Protein AF-0000000084980988 (afdb_homodimer)

Foldseek 3Di:
DLPLVFFKFFQFKAKAAKFFQVGQCLPPDQLNQALLQQVVQCVSQVDDLQQAQEEEEEDALDDPVDDFSRVVSCVVNPHDPNYYYDYDYPDPCRQVVQVVVVVVVQSVVPGFKYKGKYWYHLSCRDWAFPPVVVPDDPDDDDDDTDTCNQVVAQDPQHPPDPRRGLLQLLLVLCVVQVPDLLQLLVLLVVVLCVLVVCVVVCVCVRHHDWDWGADPVRDTDIRTHHDPRDPPDDSVNSVPFAADPDRPTRFGPSFFDGRIGMMMMIMMGTPVVCVVVVGHTDDTDDDFFDDDDNSSNRLQRVLVRVVVVCVVVVHDCVPRDPDDDDDRRGSSSVVSNVD/DPPLVFFKFFQFKAKAAKFFQVGQCLPPDQLNQALLQQVVQCVSQVDDLQQAQEEEEEDALDDPVDDFSRVVSCVVNPHDPNYYYDYDYPDPCRQVVQVVVVVVVQSVVPGFKYKGKYWYHLSPRDWAFDPVVVPDDPDDDDGDTDTCNQVVAQDPQHPPDPRRGLLQLLLVLCVVVVPDLLQLLVLLVVVLCVLVVCVVVCVCVRHHDWDWGADPVRDTDIRTHHDPRDPPDDSVNSVPFAADPDRPTRFGPSFFDGRIGMMMMIMMGTPVVCVVVVGHGDGTDDDFFDDDDNSSNRLQRVLVRVVVVCVVVVHDCVPRDPDDDDDRRGSSSVVSNVD

pLDDT: mean 91.54, std 10.18, range [32.62, 98.94]

Secondary structure (DSSP, 8-state):
----SS-EEEEEEEEEPPEETTSTTTTS-HHHHHHHHHHHHHHHHT--GGG--EEEEE-SS--SS-S-HHHHHHHHTT--TT-EEEEEE-GGGHHHHHHHHHHHHHHTTS-S-EEEEEEEEGGGPPEE--GGGGT-SS--S--PPEEHHHHHHHTTT-TT-S---HHHHHHHHHHHTT--HHHHHHHHHHHHHHHHHHHHTTTGGGTEEPEEEE-TTS-EEEE-S-TT--SS--HHHHHTPPBSSSTT---BGGGBPPPEEEEEEEEEEEHHHHHHTTPPP-EEE---------GGGGGGHHHHHHHHHHHHHT--HHHH-S------SBHHHHHHHH-/----SS-EEEEEEEEEPPEETTSTTTTS-HHHHHHHHHHHHHHHHT--GGG--EEEEE-SS--SS-S-HHHHHHHHTT--TT-EEEEEE-GGGHHHHHHHHHHHHHHTTS-S-EEEEEEEEGGGPPEE--GGGGT-SS--S--PPEEHHHHHHHTTT-TT-S---HHHHHHHHHHHTT--HHHHHHHHHHHHHHHHHHHHTTTGGGTEEPEEEE-TTS-EEEE-S-TT--TT--HHHHHTPPBSSSTT---BGGGBPPPEEEEEEEEEEEHHHHHHTTPPP-EEE---------GGGGGGHHHHHHHHHHHHHT--HHHH-S------SBHHHHHHHH-

Sequence (678 aa):
MIKCKDDIVFISSARTAIGKYLGALKNIKVEKLAEIALKESIKRAKINKDVIDEVIIGNVLGLKNSCNIAKMIAMNLGLKDQCTGMTINRVCGSGIQAAVLGFQELTFKKKKFIAVGGAESLSRAPYFLPPEIRYKNNILGNFEILDSNILLHRNLSGSNSPISHMGITVENLVKKYKISRKDQDKFAYISHMRAYQAQKNGRLDQEIVPISIADNKGNTSIFNKDEQIRDDTSIEKLSKLTPCFISNGTITAGNSSSLNDGASFQIMTTREIANADQLEIMAIFKDYSIVGVPAIDMGIGPVCAIKELCENNNIDLINDIDILEINEAFSGQILSCLNMIKCKDDIVFISSARTAIGKYLGALKNIKVEKLAEIALKESIKRAKINKDVIDEVIIGNVLGLKNSCNIAKMIAMNLGLKDQCTGMTINRVCGSGIQAAVLGFQELTFKKKKFIAVGGAESLSRAPYFLPPEIRYKNNILGNFEILDSNILLHRNLSGSNSPISHMGITVENLVKKYKISRKDQDKFAYISHMRAYQAQKNGRLDQEIVPISIADNKGNTSIFNKDEQIRDDTSIEKLSKLTPCFISNGTITAGNSSSLNDGASFQIMTTREIANADQLEIMAIFKDYSIVGVPAIDMGIGPVCAIKELCENNNIDLINDIDILEINEAFSGQILSCLN

Structure (mmCIF, N/CA/C/O backbone):
data_AF-0000000084980988-model_v1
#
loop_
_entity.id
_entity.type
_entity.pdbx_description
1 polymer 'acetyl-CoA C-acetyltransferase'
#
loop_
_atom_site.group_PDB
_atom_site.id
_atom_site.type_symbol
_atom_site.label_atom_id
_atom_site.label_alt_id
_atom_site.label_comp_id
_atom_site.label_asym_id
_atom_site.label_entity_id
_atom_site.label_seq_id
_atom_site.pdbx_PDB_ins_code
_atom_site.Cartn_x
_atom_site.Cartn_y
_atom_site.Cartn_z
_atom_site.occupancy
_atom_site.B_iso_or_equiv
_atom_site.auth_seq_id
_atom_site.auth_comp_id
_atom_site.auth_asym_id
_atom_site.auth_atom_id
_atom_site.pdbx_PDB_model_num
ATOM 1 N N . MET A 1 1 ? 26.828 -1.476 -8.266 1 32.62 1 MET A N 1
ATOM 2 C CA . MET A 1 1 ? 25.75 -2.191 -7.586 1 32.62 1 MET A CA 1
ATOM 3 C C . MET A 1 1 ? 25.938 -2.139 -6.074 1 32.62 1 MET A C 1
ATOM 5 O O . MET A 1 1 ? 27.047 -2.35 -5.57 1 32.62 1 MET A O 1
ATOM 9 N N . ILE A 1 2 ? 25.266 -1.364 -5.328 1 40.25 2 ILE A N 1
ATOM 10 C CA . ILE A 1 2 ? 25.516 -1.399 -3.893 1 40.25 2 ILE A CA 1
ATOM 11 C C . ILE A 1 2 ? 25.844 -2.826 -3.461 1 40.25 2 ILE A C 1
ATOM 13 O O . ILE A 1 2 ? 25.031 -3.74 -3.645 1 40.25 2 ILE A O 1
ATOM 17 N N . LYS A 1 3 ? 27 -3.162 -3.605 1 44.53 3 LYS A N 1
ATOM 18 C CA . LYS A 1 3 ? 27.438 -4.477 -3.143 1 44.53 3 LYS A CA 1
ATOM 19 C C . LYS A 1 3 ? 27.125 -4.668 -1.66 1 44.53 3 LYS A C 1
ATOM 21 O O . LYS A 1 3 ? 27.766 -4.07 -0.801 1 44.53 3 LYS A O 1
ATOM 26 N N . CYS A 1 4 ? 25.812 -4.703 -1.341 1 54.78 4 CYS A N 1
ATOM 27 C CA . CYS A 1 4 ? 25.547 -5.168 0.016 1 54.78 4 CYS A CA 1
ATOM 28 C C . CYS A 1 4 ? 26.469 -6.316 0.39 1 54.78 4 CYS A C 1
ATOM 30 O O . CYS A 1 4 ? 26.5 -7.344 -0.29 1 54.78 4 CYS A O 1
ATOM 32 N N . LYS A 1 5 ? 27.375 -6 1.16 1 64.94 5 LYS A N 1
ATOM 33 C CA . LYS A 1 5 ? 28.391 -6.973 1.522 1 64.94 5 LYS A CA 1
ATOM 34 C C . LYS A 1 5 ? 27.766 -8.289 1.983 1 64.94 5 LYS A C 1
ATOM 36 O O . LYS A 1 5 ? 28.328 -9.359 1.736 1 64.94 5 LYS A O 1
ATOM 41 N N . ASP A 1 6 ? 26.438 -8.117 2.42 1 86.38 6 ASP A N 1
ATOM 42 C CA . ASP A 1 6 ? 25.906 -9.352 2.979 1 86.38 6 ASP A CA 1
ATOM 43 C C . ASP A 1 6 ? 24.734 -9.875 2.139 1 86.38 6 ASP A C 1
ATOM 45 O O . ASP A 1 6 ? 23.922 -9.094 1.654 1 86.38 6 ASP A O 1
ATOM 49 N N . ASP A 1 7 ? 24.688 -11.188 1.877 1 95.94 7 ASP A N 1
ATOM 50 C CA . ASP A 1 7 ? 23.562 -11.828 1.195 1 95.94 7 ASP A CA 1
ATOM 51 C C . ASP A 1 7 ? 22.281 -11.688 2.008 1 95.94 7 ASP A C 1
ATOM 53 O O . ASP A 1 7 ? 22.297 -11.82 3.234 1 95.94 7 ASP A O 1
ATOM 57 N N . ILE A 1 8 ? 21.234 -11.312 1.324 1 97.88 8 ILE A N 1
ATOM 58 C CA . ILE A 1 8 ? 19.922 -11.391 1.934 1 97.88 8 ILE A CA 1
ATOM 59 C C . ILE A 1 8 ? 19.297 -12.766 1.658 1 97.88 8 ILE A C 1
ATOM 61 O O . ILE A 1 8 ? 19.328 -13.242 0.521 1 97.88 8 ILE A O 1
ATOM 65 N N . VAL A 1 9 ? 18.781 -13.414 2.691 1 98.75 9 VAL A N 1
ATOM 66 C CA . VAL A 1 9 ? 18.375 -14.812 2.549 1 98.75 9 VAL A CA 1
ATOM 67 C C . VAL A 1 9 ? 16.953 -15 3.061 1 98.75 9 VAL A C 1
ATOM 69 O O . VAL A 1 9 ? 16.469 -14.203 3.861 1 98.75 9 VAL A O 1
ATOM 72 N N . PHE A 1 10 ? 16.281 -15.992 2.498 1 98.81 10 PHE A N 1
ATOM 73 C CA . PHE A 1 10 ? 15.031 -16.5 3.045 1 98.81 10 PHE A CA 1
ATOM 74 C C . PHE A 1 10 ? 15.289 -17.688 3.977 1 98.81 10 PHE A C 1
ATOM 76 O O . PHE A 1 10 ? 16.062 -18.578 3.645 1 98.81 10 PHE A O 1
ATOM 83 N N . ILE A 1 11 ? 14.602 -17.672 5.133 1 98.88 11 ILE A N 1
ATOM 84 C CA . ILE A 1 11 ? 14.898 -18.734 6.082 1 98.88 11 ILE A CA 1
ATOM 85 C C . ILE A 1 11 ? 13.641 -19.547 6.367 1 98.88 11 ILE A C 1
ATOM 87 O O . ILE A 1 11 ? 13.688 -20.562 7.066 1 98.88 11 ILE A O 1
ATOM 91 N N . SER A 1 12 ? 12.523 -19.141 5.816 1 98.75 12 SER A N 1
ATOM 92 C CA . SER A 1 12 ? 11.305 -19.938 5.895 1 98.75 12 SER A CA 1
ATOM 93 C C . SER A 1 12 ? 10.258 -19.453 4.898 1 98.75 12 SER A C 1
ATOM 95 O O . SER A 1 12 ? 10.398 -18.359 4.328 1 98.75 12 SER A O 1
ATOM 97 N N . SER A 1 13 ? 9.227 -20.25 4.691 1 98.5 13 SER A N 1
ATOM 98 C CA . SER A 1 13 ? 8.078 -19.953 3.848 1 98.5 13 SER A CA 1
ATOM 99 C C . SER A 1 13 ? 6.867 -20.797 4.242 1 98.5 13 SER A C 1
ATOM 101 O O . SER A 1 13 ? 7.016 -21.969 4.602 1 98.5 13 SER A O 1
ATOM 103 N N . ALA A 1 14 ? 5.723 -20.141 4.18 1 98.69 14 ALA A N 1
ATOM 104 C CA . ALA A 1 14 ? 4.461 -20.844 4.395 1 98.69 14 ALA A CA 1
ATOM 105 C C . ALA A 1 14 ? 3.316 -20.141 3.662 1 98.69 14 ALA A C 1
ATOM 107 O O . ALA A 1 14 ? 3.307 -18.922 3.537 1 98.69 14 ALA A O 1
ATOM 108 N N . ARG A 1 15 ? 2.465 -20.922 3.238 1 98.62 15 ARG A N 1
ATOM 109 C CA . ARG A 1 15 ? 1.262 -20.359 2.621 1 98.62 15 ARG A CA 1
ATOM 110 C C . ARG A 1 15 ? 0.025 -21.156 3.031 1 98.62 15 ARG A C 1
ATOM 112 O O . ARG A 1 15 ? 0.132 -22.312 3.463 1 98.62 15 ARG A O 1
ATOM 119 N N . THR A 1 16 ? -1.114 -20.547 2.92 1 98.69 16 THR A N 1
ATOM 120 C CA . THR A 1 16 ? -2.369 -21.281 3.033 1 98.69 16 THR A CA 1
ATOM 121 C C . THR A 1 16 ? -2.668 -22.047 1.745 1 98.69 16 THR A C 1
ATOM 123 O O . THR A 1 16 ? -2.08 -21.75 0.699 1 98.69 16 THR A O 1
ATOM 126 N N . ALA A 1 17 ? -3.578 -23.062 1.943 1 98.12 17 ALA A N 1
ATOM 127 C CA . ALA A 1 17 ? -4.184 -23.531 0.7 1 98.12 17 ALA A CA 1
ATOM 128 C C . ALA A 1 17 ? -4.961 -22.422 0.014 1 98.12 17 ALA A C 1
ATOM 130 O O . ALA A 1 17 ? -5.488 -21.516 0.678 1 98.12 17 ALA A O 1
ATOM 131 N N . ILE A 1 18 ? -4.949 -22.438 -1.279 1 97.69 18 ILE A N 1
ATOM 132 C CA . ILE A 1 18 ? -5.668 -21.438 -2.051 1 97.69 18 ILE A CA 1
ATOM 133 C C . ILE A 1 18 ? -7.133 -21.844 -2.197 1 97.69 18 ILE A C 1
ATOM 135 O O . ILE A 1 18 ? -7.43 -22.953 -2.668 1 97.69 18 ILE A O 1
ATOM 139 N N . GLY A 1 19 ? -8.016 -20.969 -1.72 1 97.62 19 GLY A N 1
ATOM 140 C CA . GLY A 1 19 ? -9.445 -21.203 -1.856 1 97.62 19 GLY A CA 1
ATOM 141 C C . GLY A 1 19 ? -10.023 -20.656 -3.143 1 97.62 19 GLY A C 1
ATOM 142 O O . GLY A 1 19 ? -9.547 -19.641 -3.658 1 97.62 19 GLY A O 1
ATOM 143 N N . LYS A 1 20 ? -11.094 -21.344 -3.652 1 96.75 20 LYS A N 1
ATOM 144 C CA . LYS A 1 20 ? -11.836 -20.797 -4.789 1 96.75 20 LYS A CA 1
ATOM 145 C C . LYS A 1 20 ? -12.789 -19.703 -4.348 1 96.75 20 LYS A C 1
ATOM 147 O O . LYS A 1 20 ? -13.188 -19.641 -3.182 1 96.75 20 LYS A O 1
ATOM 152 N N . TYR A 1 21 ? -13.141 -18.875 -5.301 1 95.56 21 TYR A N 1
ATOM 153 C CA . TYR A 1 21 ? -14.094 -17.812 -5.035 1 95.56 21 TYR A CA 1
ATOM 154 C C . TYR A 1 21 ? -15.367 -18.359 -4.402 1 95.56 21 TYR A C 1
ATOM 156 O O . TYR A 1 21 ? -16 -19.266 -4.961 1 95.56 21 TYR A O 1
ATOM 164 N N . LEU A 1 22 ? -15.648 -17.797 -3.215 1 95.31 22 LEU A N 1
ATOM 165 C CA . LEU A 1 22 ? -16.844 -18.156 -2.447 1 95.31 22 LEU A CA 1
ATOM 166 C C . LEU A 1 22 ? -16.812 -19.641 -2.07 1 95.31 22 LEU A C 1
ATOM 168 O O . LEU A 1 22 ? -17.859 -20.266 -1.935 1 95.31 22 LEU A O 1
ATOM 172 N N . GLY A 1 23 ? -15.617 -20.156 -2.018 1 94.75 23 GLY A N 1
ATOM 173 C CA . GLY A 1 23 ? -15.43 -21.547 -1.629 1 94.75 23 GLY A CA 1
ATOM 174 C C . GLY A 1 23 ? -15.133 -21.719 -0.152 1 94.75 23 GLY A C 1
ATOM 175 O O . GLY A 1 23 ? -15.797 -21.125 0.695 1 94.75 23 GLY A O 1
ATOM 176 N N . ALA A 1 24 ? -14.188 -22.531 0.153 1 94.69 24 ALA A N 1
ATOM 177 C CA . ALA A 1 24 ? -13.922 -23 1.51 1 94.69 24 ALA A CA 1
ATOM 178 C C . ALA A 1 24 ? -13.508 -21.844 2.422 1 94.69 24 ALA A C 1
ATOM 180 O O . ALA A 1 24 ? -13.789 -21.875 3.623 1 94.69 24 ALA A O 1
ATOM 181 N N . LEU A 1 25 ? -12.891 -20.797 1.865 1 95.44 25 LEU A N 1
ATOM 182 C CA . LEU A 1 25 ? -12.289 -19.766 2.699 1 95.44 25 LEU A CA 1
ATOM 183 C C . LEU A 1 25 ? -13.18 -18.531 2.762 1 95.44 25 LEU A C 1
ATOM 185 O O . LEU A 1 25 ? -12.797 -17.516 3.338 1 95.44 25 LEU A O 1
ATOM 189 N N . LYS A 1 26 ? -14.359 -18.578 2.207 1 92.56 26 LYS A N 1
ATOM 190 C CA . LYS A 1 26 ? -15.211 -17.406 2.037 1 92.56 26 LYS A CA 1
ATOM 191 C C . LYS A 1 26 ? -15.539 -16.766 3.385 1 92.56 26 LYS A C 1
ATOM 193 O O . LYS A 1 26 ? -15.773 -15.555 3.463 1 92.56 26 LYS A O 1
ATOM 198 N N . ASN A 1 27 ? -15.477 -17.562 4.496 1 90.81 27 ASN A N 1
ATOM 199 C CA . ASN A 1 27 ? -15.859 -17.047 5.805 1 90.81 27 ASN A CA 1
ATOM 200 C C . ASN A 1 27 ? -14.633 -16.672 6.637 1 90.81 27 ASN A C 1
ATOM 202 O O . ASN A 1 27 ? -14.766 -16.297 7.805 1 90.81 27 ASN A O 1
ATOM 206 N N . ILE A 1 28 ? -13.477 -16.797 6.121 1 93.31 28 ILE A N 1
ATOM 207 C CA . ILE A 1 28 ? -12.258 -16.469 6.848 1 93.31 28 ILE A CA 1
ATOM 208 C C . ILE A 1 28 ? -11.766 -15.078 6.418 1 93.31 28 ILE A C 1
ATOM 210 O O . ILE A 1 28 ? -11.578 -14.828 5.227 1 93.31 28 ILE A O 1
ATOM 214 N N . LYS A 1 29 ? -11.578 -14.195 7.383 1 92.19 29 LYS A N 1
ATOM 215 C CA . LYS A 1 29 ? -11.094 -12.844 7.102 1 92.19 29 LYS A CA 1
ATOM 216 C C . LYS A 1 29 ? -9.68 -12.875 6.516 1 92.19 29 LYS A C 1
ATOM 218 O O . LYS A 1 29 ? -8.875 -13.734 6.879 1 92.19 29 LYS A O 1
ATOM 223 N N . VAL A 1 30 ? -9.43 -11.961 5.648 1 93.44 30 VAL A N 1
ATOM 224 C CA . VAL A 1 30 ? -8.141 -11.898 4.969 1 93.44 30 VAL A CA 1
ATOM 225 C C . VAL A 1 30 ? -7.02 -11.773 6 1 93.44 30 VAL A C 1
ATOM 227 O O . VAL A 1 30 ? -5.953 -12.375 5.844 1 93.44 30 VAL A O 1
ATOM 230 N N . GLU A 1 31 ? -7.211 -10.969 7.09 1 93.31 31 GLU A N 1
ATOM 231 C CA . GLU A 1 31 ? -6.18 -10.805 8.109 1 93.31 31 GLU A CA 1
ATOM 232 C C . GLU A 1 31 ? -5.898 -12.125 8.828 1 93.31 31 GLU A C 1
ATOM 234 O O . GLU A 1 31 ? -4.766 -12.383 9.242 1 93.31 31 GLU A O 1
ATOM 239 N N . LYS A 1 32 ? -6.945 -12.922 8.984 1 94.88 32 LYS A N 1
ATOM 240 C CA . LYS A 1 32 ? -6.754 -14.219 9.625 1 94.88 32 LYS A CA 1
ATOM 241 C C . LYS A 1 32 ? -5.938 -15.148 8.734 1 94.88 32 LYS A C 1
ATOM 243 O O . LYS A 1 32 ? -5.098 -15.906 9.227 1 94.88 32 LYS A O 1
ATOM 248 N N . LEU A 1 33 ? -6.219 -15.125 7.434 1 97.25 33 LEU A N 1
ATOM 249 C CA . LEU A 1 33 ? -5.391 -15.891 6.512 1 97.25 33 LEU A CA 1
ATOM 250 C C . LEU A 1 33 ? -3.928 -15.469 6.613 1 97.25 33 LEU A C 1
ATOM 252 O O . LEU A 1 33 ? -3.033 -16.312 6.672 1 97.25 33 LEU A O 1
ATOM 256 N N . ALA A 1 34 ? -3.717 -14.188 6.637 1 97.25 34 ALA A N 1
ATOM 257 C CA . ALA A 1 34 ? -2.369 -13.641 6.746 1 97.25 34 ALA A CA 1
ATOM 258 C C . ALA A 1 34 ? -1.71 -14.055 8.062 1 97.25 34 ALA A C 1
ATOM 260 O O . ALA A 1 34 ? -0.536 -14.438 8.078 1 97.25 34 ALA A O 1
ATOM 261 N N . GLU A 1 35 ? -2.461 -13.992 9.164 1 97.44 35 GLU A N 1
ATOM 262 C CA . GLU A 1 35 ? -1.953 -14.383 10.477 1 97.44 35 GLU A CA 1
ATOM 263 C C . GLU A 1 35 ? -1.498 -15.844 10.477 1 97.44 35 GLU A C 1
ATOM 265 O O . GLU A 1 35 ? -0.431 -16.156 11 1 97.44 35 GLU A O 1
ATOM 270 N N . ILE A 1 36 ? -2.311 -16.672 9.883 1 98.44 36 ILE A N 1
ATOM 271 C CA . ILE A 1 36 ? -2.023 -18.109 9.852 1 98.44 36 ILE A CA 1
ATOM 272 C C . ILE A 1 36 ? -0.721 -18.359 9.094 1 98.44 36 ILE A C 1
ATOM 274 O O . ILE A 1 36 ? 0.162 -19.062 9.586 1 98.44 36 ILE A O 1
ATOM 278 N N . ALA A 1 37 ? -0.571 -17.766 7.941 1 98.75 37 ALA A N 1
ATOM 279 C CA . ALA A 1 37 ? 0.635 -17.953 7.133 1 98.75 37 ALA A CA 1
ATOM 280 C C . ALA A 1 37 ? 1.858 -17.375 7.848 1 98.75 37 ALA A C 1
ATOM 282 O O . ALA A 1 37 ? 2.924 -18 7.855 1 98.75 37 ALA A O 1
ATOM 283 N N . LEU A 1 38 ? 1.75 -16.203 8.43 1 98.81 38 LEU A N 1
ATOM 284 C CA . LEU A 1 38 ? 2.861 -15.547 9.117 1 98.81 38 LEU A CA 1
ATOM 285 C C . LEU A 1 38 ? 3.293 -16.359 10.336 1 98.81 38 LEU A C 1
ATOM 287 O O . LEU A 1 38 ? 4.484 -16.594 10.531 1 98.81 38 LEU A O 1
ATOM 291 N N . LYS A 1 39 ? 2.326 -16.734 11.172 1 98.69 39 LYS A N 1
ATOM 292 C CA . LYS A 1 39 ? 2.621 -17.516 12.359 1 98.69 39 LYS A CA 1
ATOM 293 C C . LYS A 1 39 ? 3.396 -18.781 12.008 1 98.69 39 LYS A C 1
ATOM 295 O O . LYS A 1 39 ? 4.395 -19.109 12.656 1 98.69 39 LYS A O 1
ATOM 300 N N . GLU A 1 40 ? 2.916 -19.469 10.977 1 98.75 40 GLU A N 1
ATOM 301 C CA . GLU A 1 40 ? 3.578 -20.703 10.562 1 98.75 40 GLU A CA 1
ATOM 302 C C . GLU A 1 40 ? 4.977 -20.422 10.023 1 98.75 40 GLU A C 1
ATOM 304 O O . GLU A 1 40 ? 5.906 -21.203 10.266 1 98.75 40 GLU A O 1
ATOM 309 N N . SER A 1 41 ? 5.168 -19.391 9.258 1 98.75 41 SER A N 1
ATOM 310 C CA . SER A 1 41 ? 6.484 -19.047 8.727 1 98.75 41 SER A CA 1
ATOM 311 C C . SER A 1 41 ? 7.473 -18.766 9.852 1 98.75 41 SER A C 1
ATOM 313 O O . SER A 1 41 ? 8.641 -19.156 9.773 1 98.75 41 SER A O 1
ATOM 315 N N . ILE A 1 42 ? 7.012 -18.062 10.859 1 98.81 42 ILE A N 1
ATOM 316 C CA . ILE A 1 42 ? 7.863 -17.766 12.008 1 98.81 42 ILE A CA 1
ATOM 317 C C . ILE A 1 42 ? 8.266 -19.078 12.688 1 98.81 42 ILE A C 1
ATOM 319 O O . ILE A 1 42 ? 9.438 -19.297 13 1 98.81 42 ILE A O 1
ATOM 323 N N . LYS A 1 43 ? 7.297 -19.938 12.875 1 98.56 43 LYS A N 1
ATOM 324 C CA . LYS A 1 43 ? 7.547 -21.234 13.484 1 98.56 43 LYS A CA 1
ATOM 325 C C . LYS A 1 43 ? 8.57 -22.031 12.688 1 98.56 43 LYS A C 1
ATOM 327 O O . LYS A 1 43 ? 9.523 -22.562 13.25 1 98.56 43 LYS A O 1
ATOM 332 N N . ARG A 1 44 ? 8.422 -22.078 11.414 1 98.38 44 ARG A N 1
ATOM 333 C CA . ARG A 1 44 ? 9.305 -22.859 10.547 1 98.38 44 ARG A CA 1
ATOM 334 C C . ARG A 1 44 ? 10.711 -22.281 10.531 1 98.38 44 ARG A C 1
ATOM 336 O O . ARG A 1 44 ? 11.688 -23.016 10.352 1 98.38 44 ARG A O 1
ATOM 343 N N . ALA A 1 45 ? 10.812 -21 10.703 1 98.5 45 ALA A N 1
ATOM 344 C CA . ALA A 1 45 ? 12.117 -20.344 10.734 1 98.5 45 ALA A CA 1
ATOM 345 C C . ALA A 1 45 ? 12.859 -20.672 12.031 1 98.5 45 ALA A C 1
ATOM 347 O O . ALA A 1 45 ? 14.062 -20.422 12.141 1 98.5 45 ALA A O 1
ATOM 348 N N . LYS A 1 46 ? 12.102 -21.141 13.039 1 98.25 46 LYS A N 1
ATOM 349 C CA . LYS A 1 46 ? 12.648 -21.484 14.344 1 98.25 46 LYS A CA 1
ATOM 350 C C . LYS A 1 46 ? 13.25 -20.266 15.023 1 98.25 46 LYS A C 1
ATOM 352 O O . LYS A 1 46 ? 14.367 -20.312 15.555 1 98.25 46 LYS A O 1
ATOM 357 N N . ILE A 1 47 ? 12.578 -19.219 14.93 1 98.38 47 ILE A N 1
ATOM 358 C CA . ILE A 1 47 ? 13 -17.984 15.602 1 98.38 47 ILE A CA 1
ATOM 359 C C . ILE A 1 47 ? 11.914 -17.516 16.562 1 98.38 47 ILE A C 1
ATOM 361 O O . ILE A 1 47 ? 10.758 -17.938 16.453 1 98.38 47 ILE A O 1
ATOM 365 N N . ASN A 1 48 ? 12.344 -16.672 17.531 1 97.88 48 ASN A N 1
ATOM 366 C CA . ASN A 1 48 ? 11.391 -15.969 18.391 1 97.88 48 ASN A CA 1
ATOM 367 C C . ASN A 1 48 ? 10.656 -14.875 17.609 1 97.88 48 ASN A C 1
ATOM 369 O O . ASN A 1 48 ? 11.273 -14.094 16.891 1 97.88 48 ASN A O 1
ATOM 373 N N . LYS A 1 49 ? 9.344 -14.859 17.734 1 97.69 49 LYS A N 1
ATOM 374 C CA . LYS A 1 49 ? 8.555 -13.883 17 1 97.69 49 LYS A CA 1
ATOM 375 C C . LYS A 1 49 ? 8.984 -12.461 17.328 1 97.69 49 LYS A C 1
ATOM 377 O O . LYS A 1 49 ? 8.805 -11.539 16.531 1 97.69 49 LYS A O 1
ATOM 382 N N . ASP A 1 50 ? 9.617 -12.219 18.453 1 96.81 50 ASP A N 1
ATOM 383 C CA . ASP A 1 50 ? 9.969 -10.891 18.938 1 96.81 50 ASP A CA 1
ATOM 384 C C . ASP A 1 50 ? 11.172 -10.328 18.188 1 96.81 50 ASP A C 1
ATOM 386 O O . ASP A 1 50 ? 11.484 -9.141 18.297 1 96.81 50 ASP A O 1
ATOM 390 N N . VAL A 1 51 ? 11.828 -11.125 17.406 1 97.69 51 VAL A N 1
ATOM 391 C CA . VAL A 1 51 ? 12.984 -10.633 16.672 1 97.69 51 VAL A CA 1
ATOM 392 C C . VAL A 1 51 ? 12.539 -10.008 15.352 1 97.69 51 VAL A C 1
ATOM 394 O O . VAL A 1 51 ? 13.336 -9.352 14.672 1 97.69 51 VAL A O 1
ATOM 397 N N . ILE A 1 52 ? 11.297 -10.273 14.969 1 98.62 52 ILE A N 1
ATOM 398 C CA . ILE A 1 52 ? 10.797 -9.688 13.727 1 98.62 52 ILE A CA 1
ATOM 399 C C . ILE A 1 52 ? 10.695 -8.172 13.875 1 98.62 52 ILE A C 1
ATOM 401 O O . ILE A 1 52 ? 9.969 -7.668 14.734 1 98.62 52 ILE A O 1
ATOM 405 N N . ASP A 1 53 ? 11.352 -7.484 12.977 1 98.38 53 ASP A N 1
ATOM 406 C CA . ASP A 1 53 ? 11.422 -6.031 13.062 1 98.38 53 ASP A CA 1
ATOM 407 C C . ASP A 1 53 ? 10.328 -5.375 12.219 1 98.38 53 ASP A C 1
ATOM 409 O O . ASP A 1 53 ? 9.938 -4.234 12.477 1 98.38 53 ASP A O 1
ATOM 413 N N . GLU A 1 54 ? 9.914 -6.047 11.219 1 98.31 54 GLU A N 1
ATOM 414 C CA . GLU A 1 54 ? 8.953 -5.457 10.305 1 98.31 54 GLU A CA 1
ATOM 415 C C . GLU A 1 54 ? 8.156 -6.535 9.57 1 98.31 54 GLU A C 1
ATOM 417 O O . GLU A 1 54 ? 8.68 -7.605 9.266 1 98.31 54 GLU A O 1
ATOM 422 N N . VAL A 1 55 ? 6.93 -6.262 9.359 1 98.56 55 VAL A N 1
ATOM 423 C CA . VAL A 1 55 ? 6.059 -7.051 8.5 1 98.56 55 VAL A CA 1
ATOM 424 C C . VAL A 1 55 ? 5.648 -6.227 7.277 1 98.56 55 VAL A C 1
ATOM 426 O O . VAL A 1 55 ? 5.117 -5.125 7.414 1 98.56 55 VAL A O 1
ATOM 429 N N . ILE A 1 56 ? 5.973 -6.715 6.086 1 98.69 56 ILE A N 1
ATOM 430 C CA . ILE A 1 56 ? 5.562 -6.098 4.832 1 98.69 56 ILE A CA 1
ATOM 431 C C . ILE A 1 56 ? 4.621 -7.035 4.078 1 98.69 56 ILE A C 1
ATOM 433 O O . ILE A 1 56 ? 4.969 -8.188 3.805 1 98.69 56 ILE A O 1
ATOM 437 N N . ILE A 1 57 ? 3.441 -6.559 3.723 1 98 57 ILE A N 1
ATOM 438 C CA . ILE A 1 57 ? 2.455 -7.441 3.111 1 98 57 ILE A CA 1
ATOM 439 C C . ILE A 1 57 ? 1.868 -6.777 1.868 1 98 57 ILE A C 1
ATOM 441 O O . ILE A 1 57 ? 1.547 -5.586 1.886 1 98 57 ILE A O 1
ATOM 445 N N . GLY A 1 58 ? 1.853 -7.512 0.724 1 96.88 58 GLY A N 1
ATOM 446 C CA . GLY A 1 58 ? 1.07 -7.109 -0.435 1 96.88 58 GLY A CA 1
ATOM 447 C C . GLY A 1 58 ? -0.412 -7.387 -0.279 1 96.88 58 GLY A C 1
ATOM 448 O O . GLY A 1 58 ? -0.812 -8.523 -0.012 1 96.88 58 GLY A O 1
ATOM 449 N N . ASN A 1 59 ? -1.225 -6.418 -0.434 1 93.5 59 ASN A N 1
ATOM 450 C CA . ASN A 1 59 ? -2.68 -6.496 -0.367 1 93.5 59 ASN A CA 1
ATOM 451 C C . ASN A 1 59 ? -3.338 -5.449 -1.266 1 93.5 59 ASN A C 1
ATOM 453 O O . ASN A 1 59 ? -3.127 -4.25 -1.087 1 93.5 59 ASN A O 1
ATOM 457 N N . VAL A 1 60 ? -4.152 -5.918 -2.197 1 90.12 60 VAL A N 1
ATOM 458 C CA . VAL A 1 60 ? -4.641 -5.031 -3.25 1 90.12 60 VAL A CA 1
ATOM 459 C C . VAL A 1 60 ? -6.016 -4.484 -2.869 1 90.12 60 VAL A C 1
ATOM 461 O O . VAL A 1 60 ? -6.227 -3.271 -2.855 1 90.12 60 VAL A O 1
ATOM 464 N N . LEU A 1 61 ? -6.926 -5.312 -2.502 1 84.38 61 LEU A N 1
ATOM 465 C CA . LEU A 1 61 ? -8.297 -4.906 -2.227 1 84.38 61 LEU A CA 1
ATOM 466 C C . LEU A 1 61 ? -8.383 -4.113 -0.926 1 84.38 61 LEU A C 1
ATOM 468 O O . LEU A 1 61 ? -9.258 -3.26 -0.769 1 84.38 61 LEU A O 1
ATOM 472 N N . GLY A 1 62 ? -7.336 -4.285 -0.079 1 74 62 GLY A N 1
ATOM 473 C CA . GLY A 1 62 ? -7.375 -3.629 1.218 1 74 62 GLY A CA 1
ATOM 474 C C . GLY A 1 62 ? -8.461 -4.176 2.129 1 74 62 GLY A C 1
ATOM 475 O O . GLY A 1 62 ? -9.352 -4.902 1.679 1 74 62 GLY A O 1
ATOM 476 N N . LEU A 1 63 ? -8.164 -3.887 3.457 1 65.69 63 LEU A N 1
ATOM 477 C CA . LEU A 1 63 ? -9.156 -4.25 4.457 1 65.69 63 LEU A CA 1
ATOM 478 C C . LEU A 1 63 ? -10.078 -3.074 4.766 1 65.69 63 LEU A C 1
ATOM 480 O O . LEU A 1 63 ? -9.648 -1.919 4.73 1 65.69 63 LEU A O 1
ATOM 484 N N . LYS A 1 64 ? -11.344 -3.322 4.684 1 61.69 64 LYS A N 1
ATOM 485 C CA . LYS A 1 64 ? -12.281 -2.232 4.949 1 61.69 64 LYS A CA 1
ATOM 486 C C . LYS A 1 64 ? -12.32 -1.89 6.434 1 61.69 64 LYS A C 1
ATOM 488 O O . LYS A 1 64 ? -12.773 -0.81 6.816 1 61.69 64 LYS A O 1
ATOM 493 N N . ASN A 1 65 ? -11.664 -2.822 7.188 1 60.47 65 ASN A N 1
ATOM 494 C CA . ASN A 1 65 ? -11.773 -2.615 8.625 1 60.47 65 ASN A CA 1
ATOM 495 C C . ASN A 1 65 ? -10.43 -2.219 9.234 1 60.47 65 ASN A C 1
ATOM 497 O O . ASN A 1 65 ? -10.305 -2.092 10.453 1 60.47 65 ASN A O 1
ATOM 501 N N . SER A 1 66 ? -9.406 -2.25 8.398 1 63.25 66 SER A N 1
ATOM 502 C CA . SER A 1 66 ? -8.109 -1.843 8.945 1 63.25 66 SER A CA 1
ATOM 503 C C . SER A 1 66 ? -7.34 -0.986 7.945 1 63.25 66 SER A C 1
ATOM 505 O O . SER A 1 66 ? -7.457 -1.177 6.734 1 63.25 66 SER A O 1
ATOM 507 N N . CYS A 1 67 ? -6.605 -0.025 8.539 1 70.81 67 CYS A N 1
ATOM 508 C CA . CYS A 1 67 ? -5.852 0.845 7.641 1 70.81 67 CYS A CA 1
ATOM 509 C C . CYS A 1 67 ? -4.551 0.183 7.203 1 70.81 67 CYS A C 1
ATOM 511 O O . CYS A 1 67 ? -4.121 0.344 6.059 1 70.81 67 CYS A O 1
ATOM 513 N N . ASN A 1 68 ? -3.895 -0.556 7.953 1 88.25 68 ASN A N 1
ATOM 514 C CA . ASN A 1 68 ? -2.643 -1.226 7.617 1 88.25 68 ASN A CA 1
ATOM 515 C C . ASN A 1 68 ? -2.637 -2.676 8.094 1 88.25 68 ASN A C 1
ATOM 517 O O . ASN A 1 68 ? -2.318 -2.953 9.25 1 88.25 68 ASN A O 1
ATOM 521 N N . ILE A 1 69 ? -2.918 -3.604 7.191 1 91.31 69 ILE A N 1
ATOM 522 C CA . ILE A 1 69 ? -3.104 -5.008 7.535 1 91.31 69 ILE A CA 1
ATOM 523 C C . ILE A 1 69 ? -1.795 -5.586 8.062 1 91.31 69 ILE A C 1
ATOM 525 O O . ILE A 1 69 ? -1.803 -6.457 8.938 1 91.31 69 ILE A O 1
ATOM 529 N N . ALA A 1 70 ? -0.669 -5.105 7.59 1 95.19 70 ALA A N 1
ATOM 530 C CA . ALA A 1 70 ? 0.622 -5.609 8.055 1 95.19 70 ALA A CA 1
ATOM 531 C C . ALA A 1 70 ? 0.798 -5.375 9.547 1 95.19 70 ALA A C 1
ATOM 533 O O . ALA A 1 70 ? 1.132 -6.301 10.289 1 95.19 70 ALA A O 1
ATOM 534 N N . LYS A 1 71 ? 0.564 -4.152 9.961 1 92.31 71 LYS A N 1
ATOM 535 C CA . LYS A 1 71 ? 0.693 -3.834 11.383 1 92.31 71 LYS A CA 1
ATOM 536 C C . LYS A 1 71 ? -0.366 -4.559 12.203 1 92.31 71 LYS A C 1
ATOM 538 O O . LYS A 1 71 ? -0.088 -5.023 13.312 1 92.31 71 LYS A O 1
ATOM 543 N N . MET A 1 72 ? -1.521 -4.676 11.703 1 90.38 72 MET A N 1
ATOM 544 C CA . MET A 1 72 ? -2.627 -5.332 12.398 1 90.38 72 MET A CA 1
ATOM 545 C C . MET A 1 72 ? -2.287 -6.785 12.719 1 90.38 72 MET A C 1
ATOM 547 O O . MET A 1 72 ? -2.469 -7.234 13.852 1 90.38 72 MET A O 1
ATOM 551 N N . ILE A 1 73 ? -1.824 -7.484 11.711 1 94.38 73 ILE A N 1
ATOM 552 C CA . ILE A 1 73 ? -1.574 -8.906 11.938 1 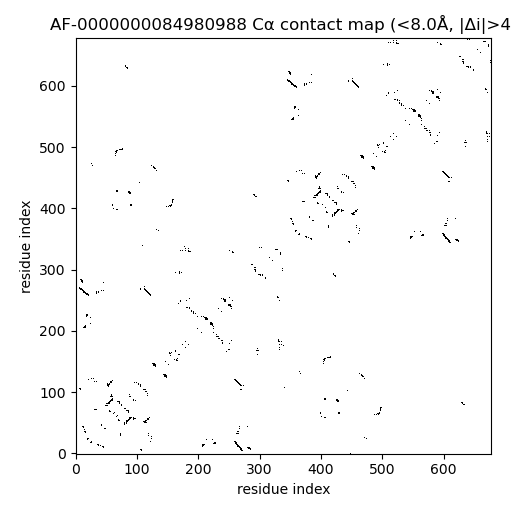94.38 73 ILE A CA 1
ATOM 553 C C . ILE A 1 73 ? -0.383 -9.078 12.875 1 94.38 73 ILE A C 1
ATOM 555 O O . ILE A 1 73 ? -0.339 -10.023 13.664 1 94.38 73 ILE A O 1
ATOM 559 N N . ALA A 1 74 ? 0.575 -8.156 12.797 1 95.12 74 ALA A N 1
ATOM 560 C CA . ALA A 1 74 ? 1.679 -8.188 13.758 1 95.12 74 ALA A CA 1
ATOM 561 C C . ALA A 1 74 ? 1.168 -8.039 15.188 1 95.12 74 ALA A C 1
ATOM 563 O O . ALA A 1 74 ? 1.556 -8.805 16.078 1 95.12 74 ALA A O 1
ATOM 564 N N . MET A 1 75 ? 0.316 -7.105 15.391 1 91.62 75 MET A N 1
ATOM 565 C CA . MET A 1 75 ? -0.255 -6.875 16.719 1 91.62 75 MET A CA 1
ATOM 566 C C . MET A 1 75 ? -1.103 -8.062 17.156 1 91.62 75 MET A C 1
ATOM 568 O O . MET A 1 75 ? -1.004 -8.508 18.297 1 91.62 75 MET A O 1
ATOM 572 N N . ASN A 1 76 ? -1.941 -8.57 16.266 1 92.56 76 ASN A N 1
ATOM 573 C CA . ASN A 1 76 ? -2.814 -9.695 16.562 1 92.56 76 ASN A CA 1
ATOM 574 C C . ASN A 1 76 ? -2.014 -10.922 17 1 92.56 76 ASN A C 1
ATOM 576 O O . ASN A 1 76 ? -2.473 -11.703 17.844 1 92.56 76 ASN A O 1
ATOM 580 N N . LEU A 1 77 ? -0.852 -11.094 16.406 1 96.06 77 LEU A N 1
ATOM 581 C CA . LEU A 1 77 ? -0.02 -12.25 16.703 1 96.06 77 LEU A CA 1
ATOM 582 C C . LEU A 1 77 ? 0.869 -11.977 17.922 1 96.06 77 LEU A C 1
ATOM 584 O O . LEU A 1 77 ? 1.655 -12.836 18.328 1 96.06 77 LEU A O 1
ATOM 588 N N . GLY A 1 78 ? 0.791 -10.797 18.438 1 94.81 78 GLY A N 1
ATOM 589 C CA . GLY A 1 78 ? 1.526 -10.461 19.641 1 94.81 78 GLY A CA 1
ATOM 590 C C . GLY A 1 78 ? 3.004 -10.227 19.391 1 94.81 78 GLY A C 1
ATOM 591 O O . GLY A 1 78 ? 3.84 -10.523 20.25 1 94.81 78 GLY A O 1
ATOM 592 N N . LEU A 1 79 ? 3.393 -9.82 18.172 1 96.5 79 LEU A N 1
ATOM 593 C CA . LEU A 1 79 ? 4.773 -9.391 17.984 1 96.5 79 LEU A CA 1
ATOM 594 C C . LEU A 1 79 ? 5.105 -8.195 18.859 1 96.5 79 LEU A C 1
ATOM 596 O O . LEU A 1 79 ? 4.207 -7.555 19.406 1 96.5 79 LEU A O 1
ATOM 600 N N . LYS A 1 80 ? 6.414 -7.949 18.984 1 96.06 80 LYS A N 1
ATOM 601 C CA . LYS A 1 80 ? 6.828 -6.863 19.875 1 96.06 80 LYS A CA 1
ATOM 602 C C . LYS A 1 80 ? 6.273 -5.523 19.406 1 96.06 80 LYS A C 1
ATOM 604 O O . LYS A 1 80 ? 6.086 -5.312 18.203 1 96.06 80 LYS A O 1
ATOM 609 N N . ASP A 1 81 ? 6.078 -4.598 20.281 1 93.31 81 ASP A N 1
ATOM 610 C CA . ASP A 1 81 ? 5.5 -3.289 20 1 93.31 81 ASP A CA 1
ATOM 611 C C . ASP A 1 81 ? 6.336 -2.529 18.969 1 93.31 81 ASP A C 1
ATOM 613 O O . ASP A 1 81 ? 5.805 -1.741 18.188 1 93.31 81 ASP A O 1
ATOM 617 N N . GLN A 1 82 ? 7.566 -2.816 18.953 1 94.75 82 GLN A N 1
ATOM 618 C CA . GLN A 1 82 ? 8.508 -2.104 18.094 1 94.75 82 GLN A CA 1
ATOM 619 C C . GLN A 1 82 ? 8.422 -2.6 16.656 1 94.75 82 GLN A C 1
ATOM 621 O O . GLN A 1 82 ? 8.969 -1.97 15.742 1 94.75 82 GLN A O 1
ATOM 626 N N . CYS A 1 83 ? 7.746 -3.758 16.5 1 96.38 83 CYS A N 1
ATOM 627 C CA . CYS A 1 83 ? 7.598 -4.273 15.141 1 96.38 83 CYS A CA 1
ATOM 628 C C . CYS A 1 83 ? 6.781 -3.318 14.281 1 96.38 83 CYS A C 1
ATOM 630 O O . CYS A 1 83 ? 5.684 -2.914 14.664 1 96.38 83 CYS A O 1
ATOM 632 N N . THR A 1 84 ? 7.336 -2.92 13.148 1 96.38 84 THR A N 1
ATOM 633 C CA . THR A 1 84 ? 6.645 -2.004 12.242 1 96.38 84 THR A CA 1
ATOM 634 C C . THR A 1 84 ? 5.902 -2.775 11.156 1 96.38 84 THR A C 1
ATOM 636 O O . THR A 1 84 ? 6.098 -3.98 11 1 96.38 84 THR A O 1
ATOM 639 N N . GLY A 1 85 ? 4.965 -2.141 10.5 1 95.62 85 GLY A N 1
ATOM 640 C CA . GLY A 1 85 ? 4.176 -2.754 9.438 1 95.62 85 GLY A CA 1
ATOM 641 C C . GLY A 1 85 ? 3.943 -1.836 8.258 1 95.62 85 GLY A C 1
ATOM 642 O O . GLY A 1 85 ? 3.734 -0.633 8.43 1 95.62 85 GLY A O 1
ATOM 643 N N . MET A 1 86 ? 3.98 -2.404 7.074 1 96.31 86 MET A N 1
ATOM 644 C CA . MET A 1 86 ? 3.715 -1.679 5.836 1 96.31 86 MET A CA 1
ATOM 645 C C . MET A 1 86 ? 2.916 -2.539 4.863 1 96.31 86 MET A C 1
ATOM 647 O O . MET A 1 86 ? 3.227 -3.715 4.668 1 96.31 86 MET A O 1
ATOM 651 N N . THR A 1 87 ? 1.911 -1.985 4.34 1 95.44 87 THR A N 1
ATOM 652 C CA . THR A 1 87 ? 1.121 -2.643 3.305 1 95.44 87 THR A CA 1
ATOM 653 C C . THR A 1 87 ? 1.375 -2.002 1.943 1 95.44 87 THR A C 1
ATOM 655 O O . THR A 1 87 ? 1.45 -0.777 1.831 1 95.44 87 THR A O 1
ATOM 658 N N . ILE A 1 88 ? 1.542 -2.838 0.918 1 96.06 88 ILE A N 1
ATOM 659 C CA . ILE A 1 88 ? 1.871 -2.293 -0.394 1 96.06 88 ILE A CA 1
ATOM 660 C C . ILE A 1 88 ? 0.928 -2.873 -1.446 1 96.06 88 ILE A C 1
ATOM 662 O O . ILE A 1 88 ? 0.335 -3.936 -1.239 1 96.06 88 ILE A O 1
ATOM 666 N N . ASN A 1 89 ? 0.76 -2.113 -2.527 1 93.44 89 ASN A N 1
ATOM 667 C CA . ASN A 1 89 ? -0.079 -2.496 -3.658 1 93.44 89 ASN A CA 1
ATOM 668 C C . ASN A 1 89 ? 0.621 -2.236 -4.988 1 93.44 89 ASN A C 1
ATOM 670 O O . ASN A 1 89 ? 0.886 -1.085 -5.34 1 93.44 89 ASN A O 1
ATOM 674 N N . ARG A 1 90 ? 0.989 -3.271 -5.652 1 94.06 90 ARG A N 1
ATOM 675 C CA . ARG A 1 90 ? 1.42 -3.283 -7.047 1 94.06 90 ARG A CA 1
ATOM 676 C C . ARG A 1 90 ? 0.641 -4.32 -7.852 1 94.06 90 ARG A C 1
ATOM 678 O O . ARG A 1 90 ? 1.23 -5.109 -8.594 1 94.06 90 ARG A O 1
ATOM 685 N N . VAL A 1 91 ? -0.588 -4.418 -7.52 1 89.94 91 VAL A N 1
ATOM 686 C CA . VAL A 1 91 ? -1.549 -5.316 -8.156 1 89.94 91 VAL A CA 1
ATOM 687 C C . VAL A 1 91 ? -1.044 -6.754 -8.07 1 89.94 91 VAL A C 1
ATOM 689 O O . VAL A 1 91 ? -0.768 -7.262 -6.984 1 89.94 91 VAL A O 1
ATOM 692 N N . CYS A 1 92 ? -0.896 -7.453 -9.188 1 88.69 92 CYS A N 1
ATOM 693 C CA . CYS A 1 92 ? -0.561 -8.875 -9.164 1 88.69 92 CYS A CA 1
ATOM 694 C C . CYS A 1 92 ? 0.854 -9.094 -8.648 1 88.69 92 CYS A C 1
ATOM 696 O O . CYS A 1 92 ? 1.206 -10.203 -8.242 1 88.69 92 CYS A O 1
ATOM 698 N N . GLY A 1 93 ? 1.65 -8.031 -8.656 1 93.06 93 GLY A N 1
ATOM 699 C CA . GLY A 1 93 ? 3.035 -8.18 -8.234 1 93.06 93 GLY A CA 1
ATOM 700 C C . GLY A 1 93 ? 3.262 -7.801 -6.781 1 93.06 93 GLY A C 1
ATOM 701 O O . GLY A 1 93 ? 4.406 -7.664 -6.344 1 93.06 93 GLY A O 1
ATOM 702 N N . SER A 1 94 ? 2.232 -7.648 -5.961 1 95.31 94 SER A N 1
ATOM 703 C CA . SER A 1 94 ? 2.344 -7.078 -4.621 1 95.31 94 SER A CA 1
ATOM 704 C C . SER A 1 94 ? 3.137 -7.996 -3.693 1 95.31 94 SER A C 1
ATOM 706 O O . SER A 1 94 ? 3.967 -7.531 -2.912 1 95.31 94 SER A O 1
ATOM 708 N N . GLY A 1 95 ? 2.863 -9.312 -3.748 1 96.81 95 GLY A N 1
ATOM 709 C CA . GLY A 1 95 ? 3.6 -10.242 -2.9 1 96.81 95 GLY A CA 1
ATOM 710 C C . GLY A 1 95 ? 5.09 -10.242 -3.176 1 96.81 95 GLY A C 1
ATOM 711 O O . GLY A 1 95 ? 5.898 -10.203 -2.244 1 96.81 95 GLY A O 1
ATOM 712 N N . ILE A 1 96 ? 5.48 -10.266 -4.43 1 97.31 96 ILE A N 1
ATOM 713 C CA . ILE A 1 96 ? 6.887 -10.242 -4.805 1 97.31 96 ILE A CA 1
ATOM 714 C C . ILE A 1 96 ? 7.496 -8.891 -4.449 1 97.31 96 ILE A C 1
ATOM 716 O O . ILE A 1 96 ? 8.664 -8.812 -4.055 1 97.31 96 ILE A O 1
ATOM 720 N N . GLN A 1 97 ? 6.719 -7.832 -4.641 1 98 97 GLN A N 1
ATOM 721 C CA . GLN A 1 97 ? 7.203 -6.508 -4.262 1 98 97 GLN A CA 1
ATOM 722 C C . GLN A 1 97 ? 7.531 -6.449 -2.773 1 98 97 GLN A C 1
ATOM 724 O O . GLN A 1 97 ? 8.477 -5.77 -2.369 1 98 97 GLN A O 1
ATOM 729 N N . ALA A 1 98 ? 6.688 -7.098 -1.949 1 98.62 98 ALA A N 1
ATOM 730 C CA . ALA A 1 98 ? 6.98 -7.156 -0.52 1 98.62 98 ALA A CA 1
ATOM 731 C C . ALA A 1 98 ? 8.367 -7.746 -0.269 1 98.62 98 ALA A C 1
ATOM 733 O O . ALA A 1 98 ? 9.125 -7.238 0.561 1 98.62 98 ALA A O 1
ATOM 734 N N . ALA A 1 99 ? 8.727 -8.773 -0.977 1 98.44 99 ALA A N 1
ATOM 735 C CA . ALA A 1 99 ? 10.039 -9.391 -0.85 1 98.44 99 ALA A CA 1
ATOM 736 C C . ALA A 1 99 ? 11.141 -8.438 -1.312 1 98.44 99 ALA A C 1
ATOM 738 O O . ALA A 1 99 ? 12.203 -8.352 -0.692 1 98.44 99 ALA A O 1
ATOM 739 N N . VAL A 1 100 ? 10.898 -7.727 -2.412 1 97.5 100 VAL A N 1
ATOM 740 C CA . VAL A 1 100 ? 11.859 -6.754 -2.918 1 97.5 100 VAL A CA 1
ATOM 741 C C . VAL A 1 100 ? 12.125 -5.691 -1.855 1 97.5 100 VAL A C 1
ATOM 743 O O . VAL A 1 100 ? 13.273 -5.328 -1.605 1 97.5 100 VAL A O 1
ATOM 746 N N . LEU A 1 101 ? 11.078 -5.234 -1.227 1 97.69 101 LEU A N 1
ATOM 747 C CA . LEU A 1 101 ? 11.227 -4.215 -0.196 1 97.69 101 LEU A CA 1
ATOM 748 C C . LEU A 1 101 ? 11.984 -4.762 1.006 1 97.69 101 LEU A C 1
ATOM 750 O O . LEU A 1 101 ? 12.805 -4.059 1.603 1 97.69 101 LEU A O 1
ATOM 754 N N . GLY A 1 102 ? 11.656 -6.031 1.386 1 97.62 102 GLY A N 1
ATOM 755 C CA . GLY A 1 102 ? 12.438 -6.672 2.428 1 97.62 102 GLY A CA 1
ATOM 756 C C . GLY A 1 102 ? 13.922 -6.734 2.107 1 97.62 102 GLY A C 1
ATOM 757 O O . GLY A 1 102 ? 14.758 -6.438 2.963 1 97.62 102 GLY A O 1
ATOM 758 N N . PHE A 1 103 ? 14.203 -7.043 0.84 1 96.62 103 PHE A N 1
ATOM 759 C CA . PHE A 1 103 ? 15.578 -7.086 0.354 1 96.62 103 PHE A CA 1
ATOM 760 C C . PHE A 1 103 ? 16.25 -5.727 0.498 1 96.62 103 PHE A C 1
ATOM 762 O O . PHE A 1 103 ? 17.359 -5.625 1.021 1 96.62 103 PHE A O 1
ATOM 769 N N . GLN A 1 104 ? 15.555 -4.715 0.072 1 94.12 104 GLN A N 1
ATOM 770 C CA . GLN A 1 104 ? 16.109 -3.361 0.132 1 94.12 104 GLN A CA 1
ATOM 771 C C . GLN A 1 104 ? 16.344 -2.928 1.575 1 94.12 104 GLN A C 1
ATOM 773 O O . GLN A 1 104 ? 17.422 -2.443 1.91 1 94.12 104 GLN A O 1
ATOM 778 N N . GLU A 1 105 ? 15.352 -3.127 2.428 1 94.56 105 GLU A N 1
ATOM 779 C CA . GLU A 1 105 ? 15.445 -2.693 3.818 1 94.56 105 GLU A CA 1
ATOM 780 C C . GLU A 1 105 ? 16.594 -3.398 4.535 1 94.56 105 GLU A C 1
ATOM 782 O O . GLU A 1 105 ? 17.359 -2.766 5.273 1 94.56 105 GLU A O 1
ATOM 787 N N . LEU A 1 106 ? 16.719 -4.645 4.332 1 95.81 106 LEU A N 1
ATOM 788 C CA . LEU A 1 106 ? 17.75 -5.426 5.004 1 95.81 106 LEU A CA 1
ATOM 789 C C . LEU A 1 106 ? 19.125 -5.027 4.52 1 95.81 106 LEU A C 1
ATOM 791 O O . LEU A 1 106 ? 20.109 -5.109 5.273 1 95.81 106 LEU A O 1
ATOM 795 N N . THR A 1 107 ? 19.188 -4.613 3.268 1 92.31 107 THR A N 1
ATOM 796 C CA . THR A 1 107 ? 20.453 -4.184 2.715 1 92.31 107 THR A CA 1
ATOM 797 C C . THR A 1 107 ? 20.969 -2.943 3.441 1 92.31 107 THR A C 1
ATOM 799 O O . THR A 1 107 ? 22.188 -2.77 3.611 1 92.31 107 THR A O 1
ATOM 802 N N . PHE A 1 108 ? 20.016 -2.105 3.908 1 86.88 108 PHE A N 1
ATOM 803 C CA . PHE A 1 108 ? 20.391 -0.888 4.613 1 86.88 108 PHE A CA 1
ATOM 804 C C . PHE A 1 108 ? 20.734 -1.191 6.07 1 86.88 108 PHE A C 1
ATOM 806 O O . PHE A 1 108 ? 21.234 -0.322 6.789 1 86.88 108 PHE A O 1
ATOM 813 N N . LYS A 1 109 ? 20.453 -2.395 6.523 1 80.5 109 LYS A N 1
ATOM 814 C CA . LYS A 1 109 ? 20.812 -2.938 7.828 1 80.5 109 LYS A CA 1
ATOM 815 C C . LYS A 1 109 ? 20.156 -2.15 8.953 1 80.5 109 LYS A C 1
ATOM 817 O O . LYS A 1 109 ? 20.766 -1.927 10 1 80.5 109 LYS A O 1
ATOM 822 N N . LYS A 1 110 ? 19.078 -1.655 8.633 1 83.94 110 LYS A N 1
ATOM 823 C CA . LYS A 1 110 ? 18.297 -0.986 9.68 1 83.94 110 LYS A CA 1
ATOM 824 C C . LYS A 1 110 ? 17.438 -1.979 10.453 1 83.94 110 LYS A C 1
ATOM 826 O O . LYS A 1 110 ? 17 -1.697 11.562 1 83.94 110 LYS A O 1
ATOM 831 N N . LYS A 1 111 ? 17.156 -3.059 9.852 1 93.38 111 LYS A N 1
ATOM 832 C CA . LYS A 1 111 ? 16.359 -4.156 10.398 1 93.38 111 LYS A CA 1
ATOM 833 C C . LYS A 1 111 ? 17.094 -5.484 10.258 1 93.38 111 LYS A C 1
ATOM 835 O O . LYS A 1 111 ? 18 -5.617 9.438 1 93.38 111 LYS A O 1
ATOM 840 N N . LYS A 1 112 ? 16.734 -6.422 11.125 1 96.06 112 LYS A N 1
ATOM 841 C CA . LYS A 1 112 ? 17.453 -7.691 11.133 1 96.06 112 LYS A CA 1
ATOM 842 C C . LYS A 1 112 ? 16.594 -8.812 10.562 1 96.06 112 LYS A C 1
ATOM 844 O O . LYS A 1 112 ? 17.094 -9.695 9.859 1 96.06 112 LYS A O 1
ATOM 849 N N . PHE A 1 113 ? 15.375 -8.898 10.992 1 98.62 113 PHE A N 1
ATOM 850 C CA . PHE A 1 113 ? 14.422 -9.883 10.5 1 98.62 113 PHE A CA 1
ATOM 851 C C . PHE A 1 113 ? 13.172 -9.203 9.961 1 98.62 113 PHE A C 1
ATOM 853 O O . PHE A 1 113 ? 12.578 -8.367 10.641 1 98.62 113 PHE A O 1
ATOM 860 N N . ILE A 1 114 ? 12.812 -9.562 8.742 1 98.81 114 ILE A N 1
ATOM 861 C CA . ILE A 1 114 ? 11.617 -8.984 8.125 1 98.81 114 ILE A CA 1
ATOM 862 C C . ILE A 1 114 ? 10.719 -10.102 7.602 1 98.81 114 ILE A C 1
ATOM 864 O O . ILE A 1 114 ? 11.195 -11.047 6.973 1 98.81 114 ILE A O 1
ATOM 868 N N . ALA A 1 115 ? 9.469 -10.062 7.957 1 98.94 115 ALA A N 1
ATOM 869 C CA . ALA A 1 115 ? 8.461 -10.938 7.355 1 98.94 115 ALA A CA 1
ATOM 870 C C . ALA A 1 115 ? 7.844 -10.297 6.117 1 98.94 115 ALA A C 1
ATOM 872 O O . ALA A 1 115 ? 7.371 -9.156 6.172 1 98.94 115 ALA A O 1
ATOM 873 N N . VAL A 1 116 ? 7.891 -11.008 5.016 1 98.88 116 VAL A N 1
ATOM 874 C CA . VAL A 1 116 ? 7.34 -10.492 3.768 1 98.88 116 VAL A CA 1
ATOM 875 C C . VAL A 1 116 ? 6.305 -11.461 3.213 1 98.88 116 VAL A C 1
ATOM 877 O O . VAL A 1 116 ? 6.465 -12.68 3.318 1 98.88 116 VAL A O 1
ATOM 880 N N . GLY A 1 117 ? 5.199 -10.93 2.652 1 98.56 117 GLY A N 1
ATOM 881 C CA . GLY A 1 117 ? 4.191 -11.836 2.125 1 98.56 117 GLY A CA 1
ATOM 882 C C . GLY A 1 117 ? 3.072 -11.117 1.394 1 98.56 117 GLY A C 1
ATOM 883 O O . GLY A 1 117 ? 3.244 -9.984 0.945 1 98.56 117 GLY A O 1
ATOM 884 N N . GLY A 1 118 ? 2.023 -11.836 1.103 1 98 118 GLY A N 1
ATOM 885 C CA . GLY A 1 118 ? 0.808 -11.352 0.469 1 98 118 GLY A CA 1
ATOM 886 C C . GLY A 1 118 ? -0.442 -12.062 0.951 1 98 118 GLY A C 1
ATOM 887 O O . GLY A 1 118 ? -0.377 -13.211 1.388 1 98 118 GLY A O 1
ATOM 888 N N . ALA A 1 119 ? -1.516 -11.359 0.934 1 96.75 119 ALA A N 1
ATOM 889 C CA . ALA A 1 119 ? -2.811 -11.922 1.308 1 96.75 119 ALA A CA 1
ATOM 890 C C . ALA A 1 119 ? -3.941 -11.258 0.524 1 96.75 119 ALA A C 1
ATOM 892 O O . ALA A 1 119 ? -3.928 -10.047 0.307 1 96.75 119 ALA A O 1
ATOM 893 N N . GLU A 1 120 ? -4.848 -12.047 0.098 1 95.31 120 GLU A N 1
ATOM 894 C CA . GLU A 1 120 ? -6.023 -11.555 -0.616 1 95.31 120 GLU A CA 1
ATOM 895 C C . GLU A 1 120 ? -7.227 -12.469 -0.393 1 95.31 120 GLU A C 1
ATOM 897 O O . GLU A 1 120 ? -7.066 -13.68 -0.206 1 95.31 120 GLU A O 1
ATOM 902 N N . SER A 1 121 ? -8.367 -11.953 -0.392 1 94.31 121 SER A N 1
ATOM 903 C CA . SER A 1 121 ? -9.641 -12.672 -0.411 1 94.31 121 SER A CA 1
ATOM 904 C C . SER A 1 121 ? -10.641 -11.992 -1.334 1 94.31 121 SER A C 1
ATOM 906 O O . SER A 1 121 ? -11.32 -11.047 -0.933 1 94.31 121 SER A O 1
ATOM 908 N N . LEU A 1 122 ? -10.727 -12.531 -2.506 1 93.12 122 LEU A N 1
ATOM 909 C CA . LEU A 1 122 ? -11.688 -11.977 -3.453 1 93.12 122 LEU A CA 1
ATOM 910 C C . LEU A 1 122 ? -13.109 -12.328 -3.051 1 93.12 122 LEU A C 1
ATOM 912 O O . LEU A 1 122 ? -14.055 -11.609 -3.385 1 93.12 122 LEU A O 1
ATOM 916 N N . SER A 1 123 ? -13.25 -13.43 -2.258 1 93.88 123 SER A N 1
ATOM 917 C CA . SER A 1 123 ? -14.547 -13.812 -1.714 1 93.88 123 SER A CA 1
ATOM 918 C C . SER A 1 123 ? -15.078 -12.758 -0.752 1 93.88 123 SER A C 1
ATOM 920 O O . SER A 1 123 ? -16.281 -12.719 -0.46 1 93.88 123 SER A O 1
ATOM 922 N N . ARG A 1 124 ? -14.156 -11.891 -0.335 1 90.44 124 ARG A N 1
ATOM 923 C CA . ARG A 1 124 ? -14.562 -10.898 0.651 1 90.44 124 ARG A CA 1
ATOM 924 C C . ARG A 1 124 ? -14.359 -9.484 0.118 1 90.44 124 ARG A C 1
ATOM 926 O O . ARG A 1 124 ? -14.25 -8.531 0.894 1 90.44 124 ARG A O 1
ATOM 933 N N . ALA A 1 125 ? -14.258 -9.359 -1.166 1 89.19 125 ALA A N 1
ATOM 934 C CA . ALA A 1 125 ? -14.148 -8.039 -1.791 1 89.19 125 ALA A CA 1
ATOM 935 C C . ALA A 1 125 ? -15.352 -7.168 -1.444 1 89.19 125 ALA A C 1
ATOM 937 O O . ALA A 1 125 ? -16.5 -7.633 -1.482 1 89.19 125 ALA A O 1
ATOM 938 N N . PRO A 1 126 ? -15.094 -5.969 -1.166 1 86.25 126 PRO A N 1
ATOM 939 C CA . PRO A 1 126 ? -16.203 -5.133 -0.689 1 86.25 126 PRO A CA 1
ATOM 940 C C . PRO A 1 126 ? -17.125 -4.691 -1.814 1 86.25 126 PRO A C 1
ATOM 942 O O . PRO A 1 126 ? -16.688 -4.453 -2.938 1 86.25 126 PRO A O 1
ATOM 945 N N . TYR A 1 127 ? -18.406 -4.668 -1.453 1 88.75 127 TYR A N 1
ATOM 946 C CA . TYR A 1 127 ? -19.359 -3.818 -2.152 1 88.75 127 TYR A CA 1
ATOM 947 C C . TYR A 1 127 ? -19.438 -2.438 -1.51 1 88.75 127 TYR A C 1
ATOM 949 O O . TYR A 1 127 ? -19.438 -2.318 -0.282 1 88.75 127 TYR A O 1
ATOM 957 N N . PHE A 1 128 ? -19.359 -1.396 -2.305 1 88.19 128 PHE A N 1
ATOM 958 C CA . PHE A 1 128 ? -19.359 -0.074 -1.688 1 88.19 128 PHE A CA 1
ATOM 959 C C . PHE A 1 128 ? -20.312 0.867 -2.414 1 88.19 128 PHE A C 1
ATOM 961 O O . PHE A 1 128 ? -20.734 0.589 -3.539 1 88.19 128 PHE A O 1
ATOM 968 N N . LEU A 1 129 ? -20.688 1.869 -1.708 1 88.19 129 LEU A N 1
ATOM 969 C CA . LEU A 1 129 ? -21.594 2.885 -2.256 1 88.19 129 LEU A CA 1
ATOM 970 C C . LEU A 1 129 ? -20.797 3.957 -3 1 88.19 129 LEU A C 1
ATOM 972 O O . LEU A 1 129 ? -19.625 4.184 -2.707 1 88.19 129 LEU A O 1
ATOM 976 N N . PRO A 1 130 ? -21.453 4.566 -3.965 1 86 130 PRO A N 1
ATOM 977 C CA . PRO A 1 130 ? -20.766 5.691 -4.613 1 86 130 PRO A CA 1
ATOM 978 C C . PRO A 1 130 ? -20.375 6.785 -3.625 1 86 130 PRO A C 1
ATOM 980 O O . PRO A 1 130 ? -21.141 7.102 -2.709 1 86 130 PRO A O 1
ATOM 983 N N . PRO A 1 131 ? -19.156 7.336 -3.799 1 84.38 131 PRO A N 1
ATOM 984 C CA . PRO A 1 131 ? -18.672 8.328 -2.84 1 84.38 131 PRO A CA 1
ATOM 985 C C . PRO A 1 131 ? -19.609 9.531 -2.705 1 84.38 131 PRO A C 1
ATOM 987 O O . PRO A 1 131 ? -19.672 10.156 -1.646 1 84.38 131 PRO A O 1
ATOM 990 N N . GLU A 1 132 ? -20.359 9.805 -3.705 1 85.5 132 GLU A N 1
ATOM 991 C CA . GLU A 1 132 ? -21.25 10.969 -3.742 1 85.5 132 GLU A CA 1
ATOM 992 C C . GLU A 1 132 ? -22.297 10.891 -2.645 1 85.5 132 GLU A C 1
ATOM 994 O O . GLU A 1 132 ? -22.875 11.906 -2.254 1 85.5 132 GLU A O 1
ATOM 999 N N . ILE A 1 133 ? -22.5 9.711 -2.156 1 86.62 133 ILE A N 1
ATOM 1000 C CA . ILE A 1 133 ? -23.531 9.523 -1.144 1 86.62 133 ILE A CA 1
ATOM 1001 C C . ILE A 1 133 ? -23.156 10.281 0.127 1 86.62 133 ILE A C 1
ATOM 1003 O O . ILE A 1 133 ? -24.031 10.641 0.922 1 86.62 133 ILE A O 1
ATOM 1007 N N . ARG A 1 134 ? -21.953 10.5 0.288 1 87.38 134 ARG A N 1
ATOM 1008 C CA . ARG A 1 134 ? -21.469 11.141 1.512 1 87.38 134 ARG A CA 1
ATOM 1009 C C . ARG A 1 134 ? -21.844 12.617 1.535 1 87.38 134 ARG A C 1
ATOM 1011 O O . ARG A 1 134 ? -22.016 13.203 2.605 1 87.38 134 ARG A O 1
ATOM 1018 N N . TYR A 1 135 ? -21.984 13.219 0.416 1 84.75 135 TYR A N 1
ATOM 1019 C CA . TYR A 1 135 ? -22.188 14.664 0.44 1 84.75 135 TYR A CA 1
ATOM 1020 C C . TYR A 1 135 ? -23.469 15.047 -0.287 1 84.75 135 TYR A C 1
ATOM 1022 O O . TYR A 1 135 ? -23.891 16.203 -0.251 1 84.75 135 TYR A O 1
ATOM 1030 N N . LYS A 1 136 ? -23.922 14.133 -1.038 1 79.81 136 LYS A N 1
ATOM 1031 C CA . LYS A 1 136 ? -25.172 14.461 -1.697 1 79.81 136 LYS A CA 1
ATOM 1032 C C . LYS A 1 136 ? -26.344 14.43 -0.706 1 79.81 136 LYS A C 1
ATOM 1034 O O . LYS A 1 136 ? -26.5 13.469 0.05 1 79.81 136 LYS A O 1
ATOM 1039 N N . ASN A 1 137 ? -26.938 15.633 -0.704 1 71.69 137 ASN A N 1
ATOM 1040 C CA . ASN A 1 137 ? -28.125 15.797 0.127 1 71.69 137 ASN A CA 1
ATOM 1041 C C . ASN A 1 137 ? -29.391 15.359 -0.61 1 71.69 137 ASN A C 1
ATOM 1043 O O . ASN A 1 137 ? -29.484 15.508 -1.829 1 71.69 137 ASN A O 1
ATOM 1047 N N . ASN A 1 138 ? -30.234 14.422 -0.025 1 68.69 138 ASN A N 1
ATOM 1048 C CA . ASN A 1 138 ? -31.578 14.062 -0.496 1 68.69 138 ASN A CA 1
ATOM 1049 C C . ASN A 1 138 ? -31.5 13.141 -1.714 1 68.69 138 ASN A C 1
ATOM 1051 O O . ASN A 1 138 ? -31.938 13.523 -2.805 1 68.69 138 ASN A O 1
ATOM 1055 N N . ILE A 1 139 ? -30.719 12.219 -1.568 1 67 139 ILE A N 1
ATOM 1056 C CA . ILE A 1 139 ? -30.609 11.266 -2.662 1 67 139 ILE A CA 1
ATOM 1057 C C . ILE A 1 139 ? -31.953 10.57 -2.877 1 67 139 ILE A C 1
ATOM 1059 O O . ILE A 1 139 ? -32.438 9.82 -2.014 1 67 139 ILE A O 1
ATOM 1063 N N . LEU A 1 140 ? -32.625 11.125 -3.873 1 77.44 140 LEU A N 1
ATOM 1064 C CA . LEU A 1 140 ? -33.844 10.438 -4.301 1 77.44 140 LEU A CA 1
ATOM 1065 C C . LEU A 1 140 ? -33.562 9.531 -5.496 1 77.44 140 LEU A C 1
ATOM 1067 O O . LEU A 1 140 ? -32.812 9.898 -6.395 1 77.44 140 LEU A O 1
ATOM 1071 N N . GLY A 1 141 ? -34.062 8.281 -5.422 1 81.5 141 GLY A N 1
ATOM 1072 C CA . GLY A 1 141 ? -33.938 7.336 -6.527 1 81.5 141 GLY A CA 1
ATOM 1073 C C . GLY A 1 141 ? -32.969 6.199 -6.238 1 81.5 141 GLY A C 1
ATOM 1074 O O . GLY A 1 141 ? -32.375 6.145 -5.164 1 81.5 141 GLY A O 1
ATOM 1075 N N . ASN A 1 142 ? -32.812 5.316 -7.105 1 84.38 142 ASN A N 1
ATOM 1076 C CA . ASN A 1 142 ? -31.953 4.148 -7.008 1 84.38 142 ASN A CA 1
ATOM 1077 C C . ASN A 1 142 ? -30.5 4.5 -7.312 1 84.38 142 ASN A C 1
ATOM 1079 O O . ASN A 1 142 ? -30.234 5.441 -8.062 1 84.38 142 ASN A O 1
ATOM 1083 N N . PHE A 1 143 ? -29.609 3.947 -6.566 1 82.06 143 PHE A N 1
ATOM 1084 C CA . PHE A 1 143 ? -28.203 4.07 -6.934 1 82.06 143 PHE A CA 1
ATOM 1085 C C . PHE A 1 143 ? -27.562 2.697 -7.086 1 82.06 143 PHE A C 1
ATOM 1087 O O . PHE A 1 143 ? -28.125 1.688 -6.672 1 82.06 143 PHE A O 1
ATOM 1094 N N . GLU A 1 144 ? -26.484 2.711 -7.711 1 86 144 GLU A N 1
ATOM 1095 C CA . GLU A 1 144 ? -25.75 1.472 -7.977 1 86 144 GLU A CA 1
ATOM 1096 C C . GLU A 1 144 ? -24.781 1.151 -6.852 1 86 144 GLU A C 1
ATOM 1098 O O . GLU A 1 144 ? -24.109 2.045 -6.332 1 86 144 GLU A O 1
ATOM 1103 N N . ILE A 1 145 ? -24.812 -0.135 -6.395 1 87.94 145 ILE A N 1
ATOM 1104 C CA . ILE A 1 145 ? -23.781 -0.658 -5.512 1 87.94 145 ILE A CA 1
ATOM 1105 C C . ILE A 1 145 ? -22.594 -1.134 -6.344 1 87.94 145 ILE A C 1
ATOM 1107 O O . ILE A 1 145 ? -22.766 -1.852 -7.332 1 87.94 145 ILE A O 1
ATOM 1111 N N . LEU A 1 146 ? -21.438 -0.661 -5.922 1 87.25 146 LEU A N 1
ATOM 1112 C CA . LEU A 1 146 ? -20.219 -0.918 -6.703 1 87.25 146 LEU A CA 1
ATOM 1113 C C . LEU A 1 146 ? -19.484 -2.129 -6.156 1 87.25 146 LEU A C 1
ATOM 1115 O O . LEU A 1 146 ? -19.312 -2.268 -4.945 1 87.25 146 LEU A O 1
ATOM 1119 N N . ASP A 1 147 ? -19.031 -2.971 -7.09 1 88.12 147 ASP A N 1
ATOM 1120 C CA . ASP A 1 147 ? -18.312 -4.188 -6.734 1 88.12 147 ASP A CA 1
ATOM 1121 C C . ASP A 1 147 ? -16.812 -4.023 -6.98 1 88.12 147 ASP A C 1
ATOM 1123 O O . ASP A 1 147 ? -16.375 -3.887 -8.125 1 88.12 147 ASP A O 1
ATOM 1127 N N . SER A 1 148 ? -16.031 -4.168 -5.953 1 85.94 148 SER A N 1
ATOM 1128 C CA . SER A 1 148 ? -14.594 -3.969 -6.066 1 85.94 148 SER A CA 1
ATOM 1129 C C . SER A 1 148 ? -13.961 -5.008 -6.984 1 85.94 148 SER A C 1
ATOM 1131 O O . SER A 1 148 ? -12.977 -4.723 -7.672 1 85.94 148 SER A O 1
ATOM 1133 N N . ASN A 1 149 ? -14.477 -6.254 -7.027 1 85.62 149 ASN A N 1
ATOM 1134 C CA . ASN A 1 149 ? -13.938 -7.293 -7.902 1 85.62 149 ASN A CA 1
ATOM 1135 C C . ASN A 1 149 ? -14.016 -6.887 -9.367 1 85.62 149 ASN A C 1
ATOM 1137 O O . ASN A 1 149 ? -13.148 -7.238 -10.164 1 85.62 149 ASN A O 1
ATOM 1141 N N . ILE A 1 150 ? -15.023 -6.125 -9.656 1 81.06 150 ILE A N 1
ATOM 1142 C CA . ILE A 1 150 ? -15.242 -5.703 -11.031 1 81.06 150 ILE A CA 1
ATOM 1143 C C . ILE A 1 150 ? -14.406 -4.453 -11.328 1 81.06 150 ILE A C 1
ATOM 1145 O O . ILE A 1 150 ? -13.727 -4.383 -12.352 1 81.06 150 ILE A O 1
ATOM 1149 N N . LEU A 1 151 ? -14.438 -3.557 -10.398 1 76.69 151 LEU A N 1
ATOM 1150 C CA . LEU A 1 151 ? -13.828 -2.252 -10.633 1 76.69 151 LEU A CA 1
ATOM 1151 C C . LEU A 1 151 ? -12.305 -2.354 -10.625 1 76.69 151 LEU A C 1
ATOM 1153 O O . LEU A 1 151 ? -11.625 -1.593 -11.32 1 76.69 151 LEU A O 1
ATOM 1157 N N . LEU A 1 152 ? -11.812 -3.252 -9.883 1 71.31 152 LEU A N 1
ATOM 1158 C CA . LEU A 1 152 ? -10.367 -3.48 -9.859 1 71.31 152 LEU A CA 1
ATOM 1159 C C . LEU A 1 152 ? -9.852 -3.824 -11.258 1 71.31 152 LEU A C 1
ATOM 1161 O O . LEU A 1 152 ? -8.75 -3.42 -11.633 1 71.31 152 LEU A O 1
ATOM 1165 N N . HIS A 1 153 ? -10.625 -4.465 -12.039 1 69.62 153 HIS A N 1
ATOM 1166 C CA . HIS A 1 153 ? -10.203 -4.918 -13.359 1 69.62 153 HIS A CA 1
ATOM 1167 C C . HIS A 1 153 ? -10.422 -3.832 -14.406 1 69.62 153 HIS A C 1
ATOM 1169 O O . HIS A 1 153 ? -9.68 -3.752 -15.391 1 69.62 153 HIS A O 1
ATOM 1175 N N . ARG A 1 154 ? -11.398 -3.006 -14.188 1 65.62 154 ARG A N 1
ATOM 1176 C CA . ARG A 1 154 ? -11.766 -2.004 -15.18 1 65.62 154 ARG A CA 1
ATOM 1177 C C . ARG A 1 154 ? -10.758 -0.864 -15.211 1 65.62 154 ARG A C 1
ATOM 1179 O O . ARG A 1 154 ? -10.5 -0.287 -16.266 1 65.62 154 ARG A O 1
ATOM 1186 N N . ASN A 1 155 ? -10.125 -0.597 -14.148 1 61.62 155 ASN A N 1
ATOM 1187 C CA . ASN A 1 155 ? -9.328 0.624 -14.078 1 61.62 155 ASN A CA 1
ATOM 1188 C C . ASN A 1 155 ? -7.836 0.317 -14.039 1 61.62 155 ASN A C 1
ATOM 1190 O O . ASN A 1 155 ? -7.027 1.193 -13.734 1 61.62 155 ASN A O 1
ATOM 1194 N N . LEU A 1 156 ? -7.52 -0.875 -14.359 1 61 156 LEU A N 1
ATOM 1195 C CA . LEU A 1 156 ? -6.121 -1.28 -14.352 1 61 156 LEU A CA 1
ATOM 1196 C C . LEU A 1 156 ? -5.34 -0.562 -15.445 1 61 156 LEU A C 1
ATOM 1198 O O . LEU A 1 156 ? -4.121 -0.398 -15.344 1 61 156 LEU A O 1
ATOM 1202 N N . SER A 1 157 ? -6.043 -0.086 -16.406 1 59.03 157 SER A N 1
ATOM 1203 C CA . SER A 1 157 ? -5.379 0.544 -17.547 1 59.03 157 SER A CA 1
ATOM 1204 C C . SER A 1 157 ? -5.602 2.053 -17.547 1 59.03 157 SER A C 1
ATOM 1206 O O . SER A 1 157 ? -5.48 2.699 -18.594 1 59.03 157 SER A O 1
ATOM 1208 N N . GLY A 1 158 ? -5.887 2.59 -16.438 1 63.88 158 GLY A N 1
ATOM 1209 C CA . GLY A 1 158 ? -6.18 4.012 -16.375 1 63.88 158 GLY A CA 1
ATOM 1210 C C . GLY A 1 158 ? -7.66 4.324 -16.469 1 63.88 158 GLY A C 1
ATOM 1211 O O . GLY A 1 158 ? -8.461 3.467 -16.859 1 63.88 158 GLY A O 1
ATOM 1212 N N . SER A 1 159 ? -7.996 5.453 -16.094 1 61.41 159 SER A N 1
ATOM 1213 C CA . SER A 1 159 ? -9.406 5.809 -15.969 1 61.41 159 SER A CA 1
ATOM 1214 C C . SER A 1 159 ? -10.086 5.816 -17.328 1 61.41 159 SER A C 1
ATOM 1216 O O . SER A 1 159 ? -11.297 5.605 -17.438 1 61.41 159 SER A O 1
ATOM 1218 N N . ASN A 1 160 ? -9.258 5.984 -18.297 1 62.91 160 ASN A N 1
ATOM 1219 C CA . ASN A 1 160 ? -9.844 6.148 -19.625 1 62.91 160 ASN A CA 1
ATOM 1220 C C . ASN A 1 160 ? -9.484 4.988 -20.547 1 62.91 160 ASN A C 1
ATOM 1222 O O . ASN A 1 160 ? -9.625 5.094 -21.766 1 62.91 160 ASN A O 1
ATOM 1226 N N . SER A 1 161 ? -9 3.979 -19.906 1 64.88 161 SER A N 1
ATOM 1227 C CA . SER A 1 161 ? -8.555 2.9 -20.797 1 64.88 161 SER A CA 1
ATOM 1228 C C . SER A 1 161 ? -9.734 2.102 -21.328 1 64.88 161 SER A C 1
ATOM 1230 O O . SER A 1 161 ? -10.695 1.835 -20.594 1 64.88 161 SER A O 1
ATOM 1232 N N . PRO A 1 162 ? -9.695 1.935 -22.594 1 63.78 162 PRO A N 1
ATOM 1233 C CA . PRO A 1 162 ? -10.734 1.084 -23.188 1 63.78 162 PRO A CA 1
ATOM 1234 C C . PRO A 1 162 ? -10.609 -0.377 -22.75 1 63.78 162 PRO A C 1
ATOM 1236 O O . PRO A 1 162 ? -11.484 -1.19 -23.078 1 63.78 162 PRO A O 1
ATOM 1239 N N . ILE A 1 163 ? -9.562 -0.599 -22.078 1 64.12 163 ILE A N 1
ATOM 1240 C CA . ILE A 1 163 ? -9.367 -1.988 -21.688 1 64.12 163 ILE A CA 1
ATOM 1241 C C . ILE A 1 163 ? -10.148 -2.275 -20.406 1 64.12 163 ILE A C 1
ATOM 1243 O O . ILE A 1 163 ? -9.789 -1.796 -19.328 1 64.12 163 ILE A O 1
ATOM 1247 N N . SER A 1 164 ? -11.18 -2.998 -20.562 1 64.06 164 SER A N 1
ATOM 1248 C CA . SER A 1 164 ? -12.133 -3.199 -19.484 1 64.06 164 SER A CA 1
ATOM 1249 C C . SER A 1 164 ? -11.727 -4.379 -18.609 1 64.06 164 SER A C 1
ATOM 1251 O O . SER A 1 164 ? -12.211 -4.52 -17.484 1 64.06 164 SER A O 1
ATOM 1253 N N . HIS A 1 165 ? -10.891 -5.219 -19.219 1 75.56 165 HIS A N 1
ATOM 1254 C CA . HIS A 1 165 ? -10.477 -6.398 -18.453 1 75.56 165 HIS A CA 1
ATOM 1255 C C . HIS A 1 165 ? -9.133 -6.918 -18.953 1 75.56 165 HIS A C 1
ATOM 1257 O O . HIS A 1 165 ? -8.82 -6.82 -20.141 1 75.56 165 HIS A O 1
ATOM 1263 N N . MET A 1 166 ? -8.461 -7.504 -18.016 1 78 166 MET A N 1
ATOM 1264 C CA . MET A 1 166 ? -7.145 -8.055 -18.344 1 78 166 MET A CA 1
ATOM 1265 C C . MET A 1 166 ? -7.258 -9.133 -19.422 1 78 166 MET A C 1
ATOM 1267 O O . MET A 1 166 ? -6.348 -9.312 -20.234 1 78 166 MET A O 1
ATOM 1271 N N . GLY A 1 167 ? -8.375 -9.805 -19.438 1 82.12 167 GLY A N 1
ATOM 1272 C CA . GLY A 1 167 ? -8.594 -10.844 -20.422 1 82.12 167 GLY A CA 1
ATOM 1273 C C . GLY A 1 167 ? -8.562 -10.32 -21.844 1 82.12 167 GLY A C 1
ATOM 1274 O O . GLY A 1 167 ? -8.148 -11.031 -22.766 1 82.12 167 GLY A O 1
ATOM 1275 N N . ILE A 1 168 ? -8.93 -9.094 -21.984 1 84.19 168 ILE A N 1
ATOM 1276 C CA . ILE A 1 168 ? -8.922 -8.477 -23.312 1 84.19 168 ILE A CA 1
ATOM 1277 C C . ILE A 1 168 ? -7.484 -8.25 -23.766 1 84.19 168 ILE A C 1
ATOM 1279 O O . ILE A 1 168 ? -7.164 -8.43 -24.953 1 84.19 168 ILE A O 1
ATOM 1283 N N . THR A 1 169 ? -6.66 -7.949 -22.844 1 86 169 THR A N 1
ATOM 1284 C CA . THR A 1 169 ? -5.258 -7.738 -23.172 1 86 169 THR A CA 1
ATOM 1285 C C . THR A 1 169 ? -4.609 -9.039 -23.641 1 86 169 THR A C 1
ATOM 1287 O O . THR A 1 169 ? -3.762 -9.031 -24.531 1 86 169 THR A O 1
ATOM 1290 N N . VAL A 1 170 ? -5.047 -10.102 -23.141 1 90.56 170 VAL A N 1
ATOM 1291 C CA . VAL A 1 170 ? -4.461 -11.391 -23.5 1 90.56 170 VAL A CA 1
ATOM 1292 C C . VAL A 1 170 ? -4.977 -11.812 -24.875 1 90.56 170 VAL A C 1
ATOM 1294 O O . VAL A 1 170 ? -4.246 -12.438 -25.656 1 90.56 170 VAL A O 1
ATOM 1297 N N . GLU A 1 171 ? -6.277 -11.484 -25.125 1 92 171 GLU A N 1
ATOM 1298 C CA . GLU A 1 171 ? -6.793 -11.742 -26.469 1 92 171 GLU A CA 1
ATOM 1299 C C . GLU A 1 171 ? -5.941 -11.055 -27.531 1 92 171 GLU A C 1
ATOM 1301 O O . GLU A 1 171 ? -5.691 -11.617 -28.594 1 92 171 GLU A O 1
ATOM 1306 N N . ASN A 1 172 ? -5.48 -9.898 -27.172 1 89.5 172 ASN A N 1
ATOM 1307 C CA . ASN A 1 172 ? -4.602 -9.164 -28.078 1 89.5 172 ASN A CA 1
ATOM 1308 C C . ASN A 1 172 ? -3.262 -9.875 -28.25 1 89.5 172 ASN A C 1
ATOM 1310 O O . ASN A 1 172 ? -2.736 -9.945 -29.359 1 89.5 172 ASN A O 1
ATOM 1314 N N . LEU A 1 173 ? -2.727 -10.359 -27.25 1 92.94 173 LEU A N 1
ATOM 1315 C CA . LEU A 1 173 ? -1.427 -11.023 -27.281 1 92.94 173 LEU A CA 1
ATOM 1316 C C . LEU A 1 173 ? -1.493 -12.312 -28.094 1 92.94 173 LEU A C 1
ATOM 1318 O O . LEU A 1 173 ? -0.582 -12.609 -28.875 1 92.94 173 LEU A O 1
ATOM 1322 N N . VAL A 1 174 ? -2.559 -13.07 -27.859 1 94.81 174 VAL A N 1
ATOM 1323 C CA . VAL A 1 174 ? -2.662 -14.359 -28.531 1 94.81 174 VAL A CA 1
ATOM 1324 C C . VAL A 1 174 ? -2.818 -14.141 -30.031 1 94.81 174 VAL A C 1
ATOM 1326 O O . VAL A 1 174 ? -2.332 -14.938 -30.844 1 94.81 174 VAL A O 1
ATOM 1329 N N . LYS A 1 175 ? -3.496 -13.047 -30.391 1 93.38 175 LYS A N 1
ATOM 1330 C CA . LYS A 1 175 ? -3.588 -12.688 -31.797 1 93.38 175 LYS A CA 1
ATOM 1331 C C . LYS A 1 175 ? -2.229 -12.258 -32.344 1 93.38 175 LYS A C 1
ATOM 1333 O O . LYS A 1 175 ? -1.808 -12.719 -33.406 1 93.38 175 LYS A O 1
ATOM 1338 N N . LYS A 1 176 ? -1.579 -11.477 -31.641 1 93.69 176 LYS A N 1
ATOM 1339 C CA . LYS A 1 176 ? -0.286 -10.93 -32.031 1 93.69 176 LYS A CA 1
ATOM 1340 C C . LYS A 1 176 ? 0.743 -12.039 -32.219 1 93.69 176 LYS A C 1
ATOM 1342 O O . LYS A 1 176 ? 1.526 -12.008 -33.188 1 93.69 176 LYS A O 1
ATOM 1347 N N . TYR A 1 177 ? 0.698 -13.016 -31.406 1 95.56 177 TYR A N 1
ATOM 1348 C CA . TYR A 1 177 ? 1.716 -14.062 -31.422 1 95.56 177 TYR A CA 1
ATOM 1349 C C . TYR A 1 177 ? 1.172 -15.344 -32.062 1 95.56 177 TYR A C 1
ATOM 1351 O O . TYR A 1 177 ? 1.828 -16.391 -32.031 1 95.56 177 TYR A O 1
ATOM 1359 N N . LYS A 1 178 ? -0.069 -15.336 -32.469 1 96.06 178 LYS A N 1
ATOM 1360 C CA . LYS A 1 178 ? -0.708 -16.422 -33.219 1 96.06 178 LYS A CA 1
ATOM 1361 C C . LYS A 1 178 ? -0.785 -17.688 -32.406 1 96.06 178 LYS A C 1
ATOM 1363 O O . LYS A 1 178 ? -0.391 -18.766 -32.844 1 96.06 178 LYS A O 1
ATOM 1368 N N . ILE A 1 179 ? -1.279 -17.531 -31.234 1 97.25 179 ILE A N 1
ATOM 1369 C CA . ILE A 1 179 ? -1.479 -18.656 -30.328 1 97.25 179 ILE A CA 1
ATOM 1370 C C . ILE A 1 179 ? -2.895 -19.203 -30.5 1 97.25 179 ILE A C 1
ATOM 1372 O O . ILE A 1 179 ? -3.873 -18.469 -30.328 1 97.25 179 ILE A O 1
ATOM 1376 N N . SER A 1 180 ? -3.014 -20.438 -30.75 1 96.75 180 SER A N 1
ATOM 1377 C CA . SER A 1 180 ? -4.316 -21.016 -31.047 1 96.75 180 SER A CA 1
ATOM 1378 C C . SER A 1 180 ? -5.07 -21.359 -29.75 1 96.75 180 SER A C 1
ATOM 1380 O O . SER A 1 180 ? -4.457 -21.547 -28.703 1 96.75 180 SER A O 1
ATOM 1382 N N . ARG A 1 181 ? -6.391 -21.438 -29.906 1 96.94 181 ARG A N 1
ATOM 1383 C CA . ARG A 1 181 ? -7.242 -21.922 -28.828 1 96.94 181 ARG A CA 1
ATOM 1384 C C . ARG A 1 181 ? -6.812 -23.312 -28.359 1 96.94 181 ARG A C 1
ATOM 1386 O O . ARG A 1 181 ? -6.773 -23.594 -27.172 1 96.94 181 ARG A O 1
ATOM 1393 N N . LYS A 1 182 ? -6.484 -24.109 -29.281 1 97.5 182 LYS A N 1
ATOM 1394 C CA . LYS A 1 182 ? -6.055 -25.469 -28.984 1 97.5 182 LYS A CA 1
ATOM 1395 C C . LYS A 1 182 ? -4.793 -25.484 -28.141 1 97.5 182 LYS A C 1
ATOM 1397 O O . LYS A 1 182 ? -4.691 -26.25 -27.172 1 97.5 182 LYS A O 1
ATOM 1402 N N . ASP A 1 183 ? -3.84 -24.672 -28.469 1 97.94 183 ASP A N 1
ATOM 1403 C CA . ASP A 1 183 ? -2.596 -24.578 -27.703 1 97.94 183 ASP A CA 1
ATOM 1404 C C . ASP A 1 183 ? -2.855 -24.094 -26.281 1 97.94 183 ASP A C 1
ATOM 1406 O O . ASP A 1 183 ? -2.23 -24.562 -25.328 1 97.94 183 ASP A O 1
ATOM 1410 N N . GLN A 1 184 ? -3.723 -23.141 -26.188 1 98.19 184 GLN A N 1
ATOM 1411 C CA . GLN A 1 184 ? -4.07 -22.594 -24.875 1 98.19 184 GLN A CA 1
ATOM 1412 C C . GLN A 1 184 ? -4.707 -23.656 -23.984 1 98.19 184 GLN A C 1
ATOM 1414 O O . GLN A 1 184 ? -4.305 -23.844 -22.844 1 98.19 184 GLN A O 1
ATOM 1419 N N . ASP A 1 185 ? -5.652 -24.375 -24.516 1 98.25 185 ASP A N 1
ATOM 1420 C CA . ASP A 1 185 ? -6.336 -25.422 -23.766 1 98.25 185 ASP A CA 1
ATOM 1421 C C . ASP A 1 185 ? -5.379 -26.547 -23.391 1 98.25 185 ASP A C 1
ATOM 1423 O O . ASP A 1 185 ? -5.457 -27.094 -22.297 1 98.25 185 ASP A O 1
ATOM 1427 N N . LYS A 1 186 ? -4.555 -26.875 -24.328 1 98.25 186 LYS A N 1
ATOM 1428 C CA . LYS A 1 186 ? -3.549 -27.906 -24.047 1 98.25 186 LYS A CA 1
ATOM 1429 C C . LYS A 1 186 ? -2.654 -27.484 -22.875 1 98.25 186 LYS A C 1
ATOM 1431 O O . LYS A 1 186 ? -2.342 -28.297 -22 1 98.25 186 LYS A O 1
ATOM 1436 N N . PHE A 1 187 ? -2.199 -26.266 -22.922 1 97.94 187 PHE A N 1
ATOM 1437 C CA . PHE A 1 187 ? -1.365 -25.766 -21.844 1 97.94 187 PHE A CA 1
ATOM 1438 C C . PHE A 1 187 ? -2.115 -25.812 -20.516 1 97.94 187 PHE A C 1
ATOM 1440 O O . PHE A 1 187 ? -1.554 -26.203 -19.484 1 97.94 187 PHE A O 1
ATOM 1447 N N . ALA A 1 188 ? -3.359 -25.359 -20.516 1 97.88 188 ALA A N 1
ATOM 1448 C CA . ALA A 1 188 ? -4.184 -25.406 -19.312 1 97.88 188 ALA A CA 1
ATOM 1449 C C . ALA A 1 188 ? -4.297 -26.828 -18.766 1 97.88 188 ALA A C 1
ATOM 1451 O O . ALA A 1 188 ? -4.199 -27.047 -17.562 1 97.88 188 ALA A O 1
ATOM 1452 N N . TYR A 1 189 ? -4.512 -27.734 -19.672 1 98.12 189 TYR A N 1
ATOM 1453 C CA . TYR A 1 189 ? -4.613 -29.141 -19.297 1 98.12 189 TYR A CA 1
ATOM 1454 C C . TYR A 1 189 ? -3.332 -29.609 -18.609 1 98.12 189 TYR A C 1
ATOM 1456 O O . TYR A 1 189 ? -3.379 -30.203 -17.531 1 98.12 189 TYR A O 1
ATOM 1464 N N . ILE A 1 190 ? -2.207 -29.328 -19.203 1 97.44 190 ILE A N 1
ATOM 1465 C CA . ILE A 1 190 ? -0.909 -29.734 -18.688 1 97.44 190 ILE A CA 1
ATOM 1466 C C . ILE A 1 190 ? -0.683 -29.109 -17.312 1 97.44 190 ILE A C 1
ATOM 1468 O O . ILE A 1 190 ? -0.204 -29.781 -16.391 1 97.44 190 ILE A O 1
ATOM 1472 N N . SER A 1 191 ? -1.024 -27.844 -17.188 1 96.75 191 SER A N 1
ATOM 1473 C CA . SER A 1 191 ? -0.865 -27.141 -15.922 1 96.75 191 SER A CA 1
ATOM 1474 C C . SER A 1 191 ? -1.651 -27.812 -14.805 1 96.75 191 SER A C 1
ATOM 1476 O O . SER A 1 191 ? -1.123 -28.031 -13.711 1 96.75 191 SER A O 1
ATOM 1478 N N . HIS A 1 192 ? -2.889 -28.172 -15.07 1 97.38 192 HIS A N 1
ATOM 1479 C CA . HIS A 1 192 ? -3.725 -28.828 -14.07 1 97.38 192 HIS A CA 1
ATOM 1480 C C . HIS A 1 192 ? -3.182 -30.219 -13.734 1 97.38 192 HIS A C 1
ATOM 1482 O O . HIS A 1 192 ? -3.16 -30.609 -12.562 1 97.38 192 HIS A O 1
ATOM 1488 N N . MET A 1 193 ? -2.729 -30.922 -14.734 1 97.31 193 MET A N 1
ATOM 1489 C CA . MET A 1 193 ? -2.215 -32.281 -14.5 1 97.31 193 MET A CA 1
ATOM 1490 C C . MET A 1 193 ? -0.941 -32.219 -13.656 1 97.31 193 MET A C 1
ATOM 1492 O O . MET A 1 193 ? -0.765 -33.031 -12.75 1 97.31 193 MET A O 1
ATOM 1496 N N . ARG A 1 194 ? -0.069 -31.281 -13.984 1 96.5 194 ARG A N 1
ATOM 1497 C CA . ARG A 1 194 ? 1.15 -31.141 -13.195 1 96.5 194 ARG A CA 1
ATOM 1498 C C . ARG A 1 194 ? 0.828 -30.766 -11.75 1 96.5 194 ARG A C 1
ATOM 1500 O O . ARG A 1 194 ? 1.424 -31.297 -10.812 1 96.5 194 ARG A O 1
ATOM 1507 N N . ALA A 1 195 ? -0.093 -29.828 -11.586 1 96.31 195 ALA A N 1
ATOM 1508 C CA . ALA A 1 195 ? -0.496 -29.422 -10.25 1 96.31 195 ALA A CA 1
ATOM 1509 C C . ALA A 1 195 ? -1.12 -30.578 -9.477 1 96.31 195 ALA A C 1
ATOM 1511 O O . ALA A 1 195 ? -0.852 -30.75 -8.289 1 96.31 195 ALA A O 1
ATOM 1512 N N . TYR A 1 196 ? -1.92 -31.297 -10.164 1 96.69 196 TYR A N 1
ATOM 1513 C CA . TYR A 1 196 ? -2.568 -32.438 -9.539 1 96.69 196 TYR A CA 1
ATOM 1514 C C . TYR A 1 196 ? -1.537 -33.469 -9.086 1 96.69 196 TYR A C 1
ATOM 1516 O O . TYR A 1 196 ? -1.617 -34 -7.965 1 96.69 196 TYR A O 1
ATOM 1524 N N . GLN A 1 197 ? -0.599 -33.75 -9.922 1 97.12 197 GLN A N 1
ATOM 1525 C CA . GLN A 1 197 ? 0.451 -34.688 -9.57 1 97.12 197 GLN A CA 1
ATOM 1526 C C . GLN A 1 197 ? 1.258 -34.219 -8.375 1 97.12 197 GLN A C 1
ATOM 1528 O O . GLN A 1 197 ? 1.606 -35 -7.488 1 97.12 197 GLN A O 1
ATOM 1533 N N . ALA A 1 198 ? 1.615 -32.938 -8.375 1 96.31 198 ALA A N 1
ATOM 1534 C CA . ALA A 1 198 ? 2.35 -32.344 -7.254 1 96.31 198 ALA A CA 1
ATOM 1535 C C . ALA A 1 198 ? 1.563 -32.5 -5.953 1 96.31 198 ALA A C 1
ATOM 1537 O O . ALA A 1 198 ? 2.127 -32.844 -4.914 1 96.31 198 ALA A O 1
ATOM 1538 N N . GLN A 1 199 ? 0.317 -32.156 -5.992 1 95.38 199 GLN A N 1
ATOM 1539 C CA . GLN A 1 199 ? -0.547 -32.281 -4.824 1 95.38 199 GLN A CA 1
ATOM 1540 C C . GLN A 1 199 ? -0.649 -33.719 -4.352 1 95.38 199 GLN A C 1
ATOM 1542 O O . GLN A 1 199 ? -0.525 -34 -3.16 1 95.38 199 GLN A O 1
ATOM 1547 N N . LYS A 1 200 ? -0.85 -34.625 -5.289 1 94.69 200 LYS A N 1
ATOM 1548 C CA . LYS A 1 200 ? -1 -36.031 -4.992 1 94.69 200 LYS A CA 1
ATOM 1549 C C . LYS A 1 200 ? 0.274 -36.594 -4.375 1 94.69 200 LYS A C 1
ATOM 1551 O O . LYS A 1 200 ? 0.21 -37.438 -3.48 1 94.69 200 LYS A O 1
ATOM 1556 N N . ASN A 1 201 ? 1.404 -36.125 -4.844 1 95.94 201 ASN A N 1
ATOM 1557 C CA . ASN A 1 201 ? 2.688 -36.625 -4.375 1 95.94 201 ASN A CA 1
ATOM 1558 C C . ASN A 1 201 ? 3.146 -35.906 -3.107 1 95.94 201 ASN A C 1
ATOM 1560 O O . ASN A 1 201 ? 4.262 -36.125 -2.633 1 95.94 201 ASN A O 1
ATOM 1564 N N . GLY A 1 202 ? 2.424 -35 -2.623 1 94.56 202 GLY A N 1
ATOM 1565 C CA . GLY A 1 202 ? 2.705 -34.344 -1.355 1 94.56 202 GLY A CA 1
ATOM 1566 C C . GLY A 1 202 ? 3.684 -33.188 -1.482 1 94.56 202 GLY A C 1
ATOM 1567 O O . GLY A 1 202 ? 4.16 -32.656 -0.476 1 94.56 202 GLY A O 1
ATOM 1568 N N . ARG A 1 203 ? 4 -32.812 -2.648 1 94.88 203 ARG A N 1
ATOM 1569 C CA . ARG A 1 203 ? 4.953 -31.719 -2.855 1 94.88 203 ARG A CA 1
ATOM 1570 C C . ARG A 1 203 ? 4.414 -30.406 -2.305 1 94.88 203 ARG A C 1
ATOM 1572 O O . ARG A 1 203 ? 5.16 -29.609 -1.723 1 94.88 203 ARG A O 1
ATOM 1579 N N . LEU A 1 204 ? 3.139 -30.141 -2.426 1 96.06 204 LEU A N 1
ATOM 1580 C CA . LEU A 1 204 ? 2.533 -28.891 -2.006 1 96.06 204 LEU A CA 1
ATOM 1581 C C . LEU A 1 204 ? 2.322 -28.859 -0.495 1 96.06 204 LEU A C 1
ATOM 1583 O O . LEU A 1 204 ? 2.174 -27.781 0.098 1 96.06 204 LEU A O 1
ATOM 1587 N N . ASP A 1 205 ? 2.355 -30.016 0.12 1 95.06 205 ASP A N 1
ATOM 1588 C CA . ASP A 1 205 ? 2.131 -30.125 1.559 1 95.06 205 ASP A CA 1
ATOM 1589 C C . ASP A 1 205 ? 3.244 -29.438 2.338 1 95.06 205 ASP A C 1
ATOM 1591 O O . ASP A 1 205 ? 3.014 -28.922 3.439 1 95.06 205 ASP A O 1
ATOM 1595 N N . GLN A 1 206 ? 4.348 -29.391 1.746 1 93.56 206 GLN A N 1
ATOM 1596 C CA . GLN A 1 206 ? 5.488 -28.781 2.418 1 93.56 206 GLN A CA 1
ATOM 1597 C C . GLN A 1 206 ? 5.309 -27.266 2.545 1 93.56 206 GLN A C 1
ATOM 1599 O O . GLN A 1 206 ? 5.852 -26.641 3.459 1 93.56 206 GLN A O 1
ATOM 1604 N N . GLU A 1 207 ? 4.531 -26.719 1.646 1 96.62 207 GLU A N 1
ATOM 1605 C CA . GLU A 1 207 ? 4.367 -25.266 1.629 1 96.62 207 GLU A CA 1
ATOM 1606 C C . GLU A 1 207 ? 3.09 -24.844 2.35 1 96.62 207 GLU A C 1
ATOM 1608 O O . GLU A 1 207 ? 2.994 -23.734 2.852 1 96.62 207 GLU A O 1
ATOM 1613 N N . ILE A 1 208 ? 2.105 -25.75 2.457 1 98.38 208 ILE A N 1
ATOM 1614 C CA . ILE A 1 208 ? 0.756 -25.391 2.869 1 98.38 208 ILE A CA 1
ATOM 1615 C C . ILE A 1 208 ? 0.611 -25.578 4.379 1 98.38 208 ILE A C 1
ATOM 1617 O O . ILE A 1 208 ? 1.061 -26.578 4.934 1 98.38 208 ILE A O 1
ATOM 1621 N N . VAL A 1 209 ? 0.081 -24.578 5.031 1 98.25 209 VAL A N 1
ATOM 1622 C CA . VAL A 1 209 ? -0.349 -24.688 6.422 1 98.25 209 VAL A CA 1
ATOM 1623 C C . VAL A 1 209 ? -1.848 -24.984 6.48 1 98.25 209 VAL A C 1
ATOM 1625 O O . VAL A 1 209 ? -2.65 -24.234 5.906 1 98.25 209 VAL A O 1
ATOM 1628 N N . PRO A 1 210 ? -2.238 -26.016 7.113 1 96.81 210 PRO A N 1
ATOM 1629 C CA . PRO A 1 210 ? -3.662 -26.344 7.203 1 96.81 210 PRO A CA 1
ATOM 1630 C C . PRO A 1 210 ? -4.461 -25.312 7.984 1 96.81 210 PRO A C 1
ATOM 1632 O O . PRO A 1 210 ? -3.957 -24.734 8.953 1 96.81 210 PRO A O 1
ATOM 1635 N N . ILE A 1 211 ? -5.617 -25.078 7.543 1 97.12 211 ILE A N 1
ATOM 1636 C CA . ILE A 1 211 ? -6.547 -24.156 8.203 1 97.12 211 ILE A CA 1
ATOM 1637 C C . ILE A 1 211 ? -7.754 -24.938 8.719 1 97.12 211 ILE A C 1
ATOM 1639 O O . ILE A 1 211 ? -8.367 -25.703 7.977 1 97.12 211 ILE A O 1
ATOM 1643 N N . SER A 1 212 ? -8.062 -24.734 9.953 1 95.44 212 SER A N 1
ATOM 1644 C CA . SER A 1 212 ? -9.289 -25.297 10.508 1 95.44 212 SER A CA 1
ATOM 1645 C C . SER A 1 212 ? -10.492 -24.406 10.203 1 95.44 212 SER A C 1
ATOM 1647 O O . SER A 1 212 ? -10.484 -23.219 10.539 1 95.44 212 SER A O 1
ATOM 1649 N N . ILE A 1 213 ? -11.406 -24.969 9.586 1 94 213 ILE A N 1
ATOM 1650 C CA . ILE A 1 213 ? -12.602 -24.219 9.227 1 94 213 ILE A CA 1
ATOM 1651 C C . ILE A 1 213 ? -13.805 -24.781 9.977 1 94 213 ILE A C 1
ATOM 1653 O O . ILE A 1 213 ? -14.016 -26 10 1 94 213 ILE A O 1
ATOM 1657 N N . ALA A 1 214 ? -14.547 -23.906 10.594 1 88.88 214 ALA A N 1
ATOM 1658 C CA . ALA A 1 214 ? -15.766 -24.312 11.297 1 88.88 214 ALA A CA 1
ATOM 1659 C C . ALA A 1 214 ? -17 -24.016 10.469 1 88.88 214 ALA A C 1
ATOM 1661 O O . ALA A 1 214 ? -17.094 -22.953 9.844 1 88.88 214 ALA A O 1
ATOM 1662 N N . ASP A 1 215 ? -17.922 -25.016 10.422 1 80.75 215 ASP A N 1
ATOM 1663 C CA . ASP A 1 215 ? -19.188 -24.766 9.742 1 80.75 215 ASP A CA 1
ATOM 1664 C C . ASP A 1 215 ? -20.219 -24.172 10.703 1 80.75 215 ASP A C 1
ATOM 1666 O O . ASP A 1 215 ? -19.906 -23.875 11.859 1 80.75 215 ASP A O 1
ATOM 1670 N N . ASN A 1 216 ? -21.422 -23.812 10.117 1 75.94 216 ASN A N 1
ATOM 1671 C CA . ASN A 1 216 ? -22.469 -23.172 10.891 1 75.94 216 ASN A CA 1
ATOM 1672 C C . ASN A 1 216 ? -22.922 -24.031 12.062 1 75.94 216 ASN A C 1
ATOM 1674 O O . ASN A 1 216 ? -23.547 -23.547 13 1 75.94 216 ASN A O 1
ATOM 1678 N N . LYS A 1 217 ? -22.703 -25.438 12.078 1 82.38 217 LYS A N 1
ATOM 1679 C CA . LYS A 1 217 ? -23.125 -26.359 13.133 1 82.38 217 LYS A CA 1
ATOM 1680 C C . LYS A 1 217 ? -22 -26.578 14.141 1 82.38 217 LYS A C 1
ATOM 1682 O O . LYS A 1 217 ? -22.156 -27.359 15.078 1 82.38 217 LYS A O 1
ATOM 1687 N N . GLY A 1 218 ? -20.844 -25.875 13.852 1 82.88 218 GLY A N 1
ATOM 1688 C CA . GLY A 1 218 ? -19.719 -26 14.766 1 82.88 218 GLY A CA 1
ATOM 1689 C C . GLY A 1 218 ? -18.766 -27.109 14.391 1 82.88 218 GLY A C 1
ATOM 1690 O O . GLY A 1 218 ? -17.75 -27.328 15.062 1 82.88 218 GLY A O 1
ATOM 1691 N N . ASN A 1 219 ? -19.094 -27.891 13.359 1 89.06 219 ASN A N 1
ATOM 1692 C CA . ASN A 1 219 ? -18.188 -28.922 12.891 1 89.06 219 ASN A CA 1
ATOM 1693 C C . ASN A 1 219 ? -16.953 -28.328 12.227 1 89.06 219 ASN A C 1
ATOM 1695 O O . ASN A 1 219 ? -17.047 -27.344 11.484 1 89.06 219 ASN A O 1
ATOM 1699 N N . THR A 1 220 ? -15.812 -28.875 12.648 1 91.62 220 THR A N 1
ATOM 1700 C CA . THR A 1 220 ? -14.547 -28.344 12.133 1 91.62 220 THR A CA 1
ATOM 1701 C C . THR A 1 220 ? -13.977 -29.266 11.062 1 91.62 220 THR A C 1
ATOM 1703 O O . THR A 1 220 ? -14.031 -30.5 11.188 1 91.62 220 THR A O 1
ATOM 1706 N N . SER A 1 221 ? -13.609 -28.766 9.93 1 93.69 221 SER A N 1
ATOM 1707 C CA . SER A 1 221 ? -12.883 -29.469 8.875 1 93.69 221 SER A CA 1
ATOM 1708 C C . SER A 1 221 ? -11.531 -28.797 8.602 1 93.69 221 SER A C 1
ATOM 1710 O O . SER A 1 221 ? -11.32 -27.641 8.953 1 93.69 221 SER A O 1
ATOM 1712 N N . ILE A 1 222 ? -10.648 -29.625 8.062 1 96.44 222 ILE A N 1
ATOM 1713 C CA . ILE A 1 222 ? -9.312 -29.109 7.77 1 96.44 222 ILE A CA 1
ATOM 1714 C C . ILE A 1 222 ? -9.188 -28.812 6.277 1 96.44 222 ILE A C 1
ATOM 1716 O O . ILE A 1 222 ? -9.484 -29.656 5.434 1 96.44 222 ILE A O 1
ATOM 1720 N N . PHE A 1 223 ? -8.883 -27.641 6.004 1 97.31 223 PHE A N 1
ATOM 1721 C CA . PHE A 1 223 ? -8.609 -27.203 4.637 1 97.31 223 PHE A CA 1
ATOM 1722 C C . PHE A 1 223 ? -7.113 -27.156 4.367 1 97.31 223 PHE A C 1
ATOM 1724 O O . PHE A 1 223 ? -6.406 -26.297 4.914 1 97.31 223 PHE A O 1
ATOM 1731 N N . ASN A 1 224 ? -6.609 -28.094 3.531 1 97.19 224 ASN A N 1
ATOM 1732 C CA . ASN A 1 224 ? -5.164 -28.156 3.354 1 97.19 224 ASN A CA 1
ATOM 1733 C C . ASN A 1 224 ? -4.789 -28.516 1.915 1 97.19 224 ASN A C 1
ATOM 1735 O O . ASN A 1 224 ? -3.66 -28.922 1.644 1 97.19 224 ASN A O 1
ATOM 1739 N N . LYS A 1 225 ? -5.707 -28.391 1.054 1 96.56 225 LYS A N 1
ATOM 1740 C CA . LYS A 1 225 ? -5.461 -28.609 -0.368 1 96.56 225 LYS A CA 1
ATOM 1741 C C . LYS A 1 225 ? -6.008 -27.453 -1.207 1 96.56 225 LYS A C 1
ATOM 1743 O O . LYS A 1 225 ? -7.082 -26.938 -0.92 1 96.56 225 LYS A O 1
ATOM 1748 N N . ASP A 1 226 ? -5.23 -27.094 -2.205 1 96.94 226 ASP A N 1
ATOM 1749 C CA . ASP A 1 226 ? -5.723 -26.078 -3.121 1 96.94 226 ASP A CA 1
ATOM 1750 C C . ASP A 1 226 ? -7.027 -26.516 -3.787 1 96.94 226 ASP A C 1
ATOM 1752 O O . ASP A 1 226 ? -7.125 -27.641 -4.281 1 96.94 226 ASP A O 1
ATOM 1756 N N . GLU A 1 227 ? -7.938 -25.656 -3.844 1 95.25 227 GLU A N 1
ATOM 1757 C CA . GLU A 1 227 ? -9.32 -25.984 -4.156 1 95.25 227 GLU A CA 1
ATOM 1758 C C . GLU A 1 227 ? -9.555 -26.016 -5.664 1 95.25 227 GLU A C 1
ATOM 1760 O O . GLU A 1 227 ? -10.516 -26.641 -6.133 1 95.25 227 GLU A O 1
ATOM 1765 N N . GLN A 1 228 ? -8.727 -25.406 -6.441 1 93.56 228 GLN A N 1
ATOM 1766 C CA . GLN A 1 228 ? -9.109 -25.188 -7.832 1 93.56 228 GLN A CA 1
ATOM 1767 C C . GLN A 1 228 ? -8.305 -26.078 -8.773 1 93.56 228 GLN A C 1
ATOM 1769 O O . GLN A 1 228 ? -8.367 -25.922 -9.992 1 93.56 228 GLN A O 1
ATOM 1774 N N . ILE A 1 229 ? -7.52 -26.953 -8.242 1 95.19 229 ILE A N 1
ATOM 1775 C CA . ILE A 1 229 ? -6.844 -27.938 -9.086 1 95.19 229 ILE A CA 1
ATOM 1776 C C . ILE A 1 229 ? -7.855 -28.969 -9.602 1 95.19 229 ILE A C 1
ATOM 1778 O O . ILE A 1 229 ? -8.508 -29.641 -8.805 1 95.19 229 ILE A O 1
ATOM 1782 N N . ARG A 1 230 ? -7.957 -29.078 -10.898 1 94 230 ARG A N 1
ATOM 1783 C CA . ARG A 1 230 ? -8.922 -29.984 -11.508 1 94 230 ARG A CA 1
ATOM 1784 C C . ARG A 1 230 ? -8.242 -31.266 -11.984 1 94 230 ARG A C 1
ATOM 1786 O O . ARG A 1 230 ? -7.496 -31.25 -12.961 1 94 230 ARG A O 1
ATOM 1793 N N . ASP A 1 231 ? -8.594 -32.312 -11.359 1 92.44 231 ASP A N 1
ATOM 1794 C CA . ASP A 1 231 ? -8.008 -33.594 -11.734 1 92.44 231 ASP A CA 1
ATOM 1795 C C . ASP A 1 231 ? -8.852 -34.281 -12.797 1 92.44 231 ASP A C 1
ATOM 1797 O O . ASP A 1 231 ? -8.422 -35.312 -13.367 1 92.44 231 ASP A O 1
ATOM 1801 N N . ASP A 1 232 ? -9.992 -33.75 -13.102 1 94.19 232 ASP A N 1
ATOM 1802 C CA . ASP A 1 232 ? -10.906 -34.375 -14.031 1 94.19 232 ASP A CA 1
ATOM 1803 C C . ASP A 1 232 ? -11.055 -33.562 -15.32 1 94.19 232 ASP A C 1
ATOM 1805 O O . ASP A 1 232 ? -11.961 -33.844 -16.109 1 94.19 232 ASP A O 1
ATOM 1809 N N . THR A 1 233 ? -10.258 -32.594 -15.445 1 94.94 233 THR A N 1
ATOM 1810 C CA . THR A 1 233 ? -10.336 -31.812 -16.672 1 94.94 233 THR A CA 1
ATOM 1811 C C . THR A 1 233 ? -9.773 -32.594 -17.859 1 94.94 233 THR A C 1
ATOM 1813 O O . THR A 1 233 ? -9.133 -33.625 -17.672 1 94.94 233 THR A O 1
ATOM 1816 N N . SER A 1 234 ? -10.195 -32.25 -19.078 1 97.06 234 SER A N 1
ATOM 1817 C CA . SER A 1 234 ? -9.727 -32.844 -20.328 1 97.06 234 SER A CA 1
ATOM 1818 C C . SER A 1 234 ? -9.711 -31.797 -21.453 1 97.06 234 SER A C 1
ATOM 1820 O O . SER A 1 234 ? -10.359 -30.75 -21.359 1 97.06 234 SER A O 1
ATOM 1822 N N . ILE A 1 235 ? -8.914 -32.125 -22.453 1 97.12 235 ILE A N 1
ATOM 1823 C CA . ILE A 1 235 ? -8.859 -31.266 -23.625 1 97.12 235 ILE A CA 1
ATOM 1824 C C . ILE A 1 235 ? -10.258 -31.094 -24.219 1 97.12 235 ILE A C 1
ATOM 1826 O O . ILE A 1 235 ? -10.641 -30 -24.625 1 97.12 235 ILE A O 1
ATOM 1830 N N . GLU A 1 236 ? -11.016 -32.156 -24.234 1 97.5 236 GLU A N 1
ATOM 1831 C CA . GLU A 1 236 ? -12.375 -32.156 -24.766 1 97.5 236 GLU A CA 1
ATOM 1832 C C . GLU A 1 236 ? -13.273 -31.203 -23.969 1 97.5 236 GLU A C 1
ATOM 1834 O O . GLU A 1 236 ? -14.008 -30.406 -24.547 1 97.5 236 GLU A O 1
ATOM 1839 N N . LYS A 1 237 ? -13.281 -31.328 -22.688 1 97.19 237 LYS A N 1
ATOM 1840 C CA . LYS A 1 237 ? -14.078 -30.453 -21.828 1 97.19 237 LYS A CA 1
ATOM 1841 C C . LYS A 1 237 ? -13.688 -28.984 -22.016 1 97.19 237 LYS A C 1
ATOM 1843 O O . LYS A 1 237 ? -14.555 -28.125 -22.125 1 97.19 237 LYS A O 1
ATOM 1848 N N . LEU A 1 238 ? -12.383 -28.766 -22.062 1 97.75 238 LEU A N 1
ATOM 1849 C CA . LEU A 1 238 ? -11.875 -27.406 -22.203 1 97.75 238 LEU A CA 1
ATOM 1850 C C . LEU A 1 238 ? -12.289 -26.797 -23.531 1 97.75 238 LEU A C 1
ATOM 1852 O O . LEU A 1 238 ? -12.633 -25.625 -23.609 1 97.75 238 LEU A O 1
ATOM 1856 N N . SER A 1 239 ? -12.258 -27.609 -24.578 1 96.25 239 SER A N 1
ATOM 1857 C CA . SER A 1 239 ? -12.539 -27.125 -25.922 1 96.25 239 SER A CA 1
ATOM 1858 C C . SER A 1 239 ? -14 -26.703 -26.078 1 96.25 239 SER A C 1
ATOM 1860 O O . SER A 1 239 ? -14.344 -25.953 -26.984 1 96.25 239 SER A O 1
ATOM 1862 N N . LYS A 1 240 ? -14.859 -27.125 -25.188 1 96.44 240 LYS A N 1
ATOM 1863 C CA . LYS A 1 240 ? -16.281 -26.844 -25.281 1 96.44 240 LYS A CA 1
ATOM 1864 C C . LYS A 1 240 ? -16.641 -25.547 -24.562 1 96.44 240 LYS A C 1
ATOM 1866 O O . LYS A 1 240 ? -17.75 -25.047 -24.719 1 96.44 240 LYS A O 1
ATOM 1871 N N . LEU A 1 241 ? -15.727 -25.062 -23.875 1 96.25 241 LEU A N 1
ATOM 1872 C CA . LEU A 1 241 ? -16 -23.859 -23.094 1 96.25 241 LEU A CA 1
ATOM 1873 C C . LEU A 1 241 ? -16.109 -22.641 -24 1 96.25 241 LEU A C 1
ATOM 1875 O O . LEU A 1 241 ? -15.398 -22.531 -25 1 96.25 241 LEU A O 1
ATOM 1879 N N . THR A 1 242 ? -16.922 -21.656 -23.609 1 95.81 242 THR A N 1
ATOM 1880 C CA . THR A 1 242 ? -17.156 -20.453 -24.391 1 95.81 242 THR A CA 1
ATOM 1881 C C . THR A 1 242 ? -16.188 -19.344 -23.984 1 95.81 242 THR A C 1
ATOM 1883 O O . THR A 1 242 ? -15.797 -19.25 -22.812 1 95.81 242 THR A O 1
ATOM 1886 N N . PRO A 1 243 ? -15.836 -18.5 -24.969 1 94.5 243 PRO A N 1
ATOM 1887 C CA . PRO A 1 243 ? -14.977 -17.359 -24.625 1 94.5 243 PRO A CA 1
ATOM 1888 C C . PRO A 1 243 ? -15.617 -16.422 -23.609 1 94.5 243 PRO A C 1
ATOM 1890 O O . PRO A 1 243 ? -16.828 -16.188 -23.641 1 94.5 243 PRO A O 1
ATOM 1893 N N . CYS A 1 244 ? -14.805 -15.836 -22.75 1 90.31 244 CYS A N 1
ATOM 1894 C CA . CYS A 1 244 ? -15.297 -15.055 -21.625 1 90.31 244 CYS A CA 1
ATOM 1895 C C . CYS A 1 244 ? -15.336 -13.57 -21.969 1 90.31 244 CYS A C 1
ATOM 1897 O O . CYS A 1 244 ? -16.141 -12.82 -21.406 1 90.31 244 CYS A O 1
ATOM 1899 N N . PHE A 1 245 ? -14.531 -13.062 -22.891 1 86.25 245 PHE A N 1
ATOM 1900 C CA . PHE A 1 245 ? -14.305 -11.625 -22.938 1 86.25 245 PHE A CA 1
ATOM 1901 C C . PHE A 1 245 ? -14.758 -11.039 -24.281 1 86.25 245 PHE A C 1
ATOM 1903 O O . PHE A 1 245 ? -15.281 -9.922 -24.328 1 86.25 245 PHE A O 1
ATOM 1910 N N . ILE A 1 246 ? -14.445 -11.773 -25.344 1 87.94 246 ILE A N 1
ATOM 1911 C CA . ILE A 1 246 ? -14.945 -11.352 -26.641 1 87.94 246 ILE A CA 1
ATOM 1912 C C . ILE A 1 246 ? -15.609 -12.531 -27.359 1 87.94 246 ILE A C 1
ATOM 1914 O O . ILE A 1 246 ? -15.203 -13.68 -27.172 1 87.94 246 ILE A O 1
ATOM 1918 N N . SER A 1 247 ? -16.641 -12.273 -28.062 1 88.56 247 SER A N 1
ATOM 1919 C CA . SER A 1 247 ? -17.469 -13.305 -28.688 1 88.56 247 SER A CA 1
ATOM 1920 C C . SER A 1 247 ? -16.609 -14.25 -29.531 1 88.56 247 SER A C 1
ATOM 1922 O O . SER A 1 247 ? -16.797 -15.469 -29.484 1 88.56 247 SER A O 1
ATOM 1924 N N . ASN A 1 248 ? -15.727 -13.805 -30.312 1 89.19 248 ASN A N 1
ATOM 1925 C CA . ASN A 1 248 ? -14.859 -14.648 -31.125 1 89.19 248 ASN A CA 1
ATOM 1926 C C . ASN A 1 248 ? -13.453 -14.75 -30.531 1 89.19 248 ASN A C 1
ATOM 1928 O O . ASN A 1 248 ? -12.477 -14.898 -31.266 1 89.19 248 ASN A O 1
ATOM 1932 N N . GLY A 1 249 ? -13.539 -14.797 -29.203 1 94.06 249 GLY A N 1
ATOM 1933 C CA . GLY A 1 249 ? -12.258 -14.859 -28.531 1 94.06 249 GLY A CA 1
ATOM 1934 C C . GLY A 1 249 ? -11.805 -16.281 -28.234 1 94.06 249 GLY A C 1
ATOM 1935 O O . GLY A 1 249 ? -12.406 -17.234 -28.734 1 94.06 249 GLY A O 1
ATOM 1936 N N . THR A 1 250 ? -10.641 -16.406 -27.562 1 95.88 250 THR A N 1
ATOM 1937 C CA . THR A 1 250 ? -10.078 -17.719 -27.312 1 95.88 250 THR A CA 1
ATOM 1938 C C . THR A 1 250 ? -9.883 -17.953 -25.812 1 95.88 250 THR A C 1
ATOM 1940 O O . THR A 1 250 ? -9.633 -19.078 -25.391 1 95.88 250 THR A O 1
ATOM 1943 N N . ILE A 1 251 ? -10.008 -16.922 -25.031 1 95.38 251 ILE A N 1
ATOM 1944 C CA . ILE A 1 251 ? -9.812 -17.047 -23.594 1 95.38 251 ILE A CA 1
ATOM 1945 C C . ILE A 1 251 ? -11.109 -17.5 -22.938 1 95.38 251 ILE A C 1
ATOM 1947 O O . ILE A 1 251 ? -12.164 -16.875 -23.125 1 95.38 251 ILE A O 1
ATOM 1951 N N . THR A 1 252 ? -11.016 -18.547 -22.219 1 96.06 252 THR A N 1
ATOM 1952 C CA . THR A 1 252 ? -12.164 -19.125 -21.531 1 96.06 252 THR A CA 1
ATOM 1953 C C . THR A 1 252 ? -11.883 -19.281 -20.031 1 96.06 252 THR A C 1
ATOM 1955 O O . THR A 1 252 ? -10.758 -19.031 -19.578 1 96.06 252 THR A O 1
ATOM 1958 N N . ALA A 1 253 ? -12.906 -19.703 -19.297 1 93.94 253 ALA A N 1
ATOM 1959 C CA . ALA A 1 253 ? -12.727 -19.969 -17.875 1 93.94 253 ALA A CA 1
ATOM 1960 C C . ALA A 1 253 ? -11.75 -21.125 -17.641 1 93.94 253 ALA A C 1
ATOM 1962 O O . ALA A 1 253 ? -11.125 -21.203 -16.594 1 93.94 253 ALA A O 1
ATOM 1963 N N . GLY A 1 254 ? -11.586 -21.969 -18.641 1 95.31 254 GLY A N 1
ATOM 1964 C CA . GLY A 1 254 ? -10.75 -23.141 -18.516 1 95.31 254 GLY A CA 1
ATOM 1965 C C . GLY A 1 254 ? -9.273 -22.844 -18.703 1 95.31 254 GLY A C 1
ATOM 1966 O O . GLY A 1 254 ? -8.422 -23.609 -18.234 1 95.31 254 GLY A O 1
ATOM 1967 N N . ASN A 1 255 ? -8.984 -21.812 -19.453 1 96.56 255 ASN A N 1
ATOM 1968 C CA . ASN A 1 255 ? -7.582 -21.484 -19.688 1 96.56 255 ASN A CA 1
ATOM 1969 C C . ASN A 1 255 ? -7.203 -20.156 -19.062 1 96.56 255 ASN A C 1
ATOM 1971 O O . ASN A 1 255 ? -6.301 -19.469 -19.531 1 96.56 255 ASN A O 1
ATOM 1975 N N . SER A 1 256 ? -7.977 -19.766 -18.031 1 94.5 256 SER A N 1
ATOM 1976 C CA . SER A 1 256 ? -7.738 -18.547 -17.25 1 94.5 256 SER A CA 1
ATOM 1977 C C . SER A 1 256 ? -7.664 -18.859 -15.758 1 94.5 256 SER A C 1
ATOM 1979 O O . SER A 1 256 ? -8.242 -19.859 -15.297 1 94.5 256 SER A O 1
ATOM 1981 N N . SER A 1 257 ? -6.93 -17.984 -15.117 1 91.38 257 SER A N 1
ATOM 1982 C CA . SER A 1 257 ? -6.91 -18.109 -13.664 1 91.38 257 SER A CA 1
ATOM 1983 C C . SER A 1 257 ? -8.273 -17.781 -13.062 1 91.38 257 SER A C 1
ATOM 1985 O O . SER A 1 257 ? -9.055 -17.031 -13.656 1 91.38 257 SER A O 1
ATOM 1987 N N . SER A 1 258 ? -8.578 -18.297 -11.93 1 90.81 258 SER A N 1
ATOM 1988 C CA . SER A 1 258 ? -9.82 -18.047 -11.203 1 90.81 258 SER A CA 1
ATOM 1989 C C . SER A 1 258 ? -9.617 -16.984 -10.125 1 90.81 258 SER A C 1
ATOM 1991 O O . SER A 1 258 ? -8.508 -16.484 -9.938 1 90.81 258 SER A O 1
ATOM 1993 N N . LEU A 1 259 ? -10.727 -16.484 -9.539 1 92.62 259 LEU A N 1
ATOM 1994 C CA . LEU A 1 259 ? -10.672 -15.68 -8.328 1 92.62 259 LEU A CA 1
ATOM 1995 C C . LEU A 1 259 ? -10.391 -16.547 -7.105 1 92.62 259 LEU A C 1
ATOM 1997 O O . LEU A 1 259 ? -10.93 -17.641 -6.977 1 92.62 259 LEU A O 1
ATOM 2001 N N . ASN A 1 260 ? -9.531 -16.031 -6.305 1 96.12 260 ASN A N 1
ATOM 2002 C CA . ASN A 1 260 ? -9.023 -16.906 -5.258 1 96.12 260 ASN A 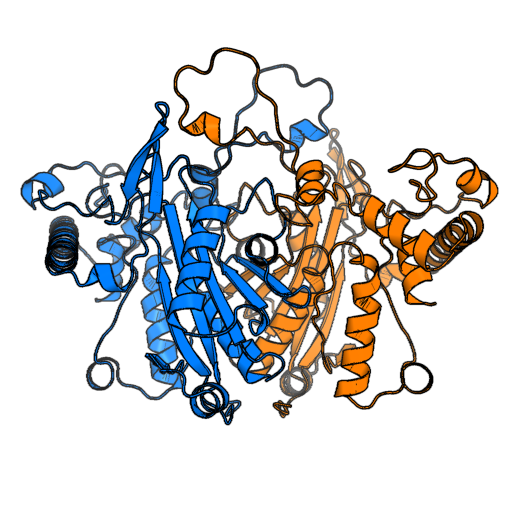CA 1
ATOM 2003 C C . ASN A 1 260 ? -8.852 -16.172 -3.934 1 96.12 260 ASN A C 1
ATOM 2005 O O . ASN A 1 260 ? -8.891 -14.945 -3.895 1 96.12 260 ASN A O 1
ATOM 2009 N N . ASP A 1 261 ? -8.75 -16.922 -2.861 1 96.94 261 ASP A N 1
ATOM 2010 C CA . ASP A 1 261 ? -8.445 -16.469 -1.504 1 96.94 261 ASP A CA 1
ATOM 2011 C C . ASP A 1 261 ? -7.207 -17.188 -0.957 1 96.94 261 ASP A C 1
ATOM 2013 O O . ASP A 1 261 ? -7.051 -18.391 -1.141 1 96.94 261 ASP A O 1
ATOM 2017 N N . GLY A 1 262 ? -6.285 -16.438 -0.342 1 97.75 262 GLY A N 1
ATOM 2018 C CA . GLY A 1 262 ? -5.121 -17.078 0.244 1 97.75 262 GLY A CA 1
ATOM 2019 C C . GLY A 1 262 ? -4.102 -16.094 0.785 1 97.75 262 GLY A C 1
ATOM 2020 O O . GLY A 1 262 ? -4.312 -14.883 0.735 1 97.75 262 GLY A O 1
ATOM 2021 N N . ALA A 1 263 ? -3.064 -16.609 1.414 1 98.38 263 ALA A N 1
ATOM 2022 C CA . ALA A 1 263 ? -1.97 -15.812 1.959 1 98.38 263 ALA A CA 1
ATOM 2023 C C . ALA A 1 263 ? -0.665 -16.609 1.964 1 98.38 263 ALA A C 1
ATOM 2025 O O . ALA A 1 263 ? -0.68 -17.844 1.953 1 98.38 263 ALA A O 1
ATOM 2026 N N . SER A 1 264 ? 0.41 -15.945 1.912 1 98.69 264 SER A N 1
ATOM 2027 C CA . SER A 1 264 ? 1.749 -16.516 2.008 1 98.69 264 SER A CA 1
ATOM 2028 C C . SER A 1 264 ? 2.715 -15.555 2.688 1 98.69 264 SER A C 1
ATOM 2030 O O . SER A 1 264 ? 2.57 -14.336 2.57 1 98.69 264 SER A O 1
ATOM 2032 N N . PHE A 1 265 ? 3.684 -16.109 3.434 1 98.88 265 PHE A N 1
ATOM 2033 C CA . PHE A 1 265 ? 4.711 -15.297 4.074 1 98.88 265 PHE A CA 1
ATOM 2034 C C . PHE A 1 265 ? 6.062 -16 4.031 1 98.88 265 PHE A C 1
ATOM 2036 O O . PHE A 1 265 ? 6.125 -17.234 4.047 1 98.88 265 PHE A O 1
ATOM 2043 N N . GLN A 1 266 ? 7.098 -15.25 3.992 1 98.88 266 GLN A N 1
ATOM 2044 C CA . GLN A 1 266 ? 8.492 -15.664 4.145 1 98.88 266 GLN A CA 1
ATOM 2045 C C . GLN A 1 266 ? 9.203 -14.812 5.191 1 98.88 266 GLN A C 1
ATOM 2047 O O . GLN A 1 266 ? 8.844 -13.656 5.406 1 98.88 266 GLN A O 1
ATOM 2052 N N . ILE A 1 267 ? 10.148 -15.398 5.832 1 98.94 267 ILE A N 1
ATOM 2053 C CA . ILE A 1 267 ? 11.008 -14.648 6.742 1 98.94 267 ILE A CA 1
ATOM 2054 C C . ILE A 1 267 ? 12.367 -14.414 6.094 1 98.94 267 ILE A C 1
ATOM 2056 O O . ILE A 1 267 ? 12.977 -15.352 5.562 1 98.94 267 ILE A O 1
ATOM 2060 N N . MET A 1 268 ? 12.82 -13.164 6.098 1 98.88 268 MET A N 1
ATOM 2061 C CA . MET A 1 268 ? 14.086 -12.773 5.488 1 98.88 268 MET A CA 1
ATOM 2062 C C . MET A 1 268 ? 15.047 -12.227 6.539 1 98.88 268 MET A C 1
ATOM 2064 O O . MET A 1 268 ? 14.617 -11.609 7.516 1 98.88 268 MET A O 1
ATOM 2068 N N . THR A 1 269 ? 16.266 -12.406 6.332 1 98.69 269 THR A N 1
ATOM 2069 C CA . THR A 1 269 ? 17.359 -11.836 7.121 1 98.69 269 THR A CA 1
ATOM 2070 C C . THR A 1 269 ? 18.656 -11.805 6.316 1 98.69 269 THR A C 1
ATOM 2072 O O . THR A 1 269 ? 18.641 -11.961 5.094 1 98.69 269 THR A O 1
ATOM 2075 N N . THR A 1 270 ? 19.766 -11.453 6.957 1 97.75 270 THR A N 1
ATOM 2076 C CA . THR A 1 270 ? 21.062 -11.5 6.297 1 97.75 270 THR A CA 1
ATOM 2077 C C . THR A 1 270 ? 21.734 -12.852 6.52 1 97.75 270 THR A C 1
ATOM 2079 O O . THR A 1 270 ? 21.469 -13.523 7.52 1 97.75 270 THR A O 1
ATOM 2082 N N . ARG A 1 271 ? 22.547 -13.227 5.543 1 97.56 271 ARG A N 1
ATOM 2083 C CA . ARG A 1 271 ? 23.297 -14.469 5.703 1 97.56 271 ARG A CA 1
ATOM 2084 C C . ARG A 1 271 ? 24.094 -14.461 7.004 1 97.56 271 ARG A C 1
ATOM 2086 O O . ARG A 1 271 ? 24.188 -15.477 7.688 1 97.56 271 ARG A O 1
ATOM 2093 N N . GLU A 1 272 ? 24.641 -13.367 7.355 1 96.62 272 GLU A N 1
ATOM 2094 C CA . GLU A 1 272 ? 25.422 -13.211 8.578 1 96.62 272 GLU A CA 1
ATOM 2095 C C . GLU A 1 272 ? 24.594 -13.57 9.812 1 96.62 272 GLU A C 1
ATOM 2097 O O . GLU A 1 272 ? 25.016 -14.359 10.648 1 96.62 272 GLU A O 1
ATOM 2102 N N . ILE A 1 273 ? 23.422 -13.031 9.891 1 97.25 273 ILE A N 1
ATOM 2103 C CA . ILE A 1 273 ? 22.547 -13.273 11.031 1 97.25 273 ILE A CA 1
ATOM 2104 C C . ILE A 1 273 ? 22.094 -14.734 11.031 1 97.25 273 ILE A C 1
ATOM 2106 O O . ILE A 1 273 ? 22.078 -15.383 12.078 1 97.25 273 ILE A O 1
ATOM 2110 N N . ALA A 1 274 ? 21.703 -15.25 9.867 1 98.25 274 ALA A N 1
ATOM 2111 C CA . ALA A 1 274 ? 21.266 -16.641 9.758 1 98.25 274 ALA A CA 1
ATOM 2112 C C . ALA A 1 274 ? 22.344 -17.594 10.242 1 98.25 274 ALA A C 1
ATOM 2114 O O . ALA A 1 274 ? 22.062 -18.547 10.977 1 98.25 274 ALA A O 1
ATOM 2115 N N . ASN A 1 275 ? 23.562 -17.312 9.836 1 97.94 275 ASN A N 1
ATOM 2116 C CA . ASN A 1 275 ? 24.688 -18.141 10.25 1 97.94 275 ASN A CA 1
ATOM 2117 C C . ASN A 1 275 ? 24.938 -18.031 11.75 1 97.94 275 ASN A C 1
ATOM 2119 O O . ASN A 1 275 ? 25.125 -19.047 12.43 1 97.94 275 ASN A O 1
ATOM 2123 N N . ALA A 1 276 ? 24.953 -16.859 12.234 1 97.62 276 ALA A N 1
ATOM 2124 C CA . ALA A 1 276 ? 25.203 -16.625 13.648 1 97.62 276 ALA A CA 1
ATOM 2125 C C . ALA A 1 276 ? 24.156 -17.328 14.516 1 97.62 276 ALA A C 1
ATOM 2127 O O . ALA A 1 276 ? 24.484 -17.859 15.586 1 97.62 276 ALA A O 1
ATOM 2128 N N . ASP A 1 277 ? 22.938 -17.344 14.031 1 97.81 277 ASP A N 1
ATOM 2129 C CA . ASP A 1 277 ? 21.844 -17.922 14.797 1 97.81 277 ASP A CA 1
ATOM 2130 C C . ASP A 1 277 ? 21.594 -19.375 14.375 1 97.81 277 ASP A C 1
ATOM 2132 O O . ASP A 1 277 ? 20.625 -20 14.82 1 97.81 277 ASP A O 1
ATOM 2136 N N . GLN A 1 278 ? 22.422 -19.875 13.469 1 98.38 278 GLN A N 1
ATOM 2137 C CA . GLN A 1 278 ? 22.344 -21.25 12.984 1 98.38 278 GLN A CA 1
ATOM 2138 C C . GLN A 1 278 ? 20.984 -21.547 12.383 1 98.38 278 GLN A C 1
ATOM 2140 O O . GLN A 1 278 ? 20.375 -22.578 12.688 1 98.38 278 GLN A O 1
ATOM 2145 N N . LEU A 1 279 ? 20.484 -20.625 11.641 1 98.62 279 LEU A N 1
ATOM 2146 C CA . LEU A 1 279 ? 19.219 -20.797 10.945 1 98.62 279 LEU A CA 1
ATOM 2147 C C . LEU A 1 279 ? 19.438 -21.406 9.562 1 98.62 279 LEU A C 1
ATOM 2149 O O . LEU A 1 279 ? 20.453 -21.141 8.914 1 98.62 279 LEU A O 1
ATOM 2153 N N . GLU A 1 280 ? 18.531 -22.203 9.164 1 98.31 280 GLU A N 1
ATOM 2154 C CA . GLU A 1 280 ? 18.609 -22.828 7.848 1 98.31 280 GLU A CA 1
ATOM 2155 C C . GLU A 1 280 ? 18.312 -21.812 6.742 1 98.31 280 GLU A C 1
ATOM 2157 O O . GLU A 1 280 ? 17.266 -21.156 6.773 1 98.31 280 GLU A O 1
ATOM 2162 N N . ILE A 1 281 ? 19.172 -21.703 5.773 1 98.62 281 ILE A N 1
ATOM 2163 C CA . ILE A 1 281 ? 18.984 -20.812 4.633 1 98.62 281 ILE A CA 1
ATOM 2164 C C . ILE A 1 281 ? 18.312 -21.578 3.49 1 98.62 281 ILE A C 1
ATOM 2166 O O . ILE A 1 281 ? 18.828 -22.609 3.041 1 98.62 281 ILE A O 1
ATOM 2170 N N . MET A 1 282 ? 17.188 -21.125 3.055 1 98.25 282 MET A N 1
ATOM 2171 C CA . MET A 1 282 ? 16.438 -21.781 1.991 1 98.25 282 MET A CA 1
ATOM 2172 C C . MET A 1 282 ? 16.844 -21.234 0.623 1 98.25 282 MET A C 1
ATOM 2174 O O . MET A 1 282 ? 16.844 -21.984 -0.362 1 98.25 282 MET A O 1
ATOM 2178 N N . ALA A 1 283 ? 17.109 -19.969 0.549 1 98.12 283 ALA A N 1
ATOM 2179 C CA . ALA A 1 283 ? 17.422 -19.312 -0.72 1 98.12 283 ALA A CA 1
ATOM 2180 C C . ALA A 1 283 ? 18.141 -17.984 -0.492 1 98.12 283 ALA A C 1
ATOM 2182 O O . ALA A 1 283 ? 18.047 -17.391 0.582 1 98.12 283 ALA A O 1
ATOM 2183 N N . ILE A 1 284 ? 18.922 -17.609 -1.463 1 98.12 284 ILE A N 1
ATOM 2184 C CA . ILE A 1 284 ? 19.562 -16.297 -1.499 1 98.12 284 ILE A CA 1
ATOM 2185 C C . ILE A 1 284 ? 18.828 -15.391 -2.49 1 98.12 284 ILE A C 1
ATOM 2187 O O . ILE A 1 284 ? 18.562 -15.789 -3.627 1 98.12 284 ILE A O 1
ATOM 2191 N N . PHE A 1 285 ? 18.344 -14.266 -2.068 1 97.62 285 PHE A N 1
ATOM 2192 C CA . PHE A 1 285 ? 17.812 -13.25 -2.969 1 97.62 285 PHE A CA 1
ATOM 2193 C C . PHE A 1 285 ? 18.938 -12.523 -3.693 1 97.62 285 PHE A C 1
ATOM 2195 O O . PHE A 1 285 ? 19.719 -11.797 -3.07 1 97.62 285 PHE A O 1
ATOM 2202 N N . LYS A 1 286 ? 19.016 -12.625 -4.973 1 95.19 286 LYS A N 1
ATOM 2203 C CA . LYS A 1 286 ? 20.172 -12.133 -5.715 1 95.19 286 LYS A CA 1
ATOM 2204 C C . LYS A 1 286 ? 19.891 -10.781 -6.348 1 95.19 286 LYS A C 1
ATOM 2206 O O . LYS A 1 286 ? 20.719 -9.867 -6.293 1 95.19 286 LYS A O 1
ATOM 2211 N N . ASP A 1 287 ? 18.781 -10.688 -7.043 1 95.5 287 ASP A N 1
ATOM 2212 C CA . ASP A 1 287 ? 18.453 -9.461 -7.762 1 95.5 287 ASP A CA 1
ATOM 2213 C C . ASP A 1 287 ? 16.969 -9.422 -8.133 1 95.5 287 ASP A C 1
ATOM 2215 O O . ASP A 1 287 ? 16.234 -10.383 -7.887 1 95.5 287 ASP A O 1
ATOM 2219 N N . TYR A 1 288 ? 16.531 -8.328 -8.578 1 96.31 288 TYR A N 1
ATOM 2220 C CA . TYR A 1 288 ? 15.156 -8.141 -9 1 96.31 288 TYR A CA 1
ATOM 2221 C C . TYR A 1 288 ? 15.062 -7.125 -10.133 1 96.31 288 TYR A C 1
ATOM 2223 O O . TYR A 1 288 ? 15.992 -6.344 -10.352 1 96.31 288 TYR A O 1
ATOM 2231 N N . SER A 1 289 ? 13.977 -7.223 -10.883 1 95.69 289 SER A N 1
ATOM 2232 C CA . SER A 1 289 ? 13.641 -6.258 -11.922 1 95.69 289 SER A CA 1
ATOM 2233 C C . SER A 1 289 ? 12.148 -5.918 -11.898 1 95.69 289 SER A C 1
ATOM 2235 O O . SER A 1 289 ? 11.312 -6.801 -11.727 1 95.69 289 SER A O 1
ATOM 2237 N N . ILE A 1 290 ? 11.844 -4.668 -11.922 1 95.38 290 ILE A N 1
ATOM 2238 C CA . ILE A 1 290 ? 10.484 -4.148 -12.016 1 95.38 290 ILE A CA 1
ATOM 2239 C C . ILE A 1 290 ? 10.359 -3.264 -13.258 1 95.38 290 ILE A C 1
ATOM 2241 O O . ILE A 1 290 ? 11.016 -2.223 -13.352 1 95.38 290 ILE A O 1
ATOM 2245 N N . VAL A 1 291 ? 9.477 -3.621 -14.141 1 94.38 291 VAL A N 1
ATOM 2246 C CA . VAL A 1 291 ? 9.414 -2.92 -15.422 1 94.38 291 VAL A CA 1
ATOM 2247 C C . VAL A 1 291 ? 7.957 -2.6 -15.766 1 94.38 291 VAL A C 1
ATOM 2249 O O . VAL A 1 291 ? 7.039 -3.248 -15.258 1 94.38 291 VAL A O 1
ATOM 2252 N N . GLY A 1 292 ? 7.797 -1.539 -16.531 1 92.12 292 GLY A N 1
ATOM 2253 C CA . GLY A 1 292 ? 6.504 -1.221 -17.125 1 92.12 292 GLY A CA 1
ATOM 2254 C C . GLY A 1 292 ? 6.426 -1.552 -18.594 1 92.12 292 GLY A C 1
ATOM 2255 O O . GLY A 1 292 ? 7.43 -1.482 -19.312 1 92.12 292 GLY A O 1
ATOM 2256 N N . VAL A 1 293 ? 5.273 -1.958 -18.984 1 91.31 293 VAL A N 1
ATOM 2257 C CA . VAL A 1 293 ? 4.984 -2.207 -20.406 1 91.31 293 VAL A CA 1
ATOM 2258 C C . VAL A 1 293 ? 3.678 -1.522 -20.797 1 91.31 293 VAL A C 1
ATOM 2260 O O . VAL A 1 293 ? 2.893 -1.133 -19.922 1 91.31 293 VAL A O 1
ATOM 2263 N N . PRO A 1 294 ? 3.482 -1.339 -22.125 1 88.38 294 PRO A N 1
ATOM 2264 C CA . PRO A 1 294 ? 2.174 -0.801 -22.516 1 88.38 294 PRO A CA 1
ATOM 2265 C C . PRO A 1 294 ? 1.014 -1.65 -22 1 88.38 294 PRO A C 1
ATOM 2267 O O . PRO A 1 294 ? 1.091 -2.883 -22.016 1 88.38 294 PRO A O 1
ATOM 2270 N N . ALA A 1 295 ? -0.021 -0.982 -21.547 1 84.06 295 ALA A N 1
ATOM 2271 C CA . ALA A 1 295 ? -1.166 -1.652 -20.938 1 84.06 295 ALA A CA 1
ATOM 2272 C C . ALA A 1 295 ? -1.763 -2.691 -21.875 1 84.06 295 ALA A C 1
ATOM 2274 O O . ALA A 1 295 ? -2.191 -3.762 -21.438 1 84.06 295 ALA A O 1
ATOM 2275 N N . ILE A 1 296 ? -1.725 -2.436 -23.078 1 83 296 ILE A N 1
ATOM 2276 C CA . ILE A 1 296 ? -2.332 -3.311 -24.078 1 83 296 ILE A CA 1
ATOM 2277 C C . ILE A 1 296 ? -1.538 -4.613 -24.172 1 83 296 ILE A C 1
ATOM 2279 O O . ILE A 1 296 ? -2.064 -5.637 -24.625 1 83 296 ILE A O 1
ATOM 2283 N N . ASP A 1 297 ? -0.278 -4.539 -23.703 1 85.75 297 ASP A N 1
ATOM 2284 C CA . ASP A 1 297 ? 0.613 -5.695 -23.781 1 85.75 297 ASP A CA 1
ATOM 2285 C C . ASP A 1 297 ? 0.979 -6.199 -22.391 1 85.75 297 ASP A C 1
ATOM 2287 O O . ASP A 1 297 ? 2.045 -6.789 -22.188 1 85.75 297 ASP A O 1
ATOM 2291 N N . MET A 1 298 ? 0.164 -5.898 -21.422 1 84 298 MET A N 1
ATOM 2292 C CA . MET A 1 298 ? 0.512 -6.137 -20.031 1 84 298 MET A CA 1
ATOM 2293 C C . MET A 1 298 ? 0.971 -7.578 -19.828 1 84 298 MET A C 1
ATOM 2295 O O . MET A 1 298 ? 1.867 -7.836 -19.016 1 84 298 MET A O 1
ATOM 2299 N N . GLY A 1 299 ? 0.509 -8.531 -20.578 1 86.88 299 GLY A N 1
ATOM 2300 C CA . GLY A 1 299 ? 0.817 -9.945 -20.406 1 86.88 299 GLY A CA 1
ATOM 2301 C C . GLY A 1 299 ? 2.262 -10.281 -20.719 1 86.88 299 GLY A C 1
ATOM 2302 O O . GLY A 1 299 ? 2.748 -11.352 -20.344 1 86.88 299 GLY A O 1
ATOM 2303 N N . ILE A 1 300 ? 3.02 -9.344 -21.328 1 91.25 300 ILE A N 1
ATOM 2304 C CA . ILE A 1 300 ? 4.395 -9.633 -21.719 1 91.25 300 ILE A CA 1
ATOM 2305 C C . ILE A 1 300 ? 5.359 -9.094 -20.672 1 91.25 300 ILE A C 1
ATOM 2307 O O . ILE A 1 300 ? 6.574 -9.258 -20.797 1 91.25 300 ILE A O 1
ATOM 2311 N N . GLY A 1 301 ? 4.871 -8.523 -19.609 1 92.69 301 GLY A N 1
ATOM 2312 C CA . GLY A 1 301 ? 5.676 -7.941 -18.547 1 92.69 301 GLY A CA 1
ATOM 2313 C C . GLY A 1 301 ? 6.789 -8.859 -18.062 1 92.69 301 GLY A C 1
ATOM 2314 O O . GLY A 1 301 ? 7.949 -8.438 -17.984 1 92.69 301 GLY A O 1
ATOM 2315 N N . PRO A 1 302 ? 6.488 -10.125 -17.875 1 94.62 302 PRO A N 1
ATOM 2316 C CA . PRO A 1 302 ? 7.523 -11.055 -17.406 1 94.62 302 PRO A CA 1
ATOM 2317 C C . PRO A 1 302 ? 8.703 -11.148 -18.375 1 94.62 302 PRO A C 1
ATOM 2319 O O . PRO A 1 302 ? 9.852 -11.258 -17.938 1 94.62 302 PRO A O 1
ATOM 2322 N N . VAL A 1 303 ? 8.43 -11.109 -19.656 1 95.94 303 VAL A N 1
ATOM 2323 C CA . VAL A 1 303 ? 9.5 -11.195 -20.641 1 95.94 303 VAL A CA 1
ATOM 2324 C C . VAL A 1 303 ? 10.469 -10.031 -20.469 1 95.94 303 VAL A C 1
ATOM 2326 O O . VAL A 1 303 ? 11.68 -10.227 -20.422 1 95.94 303 VAL A O 1
ATOM 2329 N N . CYS A 1 304 ? 9.945 -8.852 -20.359 1 95.5 304 CYS A N 1
ATOM 2330 C CA . CYS A 1 304 ? 10.766 -7.656 -20.234 1 95.5 304 CYS A CA 1
ATOM 2331 C C . CYS A 1 304 ? 11.547 -7.664 -18.922 1 95.5 304 CYS A C 1
ATOM 2333 O O . CYS A 1 304 ? 12.727 -7.312 -18.906 1 95.5 304 CYS A O 1
ATOM 2335 N N . ALA A 1 305 ? 10.906 -8.086 -17.844 1 96 305 ALA A N 1
ATOM 2336 C CA . ALA A 1 305 ? 11.562 -8.148 -16.531 1 96 305 ALA A CA 1
ATOM 2337 C C . ALA A 1 305 ? 12.688 -9.18 -16.547 1 96 305 ALA A C 1
ATOM 2339 O O . ALA A 1 305 ? 13.789 -8.914 -16.047 1 96 305 ALA A O 1
ATOM 2340 N N . ILE A 1 306 ? 12.422 -10.352 -17.109 1 96.69 306 ILE A N 1
ATOM 2341 C CA . ILE A 1 306 ? 13.406 -11.43 -17.172 1 96.69 306 ILE A CA 1
ATOM 2342 C C . ILE A 1 306 ? 14.602 -10.992 -18.016 1 96.69 306 ILE A C 1
ATOM 2344 O O . ILE A 1 306 ? 15.75 -11.188 -17.625 1 96.69 306 ILE A O 1
ATOM 2348 N N . LYS A 1 307 ? 14.344 -10.367 -19.156 1 96.19 307 LYS A N 1
ATOM 2349 C CA . LYS A 1 307 ? 15.414 -9.898 -20.031 1 96.19 307 LYS A CA 1
ATOM 2350 C C . LYS A 1 307 ? 16.297 -8.883 -19.312 1 96.19 307 LYS A C 1
ATOM 2352 O O . LYS A 1 307 ? 17.531 -8.961 -19.391 1 96.19 307 LYS A O 1
ATOM 2357 N N . GLU A 1 308 ? 15.664 -7.953 -18.672 1 95.56 308 GLU A N 1
ATOM 2358 C CA . GLU A 1 308 ? 16.422 -6.941 -17.953 1 95.56 308 GLU A CA 1
ATOM 2359 C C . GLU A 1 308 ? 17.281 -7.578 -16.859 1 95.56 308 GLU A C 1
ATOM 2361 O O . GLU A 1 308 ? 18.453 -7.203 -16.688 1 95.56 308 GLU A O 1
ATOM 2366 N N . LEU A 1 309 ? 16.688 -8.5 -16.109 1 95.38 309 LEU A N 1
ATOM 2367 C CA . LEU A 1 309 ? 17.422 -9.18 -15.055 1 95.38 309 LEU A CA 1
ATOM 2368 C C . LEU A 1 309 ? 18.625 -9.938 -15.617 1 95.38 309 LEU A C 1
ATOM 2370 O O . LEU A 1 309 ? 19.703 -9.906 -15.039 1 95.38 309 LEU A O 1
ATOM 2374 N N . CYS A 1 310 ? 18.391 -10.641 -16.672 1 96.44 310 CYS A N 1
ATOM 2375 C CA . CYS A 1 310 ? 19.469 -11.391 -17.312 1 96.44 310 CYS A CA 1
ATOM 2376 C C . CYS A 1 310 ? 20.578 -10.453 -17.797 1 96.44 310 CYS A C 1
ATOM 2378 O O . CYS A 1 310 ? 21.766 -10.711 -17.578 1 96.44 310 CYS A O 1
ATOM 2380 N N . GLU A 1 311 ? 20.203 -9.383 -18.406 1 95.56 311 GLU A N 1
ATOM 2381 C CA . GLU A 1 311 ? 21.156 -8.414 -18.922 1 95.56 311 GLU A CA 1
ATOM 2382 C C . GLU A 1 311 ? 21.969 -7.785 -17.797 1 95.56 311 GLU A C 1
ATOM 2384 O O . GLU A 1 311 ? 23.203 -7.727 -17.859 1 95.56 311 GLU A O 1
ATOM 2389 N N . ASN A 1 312 ? 21.281 -7.379 -16.766 1 93.44 312 ASN A N 1
ATOM 2390 C CA . ASN A 1 312 ? 21.922 -6.707 -15.633 1 93.44 312 ASN A CA 1
ATOM 2391 C C . ASN A 1 312 ? 22.906 -7.621 -14.922 1 93.44 312 ASN A C 1
ATOM 2393 O O . ASN A 1 312 ? 23.844 -7.148 -14.281 1 93.44 312 ASN A O 1
ATOM 2397 N N . ASN A 1 313 ? 22.672 -8.93 -14.992 1 95.25 313 ASN A N 1
ATOM 2398 C CA . ASN A 1 313 ? 23.484 -9.867 -14.227 1 95.25 313 ASN A CA 1
ATOM 2399 C C . ASN A 1 313 ? 24.359 -10.727 -15.141 1 95.25 313 ASN A C 1
ATOM 2401 O O . ASN A 1 313 ? 25 -11.672 -14.68 1 95.25 313 ASN A O 1
ATOM 2405 N N . ASN A 1 314 ? 24.281 -10.445 -16.406 1 96.69 314 ASN A N 1
ATOM 2406 C CA . ASN A 1 314 ? 25.047 -11.203 -17.391 1 96.69 314 ASN A CA 1
ATOM 2407 C C . ASN A 1 314 ? 24.781 -12.695 -17.281 1 96.69 314 ASN A C 1
ATOM 2409 O O . ASN A 1 314 ? 25.703 -13.5 -17.172 1 96.69 314 ASN A O 1
ATOM 2413 N N . ILE A 1 315 ? 23.547 -13.031 -17.234 1 96.56 315 ILE A N 1
ATOM 2414 C CA . ILE A 1 315 ? 23.062 -14.406 -17.141 1 96.56 315 ILE A CA 1
ATOM 2415 C C . ILE A 1 315 ? 22.375 -14.805 -18.438 1 96.56 315 ILE A C 1
ATOM 2417 O O . ILE A 1 315 ? 21.641 -14.016 -19.031 1 96.56 315 ILE A O 1
ATOM 2421 N N . ASP A 1 316 ? 22.688 -15.969 -18.875 1 97.19 316 ASP A N 1
ATOM 2422 C CA . ASP A 1 316 ? 21.984 -16.562 -20.016 1 97.19 316 ASP A CA 1
ATOM 2423 C C . ASP A 1 316 ? 20.781 -17.375 -19.547 1 97.19 316 ASP A C 1
ATOM 2425 O O . ASP A 1 316 ? 20.922 -18.297 -18.734 1 97.19 316 ASP A O 1
ATOM 2429 N N . LEU A 1 317 ? 19.656 -17.047 -20.062 1 95.5 317 LEU A N 1
ATOM 2430 C CA . LEU A 1 317 ? 18.422 -17.656 -19.594 1 95.5 317 LEU A CA 1
ATOM 2431 C C . LEU A 1 317 ? 18.453 -19.172 -19.781 1 95.5 317 LEU A C 1
ATOM 2433 O O . LEU A 1 317 ? 18.062 -19.922 -18.875 1 95.5 317 LEU A O 1
ATOM 2437 N N . ILE A 1 318 ? 18.938 -19.641 -20.891 1 94.69 318 ILE A N 1
ATOM 2438 C CA . ILE A 1 318 ? 18.875 -21.047 -21.25 1 94.69 318 ILE A CA 1
ATOM 2439 C C . ILE A 1 318 ? 19.969 -21.828 -20.516 1 94.69 318 ILE A C 1
ATOM 2441 O O . ILE A 1 318 ? 19.703 -22.891 -19.953 1 94.69 318 ILE A O 1
ATOM 2445 N N . ASN A 1 319 ? 21.062 -21.234 -20.359 1 96.81 319 ASN A N 1
ATOM 2446 C CA . ASN A 1 319 ? 22.219 -21.984 -19.859 1 96.81 319 ASN A CA 1
ATOM 2447 C C . ASN A 1 319 ? 22.406 -21.797 -18.359 1 96.81 319 ASN A C 1
ATOM 2449 O O . ASN A 1 319 ? 22.984 -22.656 -17.688 1 96.81 319 ASN A O 1
ATOM 2453 N N . ASP A 1 320 ? 21.906 -20.719 -17.859 1 96.88 320 ASP A N 1
ATOM 2454 C CA . ASP A 1 320 ? 22.281 -20.391 -16.484 1 96.88 320 ASP A CA 1
ATOM 2455 C C . ASP A 1 320 ? 21.078 -20.547 -15.555 1 96.88 320 ASP A C 1
ATOM 2457 O O . ASP A 1 320 ? 21.25 -20.562 -14.328 1 96.88 320 ASP A O 1
ATOM 2461 N N . ILE A 1 321 ? 19.875 -20.656 -16.062 1 96.75 321 ILE A N 1
ATOM 2462 C CA . ILE A 1 321 ? 18.688 -20.766 -15.227 1 96.75 321 ILE A CA 1
ATOM 2463 C C . ILE A 1 321 ? 18.156 -22.188 -15.258 1 96.75 321 ILE A C 1
ATOM 2465 O O . ILE A 1 321 ? 17.812 -22.719 -16.312 1 96.75 321 ILE A O 1
ATOM 2469 N N . ASP A 1 322 ? 18.141 -22.781 -14.094 1 96.62 322 ASP A N 1
ATOM 2470 C CA . ASP A 1 322 ? 17.672 -24.172 -13.984 1 96.62 322 ASP A CA 1
ATOM 2471 C C . ASP A 1 322 ? 16.141 -24.234 -14.023 1 96.62 322 ASP A C 1
ATOM 2473 O O . ASP A 1 322 ? 15.57 -25.156 -14.609 1 96.62 322 ASP A O 1
ATOM 2477 N N . ILE A 1 323 ? 15.484 -23.25 -13.359 1 95.5 323 ILE A N 1
ATOM 2478 C CA . ILE A 1 323 ? 14.031 -23.25 -13.273 1 95.5 323 ILE A CA 1
ATOM 2479 C C . ILE A 1 323 ? 13.508 -21.844 -13.523 1 95.5 323 ILE A C 1
ATOM 2481 O O . ILE A 1 323 ? 14.008 -20.875 -12.945 1 95.5 323 ILE A O 1
ATOM 2485 N N . LEU A 1 324 ? 12.578 -21.75 -14.406 1 94.56 324 LEU A N 1
ATOM 2486 C CA . LEU A 1 324 ? 11.844 -20.531 -14.672 1 94.56 324 LEU A CA 1
ATOM 2487 C C . LEU A 1 324 ? 10.375 -20.688 -14.312 1 94.56 324 LEU A C 1
ATOM 2489 O O . LEU A 1 324 ? 9.695 -21.578 -14.828 1 94.56 324 LEU A O 1
ATOM 2493 N N . GLU A 1 325 ? 9.953 -19.875 -13.391 1 93.75 325 GLU A N 1
ATOM 2494 C CA . GLU A 1 325 ? 8.547 -19.875 -13.008 1 93.75 325 GLU A CA 1
ATOM 2495 C C . GLU A 1 325 ? 7.867 -18.562 -13.398 1 93.75 325 GLU A C 1
ATOM 2497 O O . GLU A 1 325 ? 8.344 -17.484 -13.047 1 93.75 325 GLU A O 1
ATOM 2502 N N . ILE A 1 326 ? 6.801 -18.672 -14.195 1 94.38 326 ILE A N 1
ATOM 2503 C CA . ILE A 1 326 ? 5.984 -17.516 -14.562 1 94.38 326 ILE A CA 1
ATOM 2504 C C . ILE A 1 326 ? 4.559 -17.703 -14.047 1 94.38 326 ILE A C 1
ATOM 2506 O O . ILE A 1 326 ? 3.971 -18.781 -14.211 1 94.38 326 ILE A O 1
ATOM 2510 N N . ASN A 1 327 ? 4.078 -16.672 -13.344 1 92.44 327 ASN A N 1
ATOM 2511 C CA . ASN A 1 327 ? 2.688 -16.734 -12.898 1 92.44 327 ASN A CA 1
ATOM 2512 C C . ASN A 1 327 ? 1.733 -16.906 -14.078 1 92.44 327 ASN A C 1
ATOM 2514 O O . ASN A 1 327 ? 1.735 -16.109 -15.008 1 92.44 327 ASN A O 1
ATOM 2518 N N . GLU A 1 328 ? 0.97 -17.891 -13.969 1 92.81 328 GLU A N 1
ATOM 2519 C CA . GLU A 1 328 ? 0.016 -18.203 -15.023 1 92.81 328 GLU A CA 1
ATOM 2520 C C . GLU A 1 328 ? -1.349 -17.578 -14.742 1 92.81 328 GLU A C 1
ATOM 2522 O O . GLU A 1 328 ? -2.213 -18.219 -14.141 1 92.81 328 GLU A O 1
ATOM 2527 N N . ALA A 1 329 ? -1.559 -16.406 -15.266 1 91.56 329 ALA A N 1
ATOM 2528 C CA . ALA A 1 329 ? -2.898 -15.836 -15.203 1 91.56 329 ALA A CA 1
ATOM 2529 C C . ALA A 1 329 ? -3.783 -16.375 -16.328 1 91.56 329 ALA A C 1
ATOM 2531 O O . ALA A 1 329 ? -4.977 -16.609 -16.125 1 91.56 329 ALA A O 1
ATOM 2532 N N . PHE A 1 330 ? -3.197 -16.5 -17.484 1 95.12 330 PHE A N 1
ATOM 2533 C CA . PHE A 1 330 ? -3.807 -17.094 -18.672 1 95.12 330 PHE A CA 1
ATOM 2534 C C . PHE A 1 330 ? -2.803 -17.969 -19.422 1 95.12 330 PHE A C 1
ATOM 2536 O O . PHE A 1 330 ? -1.631 -17.609 -19.547 1 95.12 330 PHE A O 1
ATOM 2543 N N . SER A 1 331 ? -3.352 -19.062 -19.938 1 97 331 SER A N 1
ATOM 2544 C CA . SER A 1 331 ? -2.488 -19.875 -20.781 1 97 331 SER A CA 1
ATOM 2545 C C . SER A 1 331 ? -1.931 -19.062 -21.953 1 97 331 SER A C 1
ATOM 2547 O O . SER A 1 331 ? -0.753 -19.188 -22.281 1 97 331 SER A O 1
ATOM 2549 N N . GLY A 1 332 ? -2.859 -18.281 -22.516 1 95.81 332 GLY A N 1
ATOM 2550 C CA . GLY A 1 332 ? -2.443 -17.438 -23.625 1 95.81 332 GLY A CA 1
ATOM 2551 C C . GLY A 1 332 ? -1.302 -16.516 -23.266 1 95.81 332 GLY A C 1
ATOM 2552 O O . GLY A 1 332 ? -0.394 -16.297 -24.078 1 95.81 332 GLY A O 1
ATOM 2553 N N . GLN A 1 333 ? -1.345 -15.953 -22.078 1 95.81 333 GLN A N 1
ATOM 2554 C CA . GLN A 1 333 ? -0.301 -15.047 -21.609 1 95.81 333 GLN A CA 1
ATOM 2555 C C . GLN A 1 333 ? 1.032 -15.773 -21.453 1 95.81 333 GLN A C 1
ATOM 2557 O O . GLN A 1 333 ? 2.072 -15.273 -21.891 1 95.81 333 GLN A O 1
ATOM 2562 N N . ILE A 1 334 ? 1.064 -16.969 -20.906 1 96.69 334 ILE A N 1
ATOM 2563 C CA . ILE A 1 334 ? 2.291 -17.734 -20.703 1 96.69 334 ILE A CA 1
ATOM 2564 C C . ILE A 1 334 ? 2.889 -18.109 -22.047 1 96.69 334 ILE A C 1
ATOM 2566 O O . ILE A 1 334 ? 4.09 -17.953 -22.281 1 96.69 334 ILE A O 1
ATOM 2570 N N . LEU A 1 335 ? 2.033 -18.594 -22.922 1 97.38 335 LEU A N 1
ATOM 2571 C CA . LEU A 1 335 ? 2.498 -19.016 -24.234 1 97.38 335 LEU A CA 1
ATOM 2572 C C . LEU A 1 335 ? 3.057 -17.828 -25.031 1 97.38 335 LEU A C 1
ATOM 2574 O O . LEU A 1 335 ? 4.012 -17.984 -25.797 1 97.38 335 LEU A O 1
ATOM 2578 N N . SER A 1 336 ? 2.447 -16.688 -24.828 1 95.94 336 SER A N 1
ATOM 2579 C CA . SER A 1 336 ? 2.977 -15.484 -25.453 1 95.94 336 SER A CA 1
ATOM 2580 C C . SER A 1 336 ? 4.363 -15.141 -24.922 1 95.94 336 SER A C 1
ATOM 2582 O O . SER A 1 336 ? 5.234 -14.703 -25.688 1 95.94 336 SER A O 1
ATOM 2584 N N . CYS A 1 337 ? 4.586 -15.344 -23.641 1 95.38 337 CYS A N 1
ATOM 2585 C CA . CYS A 1 337 ? 5.871 -15.06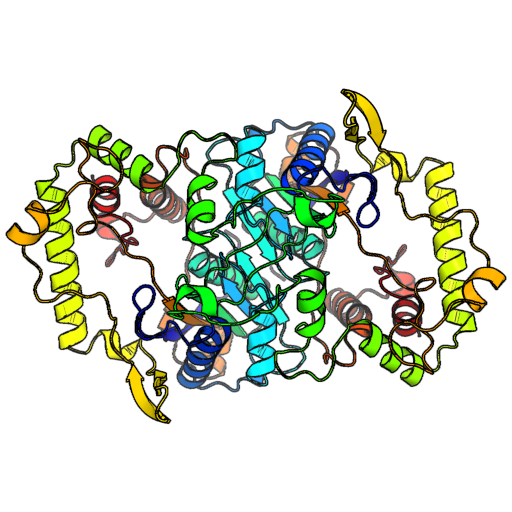2 -23.016 1 95.38 337 CYS A CA 1
ATOM 2586 C C . CYS A 1 337 ? 6.941 -16.031 -23.516 1 95.38 337 CYS A C 1
ATOM 2588 O O . CYS A 1 337 ? 8.109 -15.648 -23.641 1 95.38 337 CYS A O 1
ATOM 2590 N N . LEU A 1 338 ? 6.582 -17.266 -23.75 1 93.38 338 LEU A N 1
ATOM 2591 C CA . LEU A 1 338 ? 7.527 -18.297 -24.156 1 93.38 338 LEU A CA 1
ATOM 2592 C C . LEU A 1 338 ? 7.91 -18.156 -25.625 1 93.38 338 LEU A C 1
ATOM 2594 O O . LEU A 1 338 ? 8.969 -18.625 -26.047 1 93.38 338 LEU A O 1
ATOM 2598 N N . ASN A 1 339 ? 7.082 -17.562 -26.438 1 84.94 339 ASN A N 1
ATOM 2599 C CA . ASN A 1 339 ? 7.352 -17.344 -27.859 1 84.94 339 ASN A CA 1
ATOM 2600 C C . ASN A 1 339 ? 8.328 -16.203 -28.078 1 84.94 339 ASN A C 1
ATOM 2602 O O . ASN A 1 339 ? 9.062 -16.172 -29.062 1 84.94 339 ASN A O 1
ATOM 2606 N N . MET B 1 1 ? 26.656 1.815 7.168 1 32.72 1 MET B N 1
ATOM 2607 C CA . MET B 1 1 ? 25.578 2.48 6.438 1 32.72 1 MET B CA 1
ATOM 2608 C C . MET B 1 1 ? 25.812 2.395 4.93 1 32.72 1 MET B C 1
ATOM 2610 O O . MET B 1 1 ? 26.922 2.646 4.457 1 32.72 1 MET B O 1
ATOM 2614 N N . ILE B 1 2 ? 25.219 1.531 4.191 1 38.97 2 ILE B N 1
ATOM 2615 C CA . ILE B 1 2 ? 25.5 1.538 2.76 1 38.97 2 ILE B CA 1
ATOM 2616 C C . ILE B 1 2 ? 25.766 2.967 2.295 1 38.97 2 ILE B C 1
ATOM 2618 O O . ILE B 1 2 ? 24.906 3.84 2.414 1 38.97 2 ILE B O 1
ATOM 2622 N N . LYS B 1 3 ? 26.891 3.359 2.438 1 44.12 3 LYS B N 1
ATOM 2623 C CA . LYS B 1 3 ? 27.266 4.688 1.956 1 44.12 3 LYS B CA 1
ATOM 2624 C C . LYS B 1 3 ? 27 4.824 0.46 1 44.12 3 LYS B C 1
ATOM 2626 O O . LYS B 1 3 ? 27.719 4.258 -0.359 1 44.12 3 LYS B O 1
ATOM 2631 N N . CYS B 1 4 ? 25.688 4.785 0.091 1 54.91 4 CYS B N 1
ATOM 2632 C CA . CYS B 1 4 ? 25.422 5.199 -1.282 1 54.91 4 CYS B CA 1
ATOM 2633 C C . CYS B 1 4 ? 26.344 6.348 -1.692 1 54.91 4 CYS B C 1
ATOM 2635 O O . CYS B 1 4 ? 26.359 7.398 -1.051 1 54.91 4 CYS B O 1
ATOM 2637 N N . LYS B 1 5 ? 27.219 6.031 -2.521 1 64.44 5 LYS B N 1
ATOM 2638 C CA . LYS B 1 5 ? 28.234 7.008 -2.924 1 64.44 5 LYS B CA 1
ATOM 2639 C C . LYS B 1 5 ? 27.578 8.312 -3.385 1 64.44 5 LYS B C 1
ATOM 2641 O O . LYS B 1 5 ? 28.141 9.391 -3.178 1 64.44 5 LYS B O 1
ATOM 2646 N N . ASP B 1 6 ? 26.234 8.125 -3.785 1 86.5 6 ASP B N 1
ATOM 2647 C CA . ASP B 1 6 ? 25.672 9.359 -4.328 1 86.5 6 ASP B CA 1
ATOM 2648 C C . ASP B 1 6 ? 24.531 9.867 -3.451 1 86.5 6 ASP B C 1
ATOM 2650 O O . ASP B 1 6 ? 23.719 9.078 -2.945 1 86.5 6 ASP B O 1
ATOM 2654 N N . ASP B 1 7 ? 24.484 11.164 -3.203 1 96 7 ASP B N 1
ATOM 2655 C CA . ASP B 1 7 ? 23.375 11.789 -2.482 1 96 7 ASP B CA 1
ATOM 2656 C C . ASP B 1 7 ? 22.062 11.641 -3.246 1 96 7 ASP B C 1
ATOM 2658 O O . ASP B 1 7 ? 22.031 11.766 -4.473 1 96 7 ASP B O 1
ATOM 2662 N N . ILE B 1 8 ? 21.047 11.242 -2.521 1 97.88 8 ILE B N 1
ATOM 2663 C CA . ILE B 1 8 ? 19.703 11.312 -3.078 1 97.88 8 ILE B CA 1
ATOM 2664 C C . ILE B 1 8 ? 19.094 12.68 -2.777 1 97.88 8 ILE B C 1
ATOM 2666 O O . ILE B 1 8 ? 19.141 13.156 -1.641 1 97.88 8 ILE B O 1
ATOM 2670 N N . VAL B 1 9 ? 18.516 13.312 -3.791 1 98.75 9 VAL B N 1
ATOM 2671 C CA . VAL B 1 9 ? 18.109 14.711 -3.631 1 98.75 9 VAL B CA 1
ATOM 2672 C C . VAL B 1 9 ? 16.672 14.883 -4.086 1 98.75 9 VAL B C 1
ATOM 2674 O O . VAL B 1 9 ? 16.156 14.086 -4.867 1 98.75 9 VAL B O 1
ATOM 2677 N N . PHE B 1 10 ? 16.016 15.859 -3.49 1 98.81 10 PHE B N 1
ATOM 2678 C CA . PHE B 1 10 ? 14.734 16.359 -3.982 1 98.81 10 PHE B CA 1
ATOM 2679 C C . PHE B 1 10 ? 14.945 17.547 -4.926 1 98.81 10 PHE B C 1
ATOM 2681 O O . PHE B 1 10 ? 15.727 18.453 -4.625 1 98.81 10 PHE B O 1
ATOM 2688 N N . ILE B 1 11 ? 14.203 17.531 -6.047 1 98.88 11 ILE B N 1
ATOM 2689 C CA . ILE B 1 11 ? 14.453 18.594 -7.012 1 98.88 11 ILE B CA 1
ATOM 2690 C C . ILE B 1 11 ? 13.172 19.391 -7.238 1 98.88 11 ILE B C 1
ATOM 2692 O O . ILE B 1 11 ? 13.188 20.406 -7.938 1 98.88 11 ILE B O 1
ATOM 2696 N N . SER B 1 12 ? 12.078 18.969 -6.645 1 98.75 12 SER B N 1
ATOM 2697 C CA . SER B 1 12 ? 10.852 19.75 -6.672 1 98.75 12 SER B CA 1
ATOM 2698 C C . SER B 1 12 ? 9.859 19.266 -5.625 1 98.75 12 SER B C 1
ATOM 2700 O O . SER B 1 12 ? 10.031 18.188 -5.051 1 98.75 12 SER B O 1
ATOM 2702 N N . SER B 1 13 ? 8.828 20.047 -5.379 1 98.5 13 SER B N 1
ATOM 2703 C CA . SER B 1 13 ? 7.715 19.75 -4.484 1 98.5 13 SER B CA 1
ATOM 2704 C C . SER B 1 13 ? 6.484 20.578 -4.832 1 98.5 13 SER B C 1
ATOM 2706 O O . SER B 1 13 ? 6.602 21.75 -5.195 1 98.5 13 SER B O 1
ATOM 2708 N N . ALA B 1 14 ? 5.355 19.906 -4.727 1 98.69 14 ALA B N 1
ATOM 2709 C CA . ALA B 1 14 ? 4.074 20.594 -4.891 1 98.69 14 ALA B CA 1
ATOM 2710 C C . ALA B 1 14 ? 2.971 19.891 -4.113 1 98.69 14 ALA B C 1
ATOM 2712 O O . ALA B 1 14 ? 2.977 18.656 -3.99 1 98.69 14 ALA B O 1
ATOM 2713 N N . ARG B 1 15 ? 2.137 20.656 -3.654 1 98.62 15 ARG B N 1
ATOM 2714 C CA . ARG B 1 15 ? 0.964 20.094 -2.988 1 98.62 15 ARG B CA 1
ATOM 2715 C C . ARG B 1 15 ? -0.296 20.875 -3.35 1 98.62 15 ARG B C 1
ATOM 2717 O O . ARG B 1 15 ? -0.215 22.031 -3.791 1 98.62 15 ARG B O 1
ATOM 2724 N N . THR B 1 16 ? -1.418 20.25 -3.184 1 98.69 16 THR B N 1
ATOM 2725 C CA . THR B 1 16 ? -2.684 20.969 -3.244 1 98.69 16 THR B CA 1
ATOM 2726 C C . THR B 1 16 ? -2.934 21.734 -1.945 1 98.69 16 THR B C 1
ATOM 2728 O O . THR B 1 16 ? -2.305 21.453 -0.924 1 98.69 16 THR B O 1
ATOM 2731 N N . ALA B 1 17 ? -3.854 22.766 -2.111 1 98.12 17 ALA B N 1
ATOM 2732 C CA . ALA B 1 17 ? -4.414 23.219 -0.843 1 98.12 17 ALA B CA 1
ATOM 2733 C C . ALA B 1 17 ? -5.156 22.094 -0.13 1 98.12 17 ALA B C 1
ATOM 2735 O O . ALA B 1 17 ? -5.711 21.203 -0.774 1 98.12 17 ALA B O 1
ATOM 2736 N N . ILE B 1 18 ? -5.09 22.125 1.165 1 97.75 18 ILE B N 1
ATOM 2737 C CA . ILE B 1 18 ? -5.773 21.109 1.962 1 97.75 18 ILE B CA 1
ATOM 2738 C C . ILE B 1 18 ? -7.23 21.5 2.166 1 97.75 18 ILE B C 1
ATOM 2740 O O . ILE B 1 18 ? -7.516 22.609 2.648 1 97.75 18 ILE B O 1
ATOM 2744 N N . GLY B 1 19 ? -8.125 20.609 1.729 1 97.69 19 GLY B N 1
ATOM 2745 C CA . GLY B 1 19 ? -9.547 20.844 1.924 1 97.69 19 GLY B CA 1
ATOM 2746 C C . GLY B 1 19 ? -10.07 20.281 3.232 1 97.69 19 GLY B C 1
ATOM 2747 O O . GLY B 1 19 ? -9.578 19.266 3.721 1 97.69 19 GLY B O 1
ATOM 2748 N N . LYS B 1 20 ? -11.117 20.984 3.789 1 96.81 20 LYS B N 1
ATOM 2749 C CA . LYS B 1 20 ? -11.797 20.438 4.957 1 96.81 20 LYS B CA 1
ATOM 2750 C C . LYS B 1 20 ? -12.773 19.328 4.555 1 96.81 20 LYS B C 1
ATOM 2752 O O . LYS B 1 20 ? -13.211 19.266 3.406 1 96.81 20 LYS B O 1
ATOM 2757 N N . TYR B 1 21 ? -13.062 18.5 5.523 1 95.69 21 TYR B N 1
ATOM 2758 C CA . TYR B 1 21 ? -14.031 17.422 5.301 1 95.69 21 TYR B CA 1
ATOM 2759 C C . TYR B 1 21 ? -15.328 17.969 4.727 1 95.69 21 TYR B C 1
ATOM 2761 O O . TYR B 1 21 ? -15.945 18.859 5.312 1 95.69 21 TYR B O 1
ATOM 2769 N N . LEU B 1 22 ? -15.648 17.391 3.549 1 95.44 22 LEU B N 1
ATOM 2770 C CA . LEU B 1 22 ? -16.875 17.75 2.834 1 95.44 22 LEU B CA 1
ATOM 2771 C C . LEU B 1 22 ? -16.875 19.219 2.457 1 95.44 22 LEU B C 1
ATOM 2773 O O . LEU B 1 22 ? -17.938 19.844 2.365 1 95.44 22 LEU B O 1
ATOM 2777 N N . GLY B 1 23 ? -15.695 19.766 2.348 1 94.88 23 GLY B N 1
ATOM 2778 C CA . GLY B 1 23 ? -15.539 21.156 1.952 1 94.88 23 GLY B CA 1
ATOM 2779 C C . GLY B 1 23 ? -15.305 21.328 0.463 1 94.88 23 GLY B C 1
ATOM 2780 O O . GLY B 1 23 ? -16 20.719 -0.355 1 94.88 23 GLY B O 1
ATOM 2781 N N . ALA B 1 24 ? -14.375 22.141 0.116 1 94.75 24 ALA B N 1
ATOM 2782 C CA . ALA B 1 24 ? -14.164 22.609 -1.251 1 94.75 24 ALA B CA 1
ATOM 2783 C C . ALA B 1 24 ? -13.789 21.453 -2.178 1 94.75 24 ALA B C 1
ATOM 2785 O O . ALA B 1 24 ? -14.117 21.469 -3.367 1 94.75 24 ALA B O 1
ATOM 2786 N N . LEU B 1 25 ? -13.141 20.406 -1.644 1 95.56 25 LEU B N 1
ATOM 2787 C CA . LEU B 1 25 ? -12.57 19.375 -2.502 1 95.56 25 LEU B CA 1
ATOM 2788 C C . LEU B 1 25 ? -13.453 18.141 -2.523 1 95.56 25 LEU B C 1
ATOM 2790 O O . LEU B 1 25 ? -13.094 17.125 -3.115 1 95.56 25 LEU B O 1
ATOM 2794 N N . LYS B 1 26 ? -14.609 18.188 -1.926 1 92.81 26 LYS B N 1
ATOM 2795 C CA . LYS B 1 26 ? -15.438 17 -1.722 1 92.81 26 LYS B CA 1
ATOM 2796 C C . LYS B 1 26 ? -15.82 16.359 -3.053 1 92.81 26 LYS B C 1
ATOM 2798 O O . LYS B 1 26 ? -16.047 15.156 -3.123 1 92.81 26 LYS B O 1
ATOM 2803 N N . ASN B 1 27 ? -15.812 17.172 -4.164 1 91.06 27 ASN B N 1
ATOM 2804 C CA . ASN B 1 27 ? -16.25 16.641 -5.457 1 91.06 27 ASN B CA 1
ATOM 2805 C C . ASN B 1 27 ? -15.055 16.266 -6.336 1 91.06 27 ASN B C 1
ATOM 2807 O O . ASN B 1 27 ? -15.234 15.891 -7.496 1 91.06 27 ASN B O 1
ATOM 2811 N N . ILE B 1 28 ? -13.875 16.406 -5.871 1 93.5 28 ILE B N 1
ATOM 2812 C CA . ILE B 1 28 ? -12.688 16.078 -6.648 1 93.5 28 ILE B CA 1
ATOM 2813 C C . ILE B 1 28 ? -12.164 14.703 -6.242 1 93.5 28 ILE B C 1
ATOM 2815 O O . ILE B 1 28 ? -11.914 14.453 -5.062 1 93.5 28 ILE B O 1
ATOM 2819 N N . LYS B 1 29 ? -12.023 13.82 -7.219 1 92.38 29 LYS B N 1
ATOM 2820 C CA . LYS B 1 29 ? -11.516 12.477 -6.961 1 92.38 29 LYS B CA 1
ATOM 2821 C C . LYS B 1 29 ? -10.086 12.516 -6.438 1 92.38 29 LYS B C 1
ATOM 2823 O O . LYS B 1 29 ? -9.297 13.375 -6.836 1 92.38 29 LYS B O 1
ATOM 2828 N N . VAL B 1 30 ? -9.781 11.609 -5.574 1 93.69 30 VAL B N 1
ATOM 2829 C CA . VAL B 1 30 ? -8.461 11.57 -4.949 1 93.69 30 VAL B CA 1
ATOM 2830 C C . VAL B 1 30 ? -7.383 11.438 -6.023 1 93.69 30 VAL B C 1
ATOM 2832 O O . VAL B 1 30 ? -6.312 12.039 -5.914 1 93.69 30 VAL B O 1
ATOM 2835 N N . GLU B 1 31 ? -7.617 10.633 -7.098 1 93.5 31 GLU B N 1
ATOM 2836 C CA . GLU B 1 31 ? -6.629 10.477 -8.156 1 93.5 31 GLU B CA 1
ATOM 2837 C C . GLU B 1 31 ? -6.387 11.789 -8.891 1 93.5 31 GLU B C 1
ATOM 2839 O O . GLU B 1 31 ? -5.277 12.055 -9.359 1 93.5 31 GLU B O 1
ATOM 2844 N N . LYS B 1 32 ? -7.445 12.578 -9.008 1 95 32 LYS B N 1
ATOM 2845 C CA . LYS B 1 32 ? -7.289 13.883 -9.648 1 95 32 LYS B CA 1
ATOM 2846 C C . LYS B 1 32 ? -6.445 14.82 -8.797 1 95 32 LYS B C 1
ATOM 2848 O O . LYS B 1 32 ? -5.629 15.578 -9.328 1 95 32 LYS B O 1
ATOM 2853 N N . LEU B 1 33 ? -6.672 14.797 -7.5 1 97.44 33 LEU B N 1
ATOM 2854 C CA . LEU B 1 33 ? -5.809 15.57 -6.609 1 97.44 33 LEU B CA 1
ATOM 2855 C C . LEU B 1 33 ? -4.352 15.156 -6.77 1 97.44 33 LEU B C 1
ATOM 2857 O O . LEU B 1 33 ? -3.467 16 -6.867 1 97.44 33 LEU B O 1
ATOM 2861 N N . ALA B 1 34 ? -4.133 13.867 -6.801 1 97.38 34 ALA B N 1
ATOM 2862 C CA . ALA B 1 34 ? -2.789 13.328 -6.969 1 97.38 34 ALA B CA 1
ATOM 2863 C C . ALA B 1 34 ? -2.186 13.75 -8.305 1 97.38 34 ALA B C 1
ATOM 2865 O O . ALA B 1 34 ? -1.018 14.141 -8.367 1 97.38 34 ALA B O 1
ATOM 2866 N N . GLU B 1 35 ? -2.98 13.688 -9.375 1 97.5 35 GLU B N 1
ATOM 2867 C CA . GLU B 1 35 ? -2.529 14.078 -10.703 1 97.5 35 GLU B CA 1
ATOM 2868 C C . GLU B 1 35 ? -2.086 15.539 -10.727 1 97.5 35 GLU B C 1
ATOM 2870 O O . GLU B 1 35 ? -1.042 15.867 -11.297 1 97.5 35 GLU B O 1
ATOM 2875 N N . ILE B 1 36 ? -2.877 16.359 -10.094 1 98.5 36 ILE B N 1
ATOM 2876 C CA . ILE B 1 36 ? -2.6 17.797 -10.078 1 98.5 36 ILE B CA 1
ATOM 2877 C C . ILE B 1 36 ? -1.27 18.062 -9.375 1 98.5 36 ILE B C 1
ATOM 2879 O O . ILE B 1 36 ? -0.412 18.781 -9.898 1 98.5 36 ILE B O 1
ATOM 2883 N N . ALA B 1 37 ? -1.066 17.469 -8.227 1 98.75 37 ALA B N 1
ATOM 2884 C CA . ALA B 1 37 ? 0.17 17.656 -7.469 1 98.75 37 ALA B CA 1
ATOM 2885 C C . ALA B 1 37 ? 1.368 17.094 -8.234 1 98.75 37 ALA B C 1
ATOM 2887 O O . ALA B 1 37 ? 2.428 17.734 -8.281 1 98.75 37 ALA B O 1
ATOM 2888 N N . LEU B 1 38 ? 1.24 15.93 -8.805 1 98.81 38 LEU B N 1
ATOM 2889 C CA . LEU B 1 38 ? 2.328 15.281 -9.539 1 98.81 38 LEU B CA 1
ATOM 2890 C C . LEU B 1 38 ? 2.705 16.094 -10.773 1 98.81 38 LEU B C 1
ATOM 2892 O O . LEU B 1 38 ? 3.885 16.344 -11.016 1 98.81 38 LEU B O 1
ATOM 2896 N N . LYS B 1 39 ? 1.703 16.453 -11.562 1 98.69 39 LYS B N 1
ATOM 2897 C CA . LYS B 1 39 ? 1.943 17.25 -12.766 1 98.69 39 LYS B CA 1
ATOM 2898 C C . LY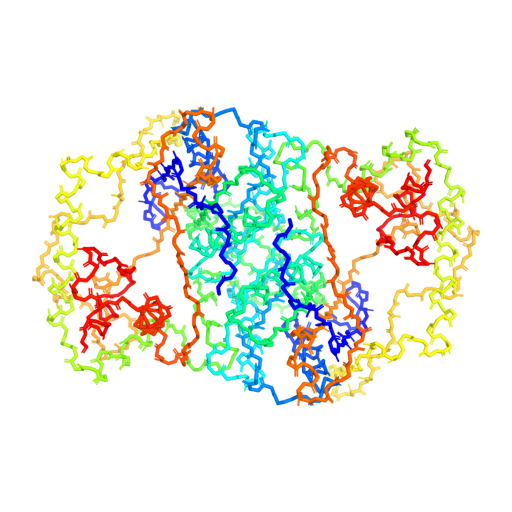S B 1 39 ? 2.719 18.516 -12.445 1 98.69 39 LYS B C 1
ATOM 2900 O O . LYS B 1 39 ? 3.686 18.859 -13.133 1 98.69 39 LYS B O 1
ATOM 2905 N N . GLU B 1 40 ? 2.277 19.203 -11.391 1 98.75 40 GLU B N 1
ATOM 2906 C CA . GLU B 1 40 ? 2.943 20.438 -11.008 1 98.75 40 GLU B CA 1
ATOM 2907 C C . GLU B 1 40 ? 4.367 20.172 -10.523 1 98.75 40 GLU B C 1
ATOM 2909 O O . GLU B 1 40 ? 5.277 20.969 -10.797 1 98.75 40 GLU B O 1
ATOM 2914 N N . SER B 1 41 ? 4.594 19.141 -9.773 1 98.75 41 SER B N 1
ATOM 2915 C CA . SER B 1 41 ? 5.934 18.797 -9.297 1 98.75 41 SER B CA 1
ATOM 2916 C C . SER B 1 41 ? 6.879 18.531 -10.461 1 98.75 41 SER B C 1
ATOM 2918 O O . SER B 1 41 ? 8.047 18.938 -10.43 1 98.75 41 SER B O 1
ATOM 2920 N N . ILE B 1 42 ? 6.383 17.828 -11.445 1 98.81 42 ILE B N 1
ATOM 2921 C CA . ILE B 1 42 ? 7.184 17.547 -12.633 1 98.81 42 ILE B CA 1
ATOM 2922 C C . ILE B 1 42 ? 7.547 18.859 -13.328 1 98.81 42 ILE B C 1
ATOM 2924 O O . ILE B 1 42 ? 8.711 19.078 -13.688 1 98.81 42 ILE B O 1
ATOM 2928 N N . LYS B 1 43 ? 6.574 19.703 -13.477 1 98.56 43 LYS B N 1
ATOM 2929 C CA . LYS B 1 43 ? 6.789 21 -14.094 1 98.56 43 LYS B CA 1
ATOM 2930 C C . LYS B 1 43 ? 7.84 21.812 -13.336 1 98.56 43 LYS B C 1
ATOM 2932 O O . LYS B 1 43 ? 8.766 22.359 -13.945 1 98.56 43 LYS B O 1
ATOM 2937 N N . ARG B 1 44 ? 7.738 21.859 -12.055 1 98.38 44 ARG B N 1
ATOM 2938 C CA . ARG B 1 44 ? 8.648 22.656 -11.234 1 98.38 44 ARG B CA 1
ATOM 2939 C C . ARG B 1 44 ? 10.062 22.078 -11.273 1 98.38 44 ARG B C 1
ATOM 2941 O O . ARG B 1 44 ? 11.039 22.812 -11.125 1 98.38 44 ARG B O 1
ATOM 2948 N N . ALA B 1 45 ? 10.164 20.797 -11.445 1 98.5 45 ALA B N 1
ATOM 2949 C CA . ALA B 1 45 ? 11.469 20.156 -11.531 1 98.5 45 ALA B CA 1
ATOM 2950 C C . ALA B 1 45 ? 12.156 20.484 -12.852 1 98.5 45 ALA B C 1
ATOM 2952 O O . ALA B 1 45 ? 13.359 20.25 -13.016 1 98.5 45 ALA B O 1
ATOM 2953 N N . LYS B 1 46 ? 11.359 20.953 -13.828 1 98.25 46 LYS B N 1
ATOM 2954 C CA . LYS B 1 46 ? 11.852 21.312 -15.156 1 98.25 46 LYS B CA 1
ATOM 2955 C C . LYS B 1 46 ? 12.43 20.094 -15.867 1 98.25 46 LYS B C 1
ATOM 2957 O O . LYS B 1 46 ? 13.523 20.156 -16.438 1 98.25 46 LYS B O 1
ATOM 2962 N N . ILE B 1 47 ? 11.758 19.031 -15.742 1 98.38 47 ILE B N 1
ATOM 2963 C CA . ILE B 1 47 ? 12.164 17.812 -16.422 1 98.38 47 ILE B CA 1
ATOM 2964 C C . ILE B 1 47 ? 11.047 17.344 -17.344 1 98.38 47 ILE B C 1
ATOM 2966 O O . ILE B 1 47 ? 9.891 17.75 -17.188 1 98.38 47 ILE B O 1
ATOM 2970 N N . ASN B 1 48 ? 11.445 16.5 -18.328 1 97.88 48 ASN B N 1
ATOM 2971 C CA . ASN B 1 48 ? 10.469 15.789 -19.141 1 97.88 48 ASN B CA 1
ATOM 2972 C C . ASN B 1 48 ? 9.773 14.688 -18.344 1 97.88 48 ASN B C 1
ATOM 2974 O O . ASN B 1 48 ? 10.43 13.914 -17.641 1 97.88 48 ASN B O 1
ATOM 2978 N N . LYS B 1 49 ? 8.461 14.656 -18.406 1 97.75 49 LYS B N 1
ATOM 2979 C CA . LYS B 1 49 ? 7.711 13.664 -17.656 1 97.75 49 LYS B CA 1
ATOM 2980 C C . LYS B 1 49 ? 8.141 12.25 -18.016 1 97.75 49 LYS B C 1
ATOM 2982 O O . LYS B 1 49 ? 8 11.32 -17.203 1 97.75 49 LYS B O 1
ATOM 2987 N N . ASP B 1 50 ? 8.734 12.031 -19.172 1 96.88 50 ASP B N 1
ATOM 2988 C CA . ASP B 1 50 ? 9.07 10.703 -19.672 1 96.88 50 ASP B CA 1
ATOM 2989 C C . ASP B 1 50 ? 10.312 10.148 -18.969 1 96.88 50 ASP B C 1
ATOM 2991 O O . ASP B 1 50 ? 10.625 8.969 -19.094 1 96.88 50 ASP B O 1
ATOM 2995 N N . VAL B 1 51 ? 10.984 10.945 -18.203 1 97.69 51 VAL B N 1
ATOM 2996 C CA . VAL B 1 51 ? 12.18 10.461 -17.531 1 97.69 51 VAL B CA 1
ATOM 2997 C C . VAL B 1 51 ? 11.797 9.828 -16.188 1 97.69 51 VAL B C 1
ATOM 2999 O O . VAL B 1 51 ? 12.625 9.18 -15.539 1 97.69 51 VAL B O 1
ATOM 3002 N N . ILE B 1 52 ? 10.562 10.086 -15.75 1 98.62 52 ILE B N 1
ATOM 3003 C CA . ILE B 1 52 ? 10.125 9.492 -14.492 1 98.62 52 ILE B CA 1
ATOM 3004 C C . ILE B 1 52 ? 10.031 7.977 -14.633 1 98.62 52 ILE B C 1
ATOM 3006 O O . ILE B 1 52 ? 9.273 7.469 -15.461 1 98.62 52 ILE B O 1
ATOM 3010 N N . ASP B 1 53 ? 10.727 7.305 -13.758 1 98.44 53 ASP B N 1
ATOM 3011 C CA . ASP B 1 53 ? 10.805 5.852 -13.852 1 98.44 53 ASP B CA 1
ATOM 3012 C C . ASP B 1 53 ? 9.758 5.188 -12.953 1 98.44 53 ASP B C 1
ATOM 3014 O O . ASP B 1 53 ? 9.367 4.043 -13.195 1 98.44 53 ASP B O 1
ATOM 3018 N N . GLU B 1 54 ? 9.383 5.852 -11.945 1 98.38 54 GLU B N 1
ATOM 3019 C CA . GLU B 1 54 ? 8.461 5.25 -10.984 1 98.38 54 GLU B CA 1
ATOM 3020 C C . GLU B 1 54 ? 7.688 6.316 -10.219 1 98.38 54 GLU B C 1
ATOM 3022 O O . GLU B 1 54 ? 8.219 7.395 -9.938 1 98.38 54 GLU B O 1
ATOM 3027 N N . VAL B 1 55 ? 6.477 6.039 -9.961 1 98.56 55 VAL B N 1
ATOM 3028 C CA . VAL B 1 55 ? 5.637 6.824 -9.062 1 98.56 55 VAL B CA 1
ATOM 3029 C C . VAL B 1 55 ? 5.289 5.996 -7.824 1 98.56 55 VAL B C 1
ATOM 3031 O O . VAL B 1 55 ? 4.762 4.887 -7.938 1 98.56 55 VAL B O 1
ATOM 3034 N N . ILE B 1 56 ? 5.656 6.484 -6.652 1 98.69 56 ILE B N 1
ATOM 3035 C CA . ILE B 1 56 ? 5.305 5.863 -5.379 1 98.69 56 ILE B CA 1
ATOM 3036 C C . ILE B 1 56 ? 4.387 6.793 -4.59 1 98.69 56 ILE B C 1
ATOM 3038 O O . ILE B 1 56 ? 4.738 7.945 -4.324 1 98.69 56 ILE B O 1
ATOM 3042 N N . ILE B 1 57 ? 3.229 6.309 -4.188 1 98.12 57 ILE B N 1
ATOM 3043 C CA . ILE B 1 57 ? 2.262 7.184 -3.535 1 98.12 57 ILE B CA 1
ATOM 3044 C C . ILE B 1 57 ? 1.729 6.516 -2.27 1 98.12 57 ILE B C 1
ATOM 3046 O O . ILE B 1 57 ? 1.419 5.324 -2.273 1 98.12 57 ILE B O 1
ATOM 3050 N N . GLY B 1 58 ? 1.752 7.246 -1.119 1 96.94 58 GLY B N 1
ATOM 3051 C CA . GLY B 1 58 ? 1.02 6.84 0.069 1 96.94 58 GLY B CA 1
ATOM 3052 C C . GLY B 1 58 ? -0.471 7.102 -0.028 1 96.94 58 GLY B C 1
ATOM 3053 O O . GLY B 1 58 ? -0.891 8.234 -0.283 1 96.94 58 GLY B O 1
ATOM 3054 N N . ASN B 1 59 ? -1.27 6.129 0.157 1 93.5 59 ASN B N 1
ATOM 3055 C CA . ASN B 1 59 ? -2.727 6.191 0.15 1 93.5 59 ASN B CA 1
ATOM 3056 C C . ASN B 1 59 ? -3.338 5.141 1.072 1 93.5 59 ASN B C 1
ATOM 3058 O O . ASN B 1 59 ? -3.146 3.939 0.864 1 93.5 59 ASN B O 1
ATOM 3062 N N . VAL B 1 60 ? -4.09 5.602 2.055 1 90.12 60 VAL B N 1
ATOM 3063 C CA . VAL B 1 60 ? -4.527 4.707 3.123 1 90.12 60 VAL B CA 1
ATOM 3064 C C . VAL B 1 60 ? -5.906 4.141 2.793 1 90.12 60 VAL B C 1
ATOM 3066 O O . VAL B 1 60 ? -6.102 2.924 2.795 1 90.12 60 VAL B O 1
ATOM 3069 N N . LEU B 1 61 ? -6.832 4.953 2.455 1 84.44 61 LEU B N 1
ATOM 3070 C CA . LEU B 1 61 ? -8.211 4.523 2.232 1 84.44 61 LEU B CA 1
ATOM 3071 C C . LEU B 1 61 ? -8.328 3.721 0.941 1 84.44 61 LEU B C 1
ATOM 3073 O O . LEU B 1 61 ? -9.195 2.857 0.819 1 84.44 61 LEU B O 1
ATOM 3077 N N . GLY B 1 62 ? -7.324 3.904 0.066 1 74.5 62 GLY B N 1
ATOM 3078 C CA . GLY B 1 62 ? -7.398 3.24 -1.225 1 74.5 62 GLY B CA 1
ATOM 3079 C C . GLY B 1 62 ? -8.531 3.742 -2.094 1 74.5 62 GLY B C 1
ATOM 3080 O O . GLY B 1 62 ? -9.43 4.434 -1.609 1 74.5 62 GLY B O 1
ATOM 3081 N N . LEU B 1 63 ? -8.297 3.455 -3.43 1 66.88 63 LEU B N 1
ATOM 3082 C CA . LEU B 1 63 ? -9.359 3.738 -4.387 1 66.88 63 LEU B CA 1
ATOM 3083 C C . LEU B 1 63 ? -10.203 2.494 -4.645 1 66.88 63 LEU B C 1
ATOM 3085 O O . LEU B 1 63 ? -9.68 1.382 -4.699 1 66.88 63 LEU B O 1
ATOM 3089 N N . LYS B 1 64 ? -11.453 2.625 -4.418 1 63.19 64 LYS B N 1
ATOM 3090 C CA . LYS B 1 64 ? -12.266 1.43 -4.621 1 63.19 64 LYS B CA 1
ATOM 3091 C C . LYS B 1 64 ? -12.461 1.141 -6.105 1 63.19 64 LYS B C 1
ATOM 3093 O O . LYS B 1 64 ? -12.828 0.028 -6.484 1 63.19 64 LYS B O 1
ATOM 3098 N N . ASN B 1 65 ? -12 2.162 -6.898 1 62.03 65 ASN B N 1
ATOM 3099 C CA . ASN B 1 65 ? -12.203 1.975 -8.328 1 62.03 65 ASN B CA 1
ATOM 3100 C C . ASN B 1 65 ? -10.891 1.656 -9.047 1 62.03 65 ASN B C 1
ATOM 3102 O O . ASN B 1 65 ? -10.852 1.55 -10.273 1 62.03 65 ASN B O 1
ATOM 3106 N N . SER B 1 66 ? -9.82 1.746 -8.289 1 64 66 SER B N 1
ATOM 3107 C CA . SER B 1 66 ? -8.547 1.403 -8.906 1 64 66 SER B CA 1
ATOM 3108 C C . SER B 1 66 ? -7.688 0.557 -7.973 1 64 66 SER B C 1
ATOM 3110 O O . SER B 1 66 ? -7.742 0.718 -6.754 1 64 66 SER B O 1
ATOM 3112 N N . CYS B 1 67 ? -6.938 -0.362 -8.602 1 71.19 67 CYS B N 1
ATOM 3113 C CA . CYS B 1 67 ? -6.121 -1.237 -7.766 1 71.19 67 CYS B CA 1
ATOM 3114 C C . CYS B 1 67 ? -4.816 -0.553 -7.375 1 71.19 67 CYS B C 1
ATOM 3116 O O . CYS B 1 67 ? -4.312 -0.76 -6.27 1 71.19 67 CYS B O 1
ATOM 3118 N N . ASN B 1 68 ? -4.215 0.234 -8.141 1 88.12 68 ASN B N 1
ATOM 3119 C CA . ASN B 1 68 ? -2.961 0.922 -7.852 1 88.12 68 ASN B CA 1
ATOM 3120 C C . ASN B 1 68 ? -2.996 2.373 -8.32 1 88.12 68 ASN B C 1
ATOM 3122 O O . ASN B 1 68 ? -2.727 2.656 -9.492 1 88.12 68 ASN B O 1
ATOM 3126 N N . ILE B 1 69 ? -3.256 3.303 -7.395 1 91.31 69 ILE B N 1
ATOM 3127 C CA . ILE B 1 69 ? -3.471 4.707 -7.727 1 91.31 69 ILE B CA 1
ATOM 3128 C C . ILE B 1 69 ? -2.191 5.301 -8.312 1 91.31 69 ILE B C 1
ATOM 3130 O O . ILE B 1 69 ? -2.248 6.176 -9.188 1 91.31 69 ILE B O 1
ATOM 3134 N N . ALA B 1 70 ? -1.042 4.816 -7.887 1 95.25 70 ALA B N 1
ATOM 3135 C CA . ALA B 1 70 ? 0.224 5.336 -8.398 1 95.25 70 ALA B CA 1
ATOM 3136 C C . ALA B 1 70 ? 0.339 5.109 -9.906 1 95.25 70 ALA B C 1
ATOM 3138 O O . ALA B 1 70 ? 0.63 6.039 -10.656 1 95.25 70 ALA B O 1
ATOM 3139 N N . LYS B 1 71 ? 0.1 3.889 -10.312 1 92.38 71 LYS B N 1
ATOM 3140 C CA . LYS B 1 71 ? 0.174 3.572 -11.734 1 92.38 71 LYS B CA 1
ATOM 3141 C C . LYS B 1 71 ? -0.928 4.285 -12.508 1 92.38 71 LYS B C 1
ATOM 3143 O O . LYS B 1 71 ? -0.702 4.75 -13.633 1 92.38 71 LYS B O 1
ATOM 3148 N N . MET B 1 72 ? -2.049 4.383 -11.961 1 90.5 72 MET B N 1
ATOM 3149 C CA . MET B 1 72 ? -3.189 5.027 -12.609 1 90.5 72 MET B CA 1
ATOM 3150 C C . MET B 1 72 ? -2.877 6.484 -12.938 1 90.5 72 MET B C 1
ATOM 3152 O O . MET B 1 72 ? -3.109 6.934 -14.055 1 90.5 72 MET B O 1
ATOM 3156 N N . ILE B 1 73 ? -2.383 7.191 -11.953 1 94.44 73 ILE B N 1
ATOM 3157 C CA . ILE B 1 73 ? -2.156 8.609 -12.188 1 94.44 73 ILE B CA 1
ATOM 3158 C C . ILE B 1 73 ? -1.005 8.797 -13.172 1 94.44 73 ILE B C 1
ATOM 3160 O O . ILE B 1 73 ? -1.003 9.742 -13.961 1 94.44 73 ILE B O 1
ATOM 3164 N N . ALA B 1 74 ? -0.04 7.887 -13.141 1 95.19 74 ALA B N 1
ATOM 3165 C CA . ALA B 1 74 ? 1.024 7.926 -14.141 1 95.19 74 ALA B CA 1
ATOM 3166 C C . ALA B 1 74 ? 0.458 7.777 -15.547 1 95.19 74 ALA B C 1
ATOM 3168 O O . ALA B 1 74 ? 0.803 8.555 -16.438 1 95.19 74 ALA B O 1
ATOM 3169 N N . MET B 1 75 ? -0.393 6.844 -15.711 1 91.69 75 MET B N 1
ATOM 3170 C CA . MET B 1 75 ? -1.015 6.609 -17.016 1 91.69 75 MET B CA 1
ATOM 3171 C C . MET B 1 75 ? -1.892 7.789 -17.422 1 91.69 75 MET B C 1
ATOM 3173 O O . MET B 1 75 ? -1.847 8.234 -18.562 1 91.69 75 MET B O 1
ATOM 3177 N N . ASN B 1 76 ? -2.697 8.281 -16.5 1 92.69 76 ASN B N 1
ATOM 3178 C CA . ASN B 1 76 ? -3.59 9.398 -16.766 1 92.69 76 ASN B CA 1
ATOM 3179 C C . ASN B 1 76 ? -2.82 10.633 -17.234 1 92.69 76 ASN B C 1
ATOM 3181 O O . ASN B 1 76 ? -3.32 11.406 -18.047 1 92.69 76 ASN B O 1
ATOM 3185 N N . LEU B 1 77 ? -1.64 10.812 -16.672 1 96.06 77 LEU B N 1
ATOM 3186 C CA . LEU B 1 77 ? -0.832 11.984 -17.016 1 96.06 77 LEU B CA 1
ATOM 3187 C C . LEU B 1 77 ? 0.01 11.719 -18.266 1 96.06 77 LEU B C 1
ATOM 3189 O O . LEU B 1 77 ? 0.774 12.586 -18.688 1 96.06 77 LEU B O 1
ATOM 3193 N N . GLY B 1 78 ? -0.076 10.547 -18.781 1 94.88 78 GLY B N 1
ATOM 3194 C CA . GLY B 1 78 ? 0.616 10.219 -20.016 1 94.88 78 GLY B CA 1
ATOM 3195 C C . GLY B 1 78 ? 2.104 9.992 -19.828 1 94.88 78 GLY B C 1
ATOM 3196 O O . GLY B 1 78 ? 2.902 10.305 -20.703 1 94.88 78 GLY B O 1
ATOM 3197 N N . LEU B 1 79 ? 2.535 9.57 -18.625 1 96.56 79 LEU B N 1
ATOM 3198 C CA . LEU B 1 79 ? 3.928 9.156 -18.484 1 96.56 79 LEU B CA 1
ATOM 3199 C C . LEU B 1 79 ? 4.23 7.961 -19.375 1 96.56 79 LEU B C 1
ATOM 3201 O O . LEU B 1 79 ? 3.314 7.312 -19.891 1 96.56 79 LEU B O 1
ATOM 3205 N N . LYS B 1 80 ? 5.539 7.734 -19.562 1 96.06 80 LYS B N 1
ATOM 3206 C CA . LYS B 1 80 ? 5.926 6.656 -20.469 1 96.06 80 LYS B CA 1
ATOM 3207 C C . LYS B 1 80 ? 5.406 5.309 -19.969 1 96.06 80 LYS B C 1
ATOM 3209 O O . LYS B 1 80 ? 5.266 5.094 -18.766 1 96.06 80 LYS B O 1
ATOM 3214 N N . ASP B 1 81 ? 5.195 4.375 -20.844 1 93.31 81 ASP B N 1
ATOM 3215 C CA . ASP B 1 81 ? 4.645 3.061 -20.531 1 93.31 81 ASP B CA 1
ATOM 3216 C C . ASP B 1 81 ? 5.531 2.311 -19.547 1 93.31 81 ASP B C 1
ATOM 3218 O O . ASP B 1 81 ? 5.039 1.516 -18.734 1 93.31 81 ASP B O 1
ATOM 3222 N N . GLN B 1 82 ? 6.75 2.605 -19.578 1 94.75 82 GLN B N 1
ATOM 3223 C CA . GLN B 1 82 ? 7.734 1.902 -18.75 1 94.75 82 GLN B CA 1
ATOM 3224 C C . GLN B 1 82 ? 7.703 2.396 -17.312 1 94.75 82 GLN B C 1
ATOM 3226 O O . GLN B 1 82 ? 8.289 1.772 -16.422 1 94.75 82 GLN B O 1
ATOM 3231 N N . CYS B 1 83 ? 7.02 3.555 -17.141 1 96.44 83 CYS B N 1
ATOM 3232 C CA . CYS B 1 83 ? 6.918 4.07 -15.773 1 96.44 83 CYS B CA 1
ATOM 3233 C C . CYS B 1 83 ? 6.148 3.105 -14.883 1 96.44 83 CYS B C 1
ATOM 3235 O O . CYS B 1 83 ? 5.039 2.689 -15.227 1 96.44 83 CYS B O 1
ATOM 3237 N N . THR B 1 84 ? 6.75 2.713 -13.766 1 96.44 84 THR B N 1
ATOM 3238 C CA . THR B 1 84 ? 6.109 1.789 -12.844 1 96.44 84 THR B CA 1
ATOM 3239 C C . THR B 1 84 ? 5.402 2.551 -11.727 1 96.44 84 THR B C 1
ATOM 3241 O O . THR B 1 84 ? 5.586 3.76 -11.57 1 96.44 84 THR B O 1
ATOM 3244 N N . GLY B 1 85 ? 4.504 1.896 -11.023 1 95.69 85 GLY B N 1
ATOM 3245 C CA . GLY B 1 85 ? 3.75 2.502 -9.938 1 95.69 85 GLY B CA 1
ATOM 3246 C C . GLY B 1 85 ? 3.578 1.581 -8.742 1 95.69 85 GLY B C 1
ATOM 3247 O O . GLY B 1 85 ? 3.373 0.377 -8.906 1 95.69 85 GLY B O 1
ATOM 3248 N N . MET B 1 86 ? 3.668 2.15 -7.562 1 96.38 86 MET B N 1
ATOM 3249 C CA . MET B 1 86 ? 3.459 1.424 -6.312 1 96.38 86 MET B CA 1
ATOM 3250 C C . MET B 1 86 ? 2.693 2.277 -5.309 1 96.38 86 MET B C 1
ATOM 3252 O O . MET B 1 86 ? 2.998 3.459 -5.133 1 96.38 86 MET B O 1
ATOM 3256 N N . THR B 1 87 ? 1.708 1.72 -4.742 1 95.5 87 THR B N 1
ATOM 3257 C CA . THR B 1 87 ? 0.957 2.371 -3.674 1 95.5 87 THR B CA 1
ATOM 3258 C C . THR B 1 87 ? 1.273 1.735 -2.324 1 95.5 87 THR B C 1
ATOM 3260 O O . THR B 1 87 ? 1.365 0.511 -2.215 1 95.5 87 THR B O 1
ATOM 3263 N N . ILE B 1 88 ? 1.477 2.576 -1.306 1 96.06 88 ILE B N 1
ATOM 3264 C CA . ILE B 1 88 ? 1.864 2.035 -0.008 1 96.06 88 ILE B CA 1
ATOM 3265 C C . ILE B 1 88 ? 0.959 2.607 1.081 1 96.06 88 ILE B C 1
ATOM 3267 O O . ILE B 1 88 ? 0.351 3.664 0.899 1 96.06 88 ILE B O 1
ATOM 3271 N N . ASN B 1 89 ? 0.839 1.845 2.168 1 93.44 89 ASN B N 1
ATOM 3272 C CA . ASN B 1 89 ? 0.045 2.221 3.334 1 93.44 89 ASN B CA 1
ATOM 3273 C C . ASN B 1 89 ? 0.803 1.968 4.633 1 93.44 89 ASN B C 1
ATOM 3275 O O . ASN B 1 89 ? 1.096 0.82 4.973 1 93.44 89 ASN B O 1
ATOM 3279 N N . ARG B 1 90 ? 1.195 3.002 5.285 1 94.06 90 ARG B N 1
ATOM 3280 C CA . ARG B 1 90 ? 1.684 3.018 6.66 1 94.06 90 ARG B CA 1
ATOM 3281 C C . ARG B 1 90 ? 0.928 4.043 7.5 1 94.06 90 ARG B C 1
ATOM 3283 O O . ARG B 1 90 ? 1.54 4.836 8.219 1 94.06 90 ARG B O 1
ATOM 3290 N N . VAL B 1 91 ? -0.314 4.137 7.215 1 89.88 91 VAL B N 1
ATOM 3291 C CA . VAL B 1 91 ? -1.253 5.027 7.891 1 89.88 91 VAL B CA 1
ATOM 3292 C C . VAL B 1 91 ? -0.763 6.469 7.785 1 89.88 91 VAL B C 1
ATOM 3294 O O . VAL B 1 91 ? -0.533 6.977 6.684 1 89.88 91 VAL B O 1
ATOM 3297 N N . CYS B 1 92 ? -0.581 7.172 8.891 1 88.69 92 CYS B N 1
ATOM 3298 C CA . CYS B 1 92 ? -0.258 8.594 8.859 1 88.69 92 CYS B CA 1
ATOM 3299 C C . CYS B 1 92 ? 1.134 8.82 8.281 1 88.69 92 CYS B C 1
ATOM 3301 O O . CYS B 1 92 ? 1.46 9.938 7.859 1 88.69 92 CYS B O 1
ATOM 3303 N N . GLY B 1 93 ? 1.934 7.77 8.258 1 93.12 93 GLY B N 1
ATOM 3304 C CA . GLY B 1 93 ? 3.299 7.93 7.781 1 93.12 93 GLY B CA 1
ATOM 3305 C C . GLY B 1 93 ? 3.473 7.547 6.324 1 93.12 93 GLY B C 1
ATOM 3306 O O . GLY B 1 93 ? 4.598 7.422 5.84 1 93.12 93 GLY B O 1
ATOM 3307 N N . SER B 1 94 ? 2.412 7.391 5.543 1 95.31 94 SER B N 1
ATOM 3308 C CA . SER B 1 94 ? 2.475 6.824 4.199 1 95.31 94 SER B CA 1
ATOM 3309 C C . SER B 1 94 ? 3.219 7.746 3.24 1 95.31 94 SER B C 1
ATOM 3311 O O . SER B 1 94 ? 4.02 7.289 2.422 1 95.31 94 SER B O 1
ATOM 3313 N N . GLY B 1 95 ? 2.934 9.062 3.309 1 96.81 95 GLY B N 1
ATOM 3314 C CA . GLY B 1 95 ? 3.625 10 2.432 1 96.81 95 GLY B CA 1
ATOM 3315 C C . GLY B 1 95 ? 5.129 10.008 2.641 1 96.81 95 GLY B C 1
ATOM 3316 O O . GLY B 1 95 ? 5.895 9.969 1.675 1 96.81 95 GLY B O 1
ATOM 3317 N N . ILE B 1 96 ? 5.566 10.039 3.877 1 97.31 96 ILE B N 1
ATOM 3318 C CA . ILE B 1 96 ? 6.988 10.031 4.195 1 97.31 96 ILE B CA 1
ATOM 3319 C C . ILE B 1 96 ? 7.594 8.688 3.811 1 97.31 96 ILE B C 1
ATOM 3321 O O . ILE B 1 96 ? 8.742 8.617 3.367 1 97.31 96 ILE B O 1
ATOM 3325 N N . GLN B 1 97 ? 6.836 7.617 4.035 1 98 97 GLN B N 1
ATOM 3326 C CA . GLN B 1 97 ? 7.316 6.301 3.641 1 98 97 GLN B CA 1
ATOM 3327 C C . GLN B 1 97 ? 7.586 6.242 2.139 1 98 97 GLN B C 1
ATOM 3329 O O . GLN B 1 97 ? 8.516 5.57 1.695 1 98 97 GLN B O 1
ATOM 3334 N N . ALA B 1 98 ? 6.707 6.871 1.348 1 98.62 98 ALA B N 1
ATOM 3335 C CA . ALA B 1 98 ? 6.938 6.934 -0.093 1 98.62 98 ALA B CA 1
ATOM 3336 C C . ALA B 1 98 ? 8.305 7.535 -0.403 1 98.62 98 ALA B C 1
ATOM 3338 O O . ALA B 1 98 ? 9.031 7.035 -1.264 1 98.62 98 ALA B O 1
ATOM 3339 N N . ALA B 1 99 ? 8.68 8.578 0.287 1 98.44 99 ALA B N 1
ATOM 3340 C CA . ALA B 1 99 ? 9.984 9.203 0.104 1 98.44 99 ALA B CA 1
ATOM 3341 C C . ALA B 1 99 ? 11.109 8.258 0.52 1 98.44 99 ALA B C 1
ATOM 3343 O O . ALA B 1 99 ? 12.141 8.188 -0.143 1 98.44 99 ALA B O 1
ATOM 3344 N N . VAL B 1 100 ? 10.914 7.555 1.631 1 97.44 100 VAL B N 1
ATOM 3345 C CA . VAL B 1 100 ? 11.906 6.59 2.1 1 97.44 100 VAL B CA 1
ATOM 3346 C C . VAL B 1 100 ? 12.141 5.527 1.027 1 97.44 100 VAL B C 1
ATOM 3348 O O . VAL B 1 100 ? 13.281 5.18 0.728 1 97.44 100 VAL B O 1
ATOM 3351 N N . LEU B 1 101 ? 11.07 5.055 0.445 1 97.69 101 LEU B N 1
ATOM 3352 C CA . LEU B 1 101 ? 11.188 4.031 -0.589 1 97.69 101 LEU B CA 1
ATOM 3353 C C . LEU B 1 101 ? 11.891 4.586 -1.822 1 97.69 101 LEU B C 1
ATOM 3355 O O . LEU B 1 101 ? 12.695 3.891 -2.449 1 97.69 101 LEU B O 1
ATOM 3359 N N . GLY B 1 102 ? 11.531 5.852 -2.189 1 97.69 102 GLY B N 1
ATOM 3360 C CA . GLY B 1 102 ? 12.266 6.5 -3.266 1 97.69 102 GLY B CA 1
ATOM 3361 C C . GLY B 1 102 ? 13.758 6.578 -3.008 1 97.69 102 GLY B C 1
ATOM 3362 O O . GLY B 1 102 ? 14.562 6.289 -3.896 1 97.69 102 GLY B O 1
ATOM 3363 N N . PHE B 1 103 ? 14.086 6.895 -1.752 1 96.62 103 PHE B N 1
ATOM 3364 C CA . PHE B 1 103 ? 15.484 6.953 -1.326 1 96.62 103 PHE B CA 1
ATOM 3365 C C . PHE B 1 103 ? 16.156 5.594 -1.495 1 96.62 103 PHE B C 1
ATOM 3367 O O . PHE B 1 103 ? 17.25 5.504 -2.066 1 96.62 103 PHE B O 1
ATOM 3374 N N . GLN B 1 104 ? 15.5 4.578 -1.039 1 94.19 104 GLN B N 1
ATOM 3375 C CA . GLN B 1 104 ? 16.062 3.23 -1.12 1 94.19 104 GLN B CA 1
ATOM 3376 C C . GLN B 1 104 ? 16.25 2.799 -2.572 1 94.19 104 GLN B C 1
ATOM 3378 O O . GLN B 1 104 ? 17.312 2.326 -2.953 1 94.19 104 GLN B O 1
ATOM 3383 N N . GLU B 1 105 ? 15.203 2.986 -3.381 1 94.62 105 GLU B N 1
ATOM 3384 C CA . GLU B 1 105 ? 15.25 2.553 -4.773 1 94.62 105 GLU B CA 1
ATOM 3385 C C . GLU B 1 105 ? 16.359 3.268 -5.543 1 94.62 105 GLU B C 1
ATOM 3387 O O . GLU B 1 105 ? 17.094 2.641 -6.305 1 94.62 105 GLU B O 1
ATOM 3392 N N . LEU B 1 106 ? 16.469 4.516 -5.348 1 95.88 106 LEU B N 1
ATOM 3393 C CA . LEU B 1 106 ? 17.469 5.309 -6.066 1 95.88 106 LEU B CA 1
ATOM 3394 C C . LEU B 1 106 ? 18.875 4.922 -5.645 1 95.88 106 LEU B C 1
ATOM 3396 O O . LEU B 1 106 ? 19.812 5.023 -6.438 1 95.88 106 LEU B O 1
ATOM 3400 N N . THR B 1 107 ? 18.984 4.508 -4.398 1 92.31 107 THR B N 1
ATOM 3401 C CA . THR B 1 107 ? 20.297 4.094 -3.904 1 92.31 107 THR B CA 1
ATOM 3402 C C . THR B 1 107 ? 20.781 2.857 -4.652 1 92.31 107 THR B C 1
ATOM 3404 O O . THR B 1 107 ? 21.984 2.699 -4.879 1 92.31 107 THR B O 1
ATOM 3407 N N . PHE B 1 108 ? 19.812 2.012 -5.074 1 87.12 108 PHE B N 1
ATOM 3408 C CA . PHE B 1 108 ? 20.172 0.8 -5.805 1 87.12 108 PHE B CA 1
ATOM 3409 C C . PHE B 1 108 ? 20.453 1.113 -7.27 1 87.12 108 PHE B C 1
ATOM 3411 O O . PHE B 1 108 ? 20.938 0.254 -8.008 1 87.12 108 PHE B O 1
ATOM 3418 N N . LYS B 1 109 ? 20.141 2.318 -7.715 1 81.94 109 LYS B N 1
ATOM 3419 C CA . LYS B 1 109 ? 20.453 2.871 -9.031 1 81.94 109 LYS B CA 1
ATOM 3420 C C . LYS B 1 109 ? 19.75 2.084 -10.133 1 81.94 109 LYS B C 1
ATOM 3422 O O . LYS B 1 109 ? 20.312 1.881 -11.211 1 81.94 109 LYS B O 1
ATOM 3427 N N . LYS B 1 110 ? 18.688 1.547 -9.773 1 84.56 110 LYS B N 1
ATOM 3428 C CA . LYS B 1 110 ? 17.891 0.873 -10.797 1 84.56 110 LYS B CA 1
ATOM 3429 C C . LYS B 1 110 ? 16.969 1.856 -11.508 1 84.56 110 LYS B C 1
ATOM 3431 O O . LYS B 1 110 ? 16.484 1.574 -12.602 1 84.56 110 LYS B O 1
ATOM 3436 N N . LYS B 1 111 ? 16.703 2.924 -10.883 1 93.56 111 LYS B N 1
ATOM 3437 C CA . LYS B 1 111 ? 15.875 4.016 -11.391 1 93.56 111 LYS B CA 1
ATOM 3438 C C . LYS B 1 111 ? 16.609 5.352 -11.281 1 93.56 111 LYS B C 1
ATOM 3440 O O . LYS B 1 111 ? 17.547 5.492 -10.5 1 93.56 111 LYS B O 1
ATOM 3445 N N . LYS B 1 112 ? 16.188 6.293 -12.141 1 96.12 112 LYS B N 1
ATOM 3446 C CA . LYS B 1 112 ? 16.891 7.57 -12.18 1 96.12 112 LYS B CA 1
ATOM 3447 C C . LYS B 1 112 ? 16.047 8.688 -11.57 1 96.12 112 LYS B C 1
ATOM 3449 O O . LYS B 1 112 ? 16.578 9.57 -10.891 1 96.12 112 LYS B O 1
ATOM 3454 N N . PHE B 1 113 ? 14.82 8.758 -11.945 1 98.69 113 PHE B N 1
ATOM 3455 C CA . PHE B 1 113 ? 13.883 9.734 -11.406 1 98.69 113 PHE B CA 1
ATOM 3456 C C . PHE B 1 113 ? 12.656 9.039 -10.82 1 98.69 113 PHE B C 1
ATOM 3458 O O . PHE B 1 113 ? 12.047 8.195 -11.469 1 98.69 113 PHE B O 1
ATOM 3465 N N . ILE B 1 114 ? 12.352 9.391 -9.586 1 98.81 114 ILE B N 1
ATOM 3466 C CA . ILE B 1 114 ? 11.195 8.805 -8.922 1 98.81 114 ILE B CA 1
ATOM 3467 C C . ILE B 1 114 ? 10.305 9.906 -8.359 1 98.81 114 ILE B C 1
ATOM 3469 O O . ILE B 1 114 ? 10.805 10.867 -7.754 1 98.81 114 ILE B O 1
ATOM 3473 N N . ALA B 1 115 ? 9.031 9.859 -8.664 1 98.94 115 ALA B N 1
ATOM 3474 C CA . ALA B 1 115 ? 8.047 10.727 -8.023 1 98.94 115 ALA B CA 1
ATOM 3475 C C . ALA B 1 115 ? 7.484 10.086 -6.758 1 98.94 115 ALA B C 1
ATOM 3477 O O . ALA B 1 115 ? 7.02 8.938 -6.793 1 98.94 115 ALA B O 1
ATOM 3478 N N . VAL B 1 116 ? 7.574 10.797 -5.656 1 98.88 116 VAL B N 1
ATOM 3479 C CA . VAL B 1 116 ? 7.086 10.273 -4.387 1 98.88 116 VAL B CA 1
ATOM 3480 C C . VAL B 1 116 ? 6.059 11.234 -3.791 1 98.88 116 VAL B C 1
ATOM 3482 O O . VAL B 1 116 ? 6.203 12.453 -3.908 1 98.88 116 VAL B O 1
ATOM 3485 N N . GLY B 1 117 ? 4.984 10.695 -3.184 1 98.56 117 GLY B N 1
ATOM 3486 C CA . GLY B 1 117 ? 3.988 11.594 -2.617 1 98.56 117 GLY B CA 1
ATOM 3487 C C . GLY B 1 117 ? 2.908 10.867 -1.84 1 98.56 117 GLY B C 1
ATOM 3488 O O . GLY B 1 117 ? 3.111 9.734 -1.394 1 98.56 117 GLY B O 1
ATOM 3489 N N . GLY B 1 118 ? 1.864 11.57 -1.511 1 98.06 118 GLY B N 1
ATOM 3490 C CA . GLY B 1 118 ? 0.681 11.078 -0.826 1 98.06 118 GLY B CA 1
ATOM 3491 C C . GLY B 1 118 ? -0.595 11.773 -1.257 1 98.06 118 GLY B C 1
ATOM 3492 O O . GLY B 1 118 ? -0.56 12.93 -1.698 1 98.06 118 GLY B O 1
ATOM 3493 N N . ALA B 1 119 ? -1.661 11.055 -1.192 1 96.88 119 ALA B N 1
ATOM 3494 C CA . ALA B 1 119 ? -2.979 11.609 -1.511 1 96.88 119 ALA B CA 1
ATOM 3495 C C . ALA B 1 119 ? -4.066 10.938 -0.68 1 96.88 119 ALA B C 1
ATOM 3497 O O . ALA B 1 119 ? -4.031 9.719 -0.464 1 96.88 119 ALA B O 1
ATOM 3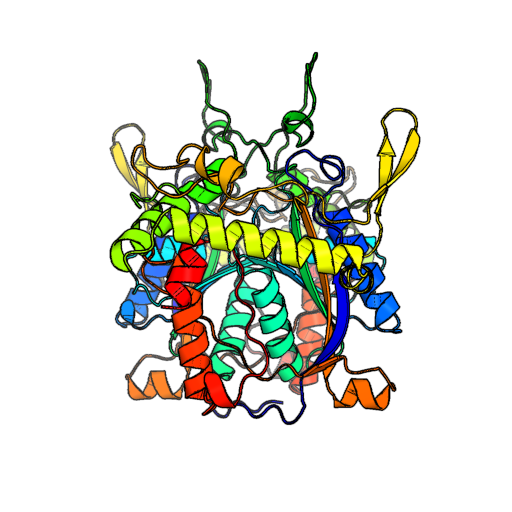498 N N . GLU B 1 120 ? -4.957 11.719 -0.203 1 95.44 120 GLU B N 1
ATOM 3499 C CA . GLU B 1 120 ? -6.098 11.219 0.556 1 95.44 120 GLU B CA 1
ATOM 3500 C C . GLU B 1 120 ? -7.316 12.125 0.381 1 95.44 120 GLU B C 1
ATOM 3502 O O . GLU B 1 120 ? -7.176 13.336 0.193 1 95.44 120 GLU B O 1
ATOM 3507 N N . SER B 1 121 ? -8.453 11.594 0.418 1 94.56 121 SER B N 1
ATOM 3508 C CA . SER B 1 121 ? -9.727 12.297 0.486 1 94.56 121 SER B CA 1
ATOM 3509 C C . SER B 1 121 ? -10.695 11.617 1.453 1 94.56 121 SER B C 1
ATOM 3511 O O . SER B 1 121 ? -11.383 10.664 1.081 1 94.56 121 SER B O 1
ATOM 3513 N N . LEU B 1 122 ? -10.719 12.148 2.627 1 93.25 122 LEU B N 1
ATOM 3514 C CA . LEU B 1 122 ? -11.641 11.594 3.613 1 93.25 122 LEU B CA 1
ATOM 3515 C C . LEU B 1 122 ? -13.086 11.938 3.273 1 93.25 122 LEU B C 1
ATOM 3517 O O . LEU B 1 122 ? -14.008 11.211 3.637 1 93.25 122 LEU B O 1
ATOM 3521 N N . SER B 1 123 ? -13.258 13.047 2.49 1 94.19 123 SER B N 1
ATOM 3522 C CA . SER B 1 123 ? -14.586 13.422 2.002 1 94.19 123 SER B CA 1
ATOM 3523 C C . SER B 1 123 ? -15.148 12.359 1.063 1 94.19 123 SER B C 1
ATOM 3525 O O . SER B 1 123 ? -16.359 12.312 0.833 1 94.19 123 SER B O 1
ATOM 3527 N N . ARG B 1 124 ? -14.242 11.516 0.593 1 90.75 124 ARG B N 1
ATOM 3528 C CA . ARG B 1 124 ? -14.68 10.516 -0.376 1 90.75 124 ARG B CA 1
ATOM 3529 C C . ARG B 1 124 ? -14.445 9.102 0.146 1 90.75 124 ARG B C 1
ATOM 3531 O O . ARG B 1 124 ? -14.359 8.156 -0.636 1 90.75 124 ARG B O 1
ATOM 3538 N N . ALA B 1 125 ? -14.297 8.977 1.427 1 89.25 125 ALA B N 1
ATOM 3539 C CA . ALA B 1 125 ? -14.148 7.66 2.043 1 89.25 125 ALA B CA 1
ATOM 3540 C C . ALA B 1 125 ? -15.359 6.781 1.751 1 89.25 125 ALA B C 1
ATOM 3542 O O . ALA B 1 125 ? -16.5 7.234 1.855 1 89.25 125 ALA B O 1
ATOM 3543 N N . PRO B 1 126 ? -15.102 5.594 1.441 1 86.38 126 PRO B N 1
ATOM 3544 C CA . PRO B 1 126 ? -16.219 4.75 1.017 1 86.38 126 PRO B CA 1
ATOM 3545 C C . PRO B 1 126 ? -17.094 4.289 2.186 1 86.38 126 PRO B C 1
ATOM 3547 O O . PRO B 1 126 ? -16.578 4.059 3.285 1 86.38 126 PRO B O 1
ATOM 3550 N N . TYR B 1 127 ? -18.391 4.242 1.879 1 88.62 127 TYR B N 1
ATOM 3551 C CA . TYR B 1 127 ? -19.297 3.381 2.627 1 88.62 127 TYR B CA 1
ATOM 3552 C C . TYR B 1 127 ? -19.391 1.998 1.992 1 88.62 127 TYR B C 1
ATOM 3554 O O . TYR B 1 127 ? -19.453 1.874 0.767 1 88.62 127 TYR B O 1
ATOM 3562 N N . PHE B 1 128 ? -19.25 0.974 2.783 1 88.31 128 PHE B N 1
ATOM 3563 C CA . PHE B 1 128 ? -19.281 -0.346 2.164 1 88.31 128 PHE B CA 1
ATOM 3564 C C . PHE B 1 128 ? -20.203 -1.286 2.926 1 88.31 128 PHE B C 1
ATOM 3566 O O . PHE B 1 128 ? -20.578 -1.005 4.062 1 88.31 128 PHE B O 1
ATOM 3573 N N . LEU B 1 129 ? -20.609 -2.295 2.234 1 87.94 129 LEU B N 1
ATOM 3574 C CA . LEU B 1 129 ? -21.469 -3.318 2.82 1 87.94 129 LEU B CA 1
ATOM 3575 C C . LEU B 1 129 ? -20.625 -4.379 3.537 1 87.94 129 LEU B C 1
ATOM 3577 O O . LEU B 1 129 ? -19.469 -4.586 3.205 1 87.94 129 LEU B O 1
ATOM 3581 N N . PRO B 1 130 ? -21.234 -4.992 4.535 1 85.81 130 PRO B N 1
ATOM 3582 C CA . PRO B 1 130 ? -20.531 -6.105 5.156 1 85.81 130 PRO B CA 1
ATOM 3583 C C . PRO B 1 130 ? -20.156 -7.203 4.156 1 85.81 130 PRO B C 1
ATOM 3585 O O . PRO B 1 130 ? -20.969 -7.535 3.279 1 85.81 130 PRO B O 1
ATOM 3588 N N . PRO B 1 131 ? -18.938 -7.734 4.273 1 84.12 131 PRO B N 1
ATOM 3589 C CA . PRO B 1 131 ? -18.484 -8.727 3.295 1 84.12 131 PRO B CA 1
ATOM 3590 C C . PRO B 1 131 ? -19.406 -9.938 3.209 1 84.12 131 PRO B C 1
ATOM 3592 O O . PRO B 1 131 ? -19.516 -10.57 2.156 1 84.12 131 PRO B O 1
ATOM 3595 N N . GLU B 1 132 ? -20.109 -10.219 4.234 1 85.12 132 GLU B N 1
ATOM 3596 C CA . GLU B 1 132 ? -20.984 -11.383 4.312 1 85.12 132 GLU B CA 1
ATOM 3597 C C . GLU B 1 132 ? -22.094 -11.32 3.258 1 85.12 132 GLU B C 1
ATOM 3599 O O . GLU B 1 132 ? -22.672 -12.344 2.895 1 85.12 132 GLU B O 1
ATOM 3604 N N . ILE B 1 133 ? -22.312 -10.148 2.791 1 86.38 133 ILE B N 1
ATOM 3605 C CA . ILE B 1 133 ? -23.391 -9.969 1.814 1 86.38 133 ILE B CA 1
ATOM 3606 C C . ILE B 1 133 ? -23.047 -10.734 0.533 1 86.38 133 ILE B C 1
ATOM 3608 O O . ILE B 1 133 ? -23.953 -11.102 -0.231 1 86.38 133 ILE B O 1
ATOM 3612 N N . ARG B 1 134 ? -21.844 -10.938 0.329 1 87.25 134 ARG B N 1
ATOM 3613 C CA . ARG B 1 134 ? -21.406 -11.578 -0.906 1 87.25 134 ARG B CA 1
ATOM 3614 C C . ARG B 1 134 ? -21.766 -13.062 -0.905 1 87.25 134 ARG B C 1
ATOM 3616 O O . ARG B 1 134 ? -21.969 -13.656 -1.965 1 87.25 134 ARG B O 1
ATOM 3623 N N . TYR B 1 135 ? -21.828 -13.664 0.22 1 84.81 135 TYR B N 1
ATOM 3624 C CA . TYR B 1 135 ? -22.016 -15.117 0.212 1 84.81 135 TYR B CA 1
ATOM 3625 C C . TYR B 1 135 ? -23.25 -15.516 0.996 1 84.81 135 TYR B C 1
ATOM 3627 O O . TYR B 1 135 ? -23.656 -16.688 0.987 1 84.81 135 TYR B O 1
ATOM 3635 N N . LYS B 1 136 ? -23.688 -14.594 1.756 1 79.56 136 LYS B N 1
ATOM 3636 C CA . LYS B 1 136 ? -24.906 -14.938 2.469 1 79.56 136 LYS B CA 1
ATOM 3637 C C . LYS B 1 136 ? -26.109 -14.914 1.531 1 79.56 136 LYS B C 1
ATOM 3639 O O . LYS B 1 136 ? -26.297 -13.961 0.771 1 79.56 136 LYS B O 1
ATOM 3644 N N . ASN B 1 137 ? -26.703 -16.094 1.566 1 72.5 137 ASN B N 1
ATOM 3645 C CA . ASN B 1 137 ? -27.938 -16.25 0.789 1 72.5 137 ASN B CA 1
ATOM 3646 C C . ASN B 1 137 ? -29.156 -15.82 1.587 1 72.5 137 ASN B C 1
ATOM 3648 O O . ASN B 1 137 ? -29.188 -15.977 2.809 1 72.5 137 ASN B O 1
ATOM 3652 N N . ASN B 1 138 ? -30.094 -14.992 1.008 1 68.56 138 ASN B N 1
ATOM 3653 C CA . ASN B 1 138 ? -31.406 -14.672 1.538 1 68.56 138 ASN B CA 1
ATOM 3654 C C . ASN B 1 138 ? -31.328 -13.75 2.752 1 68.56 138 ASN B C 1
ATOM 3656 O O . ASN B 1 138 ? -31.75 -14.117 3.848 1 68.56 138 ASN B O 1
ATOM 3660 N N . ILE B 1 139 ? -30.531 -12.812 2.607 1 67.12 139 ILE B N 1
ATOM 3661 C CA . ILE B 1 139 ? -30.406 -11.859 3.703 1 67.12 139 ILE B CA 1
ATOM 3662 C C . ILE B 1 139 ? -31.734 -11.172 3.961 1 67.12 139 ILE B C 1
ATOM 3664 O O . ILE B 1 139 ? -32.25 -10.445 3.107 1 67.12 139 ILE B O 1
ATOM 3668 N N . LEU B 1 140 ? -32.375 -11.711 4.984 1 77.88 140 LEU B N 1
ATOM 3669 C CA . LEU B 1 140 ? -33.594 -11.023 5.457 1 77.88 140 LEU B CA 1
ATOM 3670 C C . LEU B 1 140 ? -33.25 -10.109 6.637 1 77.88 140 LEU B C 1
ATOM 3672 O O . LEU B 1 140 ? -32.469 -10.477 7.508 1 77.88 140 LEU B O 1
ATOM 3676 N N . GLY B 1 141 ? -33.75 -8.859 6.559 1 81.69 141 GLY B N 1
ATOM 3677 C CA . GLY B 1 141 ? -33.562 -7.914 7.648 1 81.69 141 GLY B CA 1
ATOM 3678 C C . GLY B 1 141 ? -32.625 -6.773 7.312 1 81.69 141 GLY B C 1
ATOM 3679 O O . GLY B 1 141 ? -32.062 -6.73 6.219 1 81.69 141 GLY B O 1
ATOM 3680 N N . ASN B 1 142 ? -32.469 -5.863 8.164 1 84.31 142 ASN B N 1
ATOM 3681 C CA . ASN B 1 142 ? -31.625 -4.691 8.016 1 84.31 142 ASN B CA 1
ATOM 3682 C C . ASN B 1 142 ? -30.156 -5.027 8.266 1 84.31 142 ASN B C 1
ATOM 3684 O O . ASN B 1 142 ? -29.844 -5.957 9.016 1 84.31 142 ASN B O 1
ATOM 3688 N N . PHE B 1 143 ? -29.266 -4.484 7.473 1 82 143 PHE B N 1
ATOM 3689 C CA . PHE B 1 143 ? -27.844 -4.598 7.785 1 82 143 PHE B CA 1
ATOM 3690 C C . PHE B 1 143 ? -27.203 -3.217 7.902 1 82 143 PHE B C 1
ATOM 3692 O O . PHE B 1 143 ? -27.812 -2.215 7.508 1 82 143 PHE B O 1
ATOM 3699 N N . GLU B 1 144 ? -26.109 -3.219 8.484 1 85.94 144 GLU B N 1
ATOM 3700 C CA . GLU B 1 144 ? -25.391 -1.975 8.727 1 85.94 144 GLU B CA 1
ATOM 3701 C C . GLU B 1 144 ? -24.453 -1.641 7.559 1 85.94 144 GLU B C 1
ATOM 3703 O O . GLU B 1 144 ? -23.797 -2.527 7.008 1 85.94 144 GLU B O 1
ATOM 3708 N N . ILE B 1 145 ? -24.531 -0.354 7.117 1 87.88 145 ILE B N 1
ATOM 3709 C CA . ILE B 1 145 ? -23.547 0.18 6.191 1 87.88 145 ILE B CA 1
ATOM 3710 C C . ILE B 1 145 ? -22.328 0.666 6.969 1 87.88 145 ILE B C 1
ATOM 3712 O O . ILE B 1 145 ? -22.453 1.38 7.965 1 87.88 145 ILE B O 1
ATOM 3716 N N . LEU B 1 146 ? -21.172 0.206 6.496 1 87 146 LEU B N 1
ATOM 3717 C CA . LEU B 1 146 ? -19.938 0.475 7.219 1 87 146 LEU B CA 1
ATOM 3718 C C . LEU B 1 146 ? -19.234 1.699 6.645 1 87 146 LEU B C 1
ATOM 3720 O O . LEU B 1 146 ? -19.109 1.834 5.426 1 87 146 LEU B O 1
ATOM 3724 N N . ASP B 1 147 ? -18.766 2.551 7.555 1 88.12 147 ASP B N 1
ATOM 3725 C CA . ASP B 1 147 ? -18.062 3.773 7.172 1 88.12 147 ASP B CA 1
ATOM 3726 C C . ASP B 1 147 ? -16.562 3.619 7.344 1 88.12 147 ASP B C 1
ATOM 3728 O O . ASP B 1 147 ? -16.062 3.471 8.461 1 88.12 147 ASP B O 1
ATOM 3732 N N . SER B 1 148 ? -15.836 3.775 6.277 1 86 148 SER B N 1
ATOM 3733 C CA . SER B 1 148 ? -14.391 3.586 6.32 1 86 148 SER B CA 1
ATOM 3734 C C . SER B 1 148 ? -13.727 4.625 7.215 1 86 148 SER B C 1
ATOM 3736 O O . SER B 1 148 ? -12.703 4.344 7.844 1 86 148 SER B O 1
ATOM 3738 N N . ASN B 1 149 ? -14.25 5.875 7.289 1 85.56 149 ASN B N 1
ATOM 3739 C CA . ASN B 1 149 ? -13.68 6.91 8.148 1 85.56 149 ASN B CA 1
ATOM 3740 C C . ASN B 1 149 ? -13.688 6.492 9.617 1 85.56 149 ASN B C 1
ATOM 3742 O O . ASN B 1 149 ? -12.789 6.852 10.375 1 85.56 149 ASN B O 1
ATOM 3746 N N . ILE B 1 150 ? -14.656 5.703 9.938 1 81 150 ILE B N 1
ATOM 3747 C CA . ILE B 1 150 ? -14.805 5.27 11.32 1 81 150 ILE B CA 1
ATOM 3748 C C . ILE B 1 150 ? -13.953 4.023 11.562 1 81 150 ILE B C 1
ATOM 3750 O O . ILE B 1 150 ? -13.234 3.939 12.555 1 81 150 ILE B O 1
ATOM 3754 N N . LEU B 1 151 ? -14.016 3.133 10.633 1 76.62 151 LEU B N 1
ATOM 3755 C CA . LEU B 1 151 ? -13.383 1.831 10.812 1 76.62 151 LEU B CA 1
ATOM 3756 C C . LEU B 1 151 ? -11.859 1.951 10.758 1 76.62 151 LEU B C 1
ATOM 3758 O O . LEU B 1 151 ? -11.148 1.185 11.406 1 76.62 151 LEU B O 1
ATOM 3762 N N . LEU B 1 152 ? -11.398 2.865 10.008 1 71.25 152 LEU B N 1
ATOM 3763 C CA . LEU B 1 152 ? -9.969 3.113 9.938 1 71.25 152 LEU B CA 1
ATOM 3764 C C . LEU B 1 152 ? -9.398 3.43 11.312 1 71.25 152 LEU B C 1
ATOM 3766 O O . LEU B 1 152 ? -8.281 3.027 11.641 1 71.25 152 LEU B O 1
ATOM 3770 N N . HIS B 1 153 ? -10.148 4.043 12.148 1 69.62 153 HIS B N 1
ATOM 3771 C CA . HIS B 1 153 ? -9.688 4.473 13.461 1 69.62 153 HIS B CA 1
ATOM 3772 C C . HIS B 1 153 ? -9.859 3.365 14.5 1 69.62 153 HIS B C 1
ATOM 3774 O O . HIS B 1 153 ? -9.07 3.26 15.438 1 69.62 153 HIS B O 1
ATOM 3780 N N . ARG B 1 154 ? -10.844 2.547 14.305 1 65.38 154 ARG B N 1
ATOM 3781 C CA . ARG B 1 154 ? -11.18 1.532 15.297 1 65.38 154 ARG B CA 1
ATOM 3782 C C . ARG B 1 154 ? -10.156 0.403 15.297 1 65.38 154 ARG B C 1
ATOM 3784 O O . ARG B 1 154 ? -9.875 -0.186 16.344 1 65.38 154 ARG B O 1
ATOM 3791 N N . ASN B 1 155 ? -9.539 0.171 14.219 1 61.97 155 ASN B N 1
ATOM 3792 C CA . ASN B 1 155 ? -8.719 -1.035 14.117 1 61.97 155 ASN B CA 1
ATOM 3793 C C . ASN B 1 155 ? -7.234 -0.702 14.047 1 61.97 155 ASN B C 1
ATOM 3795 O O . ASN B 1 155 ? -6.418 -1.564 13.719 1 61.97 155 ASN B O 1
ATOM 3799 N N . LEU B 1 156 ? -6.941 0.498 14.344 1 61.44 156 LEU B N 1
ATOM 3800 C CA . LEU B 1 156 ? -5.551 0.93 14.297 1 61.44 156 LEU B CA 1
ATOM 3801 C C . LEU B 1 156 ? -4.723 0.221 15.359 1 61.44 156 LEU B C 1
ATOM 3803 O O . LEU B 1 156 ? -3.508 0.061 15.203 1 61.44 156 LEU B O 1
ATOM 3807 N N . SER B 1 157 ? -5.387 -0.258 16.344 1 60.22 157 SER B N 1
ATOM 3808 C CA . SER B 1 157 ? -4.668 -0.873 17.453 1 60.22 157 SER B CA 1
ATOM 3809 C C . SER B 1 157 ? -4.863 -2.385 17.469 1 60.22 157 SER B C 1
ATOM 3811 O O . SER B 1 157 ? -4.66 -3.033 18.5 1 60.22 157 SER B O 1
ATOM 3813 N N . GLY B 1 158 ? -5.191 -2.934 16.375 1 64.69 158 GLY B N 1
ATOM 3814 C CA . GLY B 1 158 ? -5.465 -4.363 16.328 1 64.69 158 GLY B CA 1
ATOM 3815 C C . GLY B 1 158 ? -6.938 -4.691 16.484 1 64.69 158 GLY B C 1
ATOM 3816 O O . GLY B 1 158 ? -7.723 -3.852 16.922 1 64.69 158 GLY B O 1
ATOM 3817 N N . SER B 1 159 ? -7.258 -5.832 16.125 1 62.16 159 SER B N 1
ATOM 3818 C CA . SER B 1 159 ? -8.664 -6.207 16.062 1 62.16 159 SER B CA 1
ATOM 3819 C C . SER B 1 159 ? -9.281 -6.238 17.469 1 62.16 159 SER B C 1
ATOM 3821 O O . SER B 1 159 ? -10.492 -6.051 17.625 1 62.16 159 SER B O 1
ATOM 3823 N N . ASN B 1 160 ? -8.414 -6.387 18.391 1 63.19 160 ASN B N 1
ATOM 3824 C CA . ASN B 1 160 ? -8.93 -6.566 19.75 1 63.19 160 ASN B CA 1
ATOM 3825 C C . ASN B 1 160 ? -8.555 -5.398 20.656 1 63.19 160 ASN B C 1
ATOM 3827 O O . ASN B 1 160 ? -8.641 -5.504 21.875 1 63.19 160 ASN B O 1
ATOM 3831 N N . SER B 1 161 ? -8.117 -4.387 19.984 1 64.94 161 SER B N 1
ATOM 3832 C CA . SER B 1 161 ? -7.656 -3.303 20.844 1 64.94 161 SER B CA 1
ATOM 3833 C C . SER B 1 161 ? -8.828 -2.514 21.422 1 64.94 161 SER B C 1
ATOM 3835 O O . SER B 1 161 ? -9.812 -2.262 20.734 1 64.94 161 SER B O 1
ATOM 3837 N N . PRO B 1 162 ? -8.734 -2.326 22.688 1 63.88 162 PRO B N 1
ATOM 3838 C CA . PRO B 1 162 ? -9.758 -1.481 23.312 1 63.88 162 PRO B CA 1
ATOM 3839 C C . PRO B 1 162 ? -9.664 -0.023 22.859 1 63.88 162 PRO B C 1
ATOM 3841 O O . PRO B 1 162 ? -10.539 0.782 23.203 1 63.88 162 PRO B O 1
ATOM 3844 N N . ILE B 1 163 ? -8.633 0.207 22.156 1 64.06 163 ILE B N 1
ATOM 3845 C CA . ILE B 1 163 ? -8.461 1.595 21.734 1 64.06 163 ILE B CA 1
ATOM 3846 C C . ILE B 1 163 ? -9.281 1.858 20.484 1 64.06 163 ILE B C 1
ATOM 3848 O O . ILE B 1 163 ? -8.945 1.366 19.406 1 64.06 163 ILE B O 1
ATOM 3852 N N . SER B 1 164 ? -10.305 2.588 20.656 1 64.31 164 SER B N 1
ATOM 3853 C CA . SER B 1 164 ? -11.289 2.764 19.594 1 64.31 164 SER B CA 1
ATOM 3854 C C . SER B 1 164 ? -10.938 3.959 18.719 1 64.31 164 SER B C 1
ATOM 3856 O O . SER B 1 164 ? -11.469 4.094 17.609 1 64.31 164 SER B O 1
ATOM 3858 N N . HIS B 1 165 ? -10.109 4.816 19.297 1 75.62 165 HIS B N 1
ATOM 3859 C CA . HIS B 1 165 ? -9.75 6.008 18.547 1 75.62 165 HIS B CA 1
ATOM 3860 C C . HIS B 1 165 ? -8.398 6.551 18.969 1 75.62 165 HIS B C 1
ATOM 3862 O O . HIS B 1 165 ? -8.031 6.465 20.156 1 75.62 165 HIS B O 1
ATOM 3868 N N . MET B 1 166 ? -7.77 7.148 18.031 1 78.31 166 MET B N 1
ATOM 3869 C CA . MET B 1 166 ? -6.453 7.719 18.297 1 78.31 166 MET B CA 1
ATOM 3870 C C . MET B 1 166 ? -6.539 8.797 19.375 1 78.31 166 MET B C 1
ATOM 3872 O O . MET B 1 166 ? -5.598 8.984 20.141 1 78.31 166 MET B O 1
ATOM 3876 N N . GLY B 1 167 ? -7.656 9.453 19.422 1 82.25 167 GLY B N 1
ATOM 3877 C CA . GLY B 1 167 ? -7.855 10.484 20.438 1 82.25 167 GLY B CA 1
ATOM 3878 C C . GLY B 1 167 ? -7.758 9.961 21.859 1 82.25 167 GLY B C 1
ATOM 3879 O O . GLY B 1 167 ? -7.316 10.68 22.75 1 82.25 167 GLY B O 1
ATOM 3880 N N . ILE B 1 168 ? -8.109 8.734 22.016 1 84.19 168 ILE B N 1
ATOM 3881 C CA . ILE B 1 168 ? -8.047 8.117 23.328 1 84.19 168 ILE B CA 1
ATOM 3882 C C . ILE B 1 168 ? -6.59 7.902 23.734 1 84.19 168 ILE B C 1
ATOM 3884 O O . ILE B 1 168 ? -6.227 8.086 24.891 1 84.19 168 ILE B O 1
ATOM 3888 N N . THR B 1 169 ? -5.801 7.605 22.766 1 86 169 THR B N 1
ATOM 3889 C CA . THR B 1 169 ? -4.383 7.406 23.047 1 86 169 THR B CA 1
ATOM 3890 C C . THR B 1 169 ? -3.73 8.711 23.484 1 86 169 THR B C 1
ATOM 3892 O O . THR B 1 169 ? -2.85 8.711 24.344 1 86 169 THR B O 1
ATOM 3895 N N . VAL B 1 170 ? -4.199 9.766 23 1 90.44 170 VAL B N 1
ATOM 3896 C CA . VAL B 1 170 ? -3.611 11.062 23.344 1 90.44 170 VAL B CA 1
ATOM 3897 C C . VAL B 1 170 ? -4.074 11.484 24.734 1 90.44 170 VAL B C 1
ATOM 3899 O O . VAL B 1 170 ? -3.322 12.117 25.484 1 90.44 170 VAL B O 1
ATOM 3902 N N . GLU B 1 171 ? -5.359 11.148 25.031 1 91.94 171 GLU B N 1
ATOM 3903 C CA . GLU B 1 171 ? -5.824 11.406 26.391 1 91.94 171 GLU B CA 1
ATOM 3904 C C . GLU B 1 171 ? -4.926 10.727 27.422 1 91.94 171 GLU B C 1
ATOM 3906 O O . GLU B 1 171 ? -4.645 11.289 28.484 1 91.94 171 GLU B O 1
ATOM 3911 N N . ASN B 1 172 ? -4.469 9.57 27.047 1 89.44 172 ASN B N 1
ATOM 3912 C CA . ASN B 1 172 ? -3.545 8.844 27.906 1 89.44 172 ASN B CA 1
ATOM 3913 C C . ASN B 1 172 ? -2.205 9.57 28.031 1 89.44 172 ASN B C 1
ATOM 3915 O O . ASN B 1 172 ? -1.637 9.648 29.125 1 89.44 172 ASN B O 1
ATOM 3919 N N . LEU B 1 173 ? -1.718 10.062 27.016 1 92.94 173 LEU B N 1
ATOM 3920 C CA . LEU B 1 173 ? -0.424 10.734 27 1 92.94 173 LEU B CA 1
ATOM 3921 C C . LEU B 1 173 ? -0.467 12.023 27.812 1 92.94 173 LEU B C 1
ATOM 3923 O O . LEU B 1 173 ? 0.473 12.328 28.547 1 92.94 173 LEU B O 1
ATOM 3927 N N . VAL B 1 174 ? -1.552 12.773 27.609 1 94.81 174 VAL B N 1
ATOM 3928 C CA . VAL B 1 174 ? -1.634 14.062 28.297 1 94.81 174 VAL B CA 1
ATOM 3929 C C . VAL B 1 174 ? -1.729 13.844 29.797 1 94.81 174 VAL B C 1
ATOM 3931 O O . VAL B 1 174 ? -1.215 14.641 30.594 1 94.81 174 VAL B O 1
ATOM 3934 N N . LYS B 1 175 ? -2.383 12.742 30.188 1 93.38 175 LYS B N 1
ATOM 3935 C CA . LYS B 1 175 ? -2.41 12.383 31.594 1 93.38 175 LYS B CA 1
ATOM 3936 C C . LYS B 1 175 ? -1.026 11.969 32.094 1 93.38 175 LYS B C 1
ATOM 3938 O O . LYS B 1 175 ? -0.566 12.43 33.125 1 93.38 175 LYS B O 1
ATOM 3943 N N . LYS B 1 176 ? -0.4 11.18 31.359 1 93.69 176 LYS B N 1
ATOM 3944 C CA . LYS B 1 176 ? 0.912 10.641 31.703 1 93.69 176 LYS B CA 1
ATOM 3945 C C . LYS B 1 176 ? 1.939 11.758 31.859 1 93.69 176 LYS B C 1
ATOM 3947 O O . LYS B 1 176 ? 2.764 11.727 32.781 1 93.69 176 LYS B O 1
ATOM 3952 N N . TYR B 1 177 ? 1.849 12.742 31.031 1 95.5 177 TYR B N 1
ATOM 3953 C CA . TYR B 1 177 ? 2.857 13.797 31.016 1 95.5 177 TYR B CA 1
ATOM 3954 C C . TYR B 1 177 ? 2.326 15.07 31.672 1 95.5 177 TYR B C 1
ATOM 3956 O O . TYR B 1 177 ? 2.971 16.125 31.609 1 95.5 177 TYR B O 1
ATOM 3964 N N . LYS B 1 178 ? 1.107 15.047 32.125 1 96.06 178 LYS B N 1
ATOM 3965 C CA . LYS B 1 178 ? 0.488 16.125 32.906 1 96.06 178 LYS B CA 1
ATOM 3966 C C . LYS B 1 178 ? 0.366 17.406 32.094 1 96.06 178 LYS B C 1
ATOM 3968 O O . LYS B 1 178 ? 0.767 18.469 32.531 1 96.06 178 LYS B O 1
ATOM 3973 N N . ILE B 1 179 ? -0.165 17.234 30.938 1 97.25 179 ILE B N 1
ATOM 3974 C CA . ILE B 1 179 ? -0.412 18.375 30.047 1 97.25 179 ILE B CA 1
ATOM 3975 C C . ILE B 1 179 ? -1.826 18.906 30.266 1 97.25 179 ILE B C 1
ATOM 3977 O O . ILE B 1 179 ? -2.803 18.156 30.125 1 97.25 179 ILE B O 1
ATOM 3981 N N . SER B 1 180 ? -1.949 20.125 30.531 1 96.75 180 SER B N 1
ATOM 3982 C CA . SER B 1 180 ? -3.25 20.703 30.875 1 96.75 180 SER B CA 1
ATOM 3983 C C . SER B 1 180 ? -4.055 21.031 29.625 1 96.75 180 SER B C 1
ATOM 3985 O O . SER B 1 180 ? -3.484 21.219 28.547 1 96.75 180 SER B O 1
ATOM 3987 N N . ARG B 1 181 ? -5.371 21.094 29.828 1 96.94 181 ARG B N 1
ATOM 3988 C CA . ARG B 1 181 ? -6.27 21.562 28.781 1 96.94 181 ARG B CA 1
ATOM 3989 C C . ARG B 1 181 ? -5.867 22.953 28.297 1 96.94 181 ARG B C 1
ATOM 3991 O O . ARG B 1 181 ? -5.875 23.234 27.094 1 96.94 181 ARG B O 1
ATOM 3998 N N . LYS B 1 182 ? -5.5 23.766 29.203 1 97.5 182 LYS B N 1
ATOM 3999 C CA . LYS B 1 182 ? -5.094 25.125 28.891 1 97.5 182 LYS B CA 1
ATOM 4000 C C . LYS B 1 182 ? -3.869 25.141 27.984 1 97.5 182 LYS B C 1
ATOM 4002 O O . LYS B 1 182 ? -3.811 25.922 27.031 1 97.5 182 LYS B O 1
ATOM 4007 N N . ASP B 1 183 ? -2.9 24.344 28.281 1 97.88 183 ASP B N 1
ATOM 4008 C CA . ASP B 1 183 ? -1.688 24.266 27.484 1 97.88 183 ASP B CA 1
ATOM 4009 C C . ASP B 1 183 ? -1.998 23.781 26.062 1 97.88 183 ASP B C 1
ATOM 4011 O O . ASP B 1 183 ? -1.416 24.266 25.094 1 97.88 183 ASP B O 1
ATOM 4015 N N . GLN B 1 184 ? -2.863 22.812 26 1 98.19 184 GLN B N 1
ATOM 4016 C CA . GLN B 1 184 ? -3.26 22.266 24.703 1 98.19 184 GLN B CA 1
ATOM 4017 C C . GLN B 1 184 ? -3.941 23.328 23.844 1 98.19 184 GLN B C 1
ATOM 4019 O O . GLN B 1 184 ? -3.588 23.516 22.688 1 98.19 184 GLN B O 1
ATOM 4024 N N . ASP B 1 185 ? -4.871 24.031 24.422 1 98.19 185 ASP B N 1
ATOM 4025 C CA . ASP B 1 185 ? -5.594 25.062 23.688 1 98.19 185 ASP B CA 1
ATOM 4026 C C . ASP B 1 185 ? -4.66 26.203 23.281 1 98.19 185 ASP B C 1
ATOM 4028 O O . ASP B 1 185 ? -4.785 26.766 22.188 1 98.19 185 ASP B O 1
ATOM 4032 N N . LYS B 1 186 ? -3.801 26.547 24.172 1 98.25 186 LYS B N 1
ATOM 4033 C CA . LYS B 1 186 ? -2.818 27.578 23.859 1 98.25 186 LYS B CA 1
ATOM 4034 C C . LYS B 1 186 ? -1.966 27.172 22.656 1 98.25 186 LYS B C 1
ATOM 4036 O O . LYS B 1 186 ? -1.697 27.984 21.766 1 98.25 186 LYS B O 1
ATOM 4041 N N . PHE B 1 187 ? -1.504 25.953 22.688 1 97.88 187 PHE B N 1
ATOM 4042 C CA . PHE B 1 187 ? -0.706 25.453 21.562 1 97.88 187 PHE B CA 1
ATOM 4043 C C . PHE B 1 187 ? -1.506 25.5 20.266 1 97.88 187 PHE B C 1
ATOM 4045 O O . PHE B 1 187 ? -0.986 25.891 19.219 1 97.88 187 PHE B O 1
ATOM 4052 N N . ALA B 1 188 ? -2.742 25.047 20.312 1 97.94 188 ALA B N 1
ATOM 4053 C CA . ALA B 1 188 ? -3.613 25.078 19.141 1 97.94 188 ALA B CA 1
ATOM 4054 C C . ALA B 1 188 ? -3.766 26.5 18.609 1 97.94 188 ALA B C 1
ATOM 4056 O O . ALA B 1 188 ? -3.713 26.719 17.391 1 97.94 188 ALA B O 1
ATOM 4057 N N . TYR B 1 189 ? -3.957 27.422 19.516 1 98.12 189 TYR B N 1
ATOM 4058 C CA . TYR B 1 189 ? -4.086 28.812 19.141 1 98.12 189 TYR B CA 1
ATOM 4059 C C . TYR B 1 189 ? -2.838 29.297 18.406 1 98.12 189 TYR B C 1
ATOM 4061 O O . TYR B 1 189 ? -2.934 29.891 17.328 1 98.12 189 TYR B O 1
ATOM 4069 N N . ILE B 1 190 ? -1.682 29.016 18.969 1 97.5 190 ILE B N 1
ATOM 4070 C CA . ILE B 1 190 ? -0.41 29.438 18.391 1 97.5 190 ILE B CA 1
ATOM 4071 C C . ILE B 1 190 ? -0.232 28.812 17.016 1 97.5 190 ILE B C 1
ATOM 4073 O O . ILE B 1 190 ? 0.205 29.484 16.078 1 97.5 190 ILE B O 1
ATOM 4077 N N . SER B 1 191 ? -0.565 27.547 16.891 1 96.69 191 SER B N 1
ATOM 4078 C CA . SER B 1 191 ? -0.451 26.844 15.625 1 96.69 191 SER B CA 1
ATOM 4079 C C . SER B 1 191 ? -1.286 27.516 14.547 1 96.69 191 SER B C 1
ATOM 4081 O O . SER B 1 191 ? -0.802 27.734 13.43 1 96.69 191 SER B O 1
ATOM 4083 N N . HIS B 1 192 ? -2.514 27.844 14.859 1 97.31 192 HIS B N 1
ATOM 4084 C CA . HIS B 1 192 ? -3.393 28.5 13.891 1 97.31 192 HIS B CA 1
ATOM 4085 C C . HIS B 1 192 ? -2.877 29.891 13.531 1 97.31 192 HIS B C 1
ATOM 4087 O O . HIS B 1 192 ? -2.906 30.281 12.367 1 97.31 192 HIS B O 1
ATOM 4093 N N . MET B 1 193 ? -2.385 30.609 14.516 1 97.31 193 MET B N 1
ATOM 4094 C CA . MET B 1 193 ? -1.891 31.953 14.258 1 97.31 193 MET B CA 1
ATOM 4095 C C . MET B 1 193 ? -0.652 31.922 13.367 1 97.31 193 MET B C 1
ATOM 4097 O O . MET B 1 193 ? -0.518 32.75 12.453 1 97.31 193 MET B O 1
ATOM 4101 N N . ARG B 1 194 ? 0.23 31 13.656 1 96.5 194 ARG B N 1
ATOM 4102 C CA . ARG B 1 194 ? 1.418 30.859 12.82 1 96.5 194 ARG B CA 1
ATOM 4103 C C . ARG B 1 194 ? 1.041 30.469 11.398 1 96.5 194 ARG B C 1
ATOM 4105 O O . ARG B 1 194 ? 1.594 31.016 10.438 1 96.5 194 ARG B O 1
ATOM 4112 N N . ALA B 1 195 ? 0.125 29.531 11.266 1 96.31 195 ALA B N 1
ATOM 4113 C CA . ALA B 1 195 ? -0.329 29.109 9.945 1 96.31 195 ALA B CA 1
ATOM 4114 C C . ALA B 1 195 ? -0.992 30.266 9.203 1 96.31 195 ALA B C 1
ATOM 4116 O O . ALA B 1 195 ? -0.776 30.438 8 1 96.31 195 ALA B O 1
ATOM 4117 N N . TYR B 1 196 ? -1.773 30.984 9.93 1 96.69 196 TYR B N 1
ATOM 4118 C CA . TYR B 1 196 ? -2.453 32.125 9.328 1 96.69 196 TYR B CA 1
ATOM 4119 C C . TYR B 1 196 ? -1.449 33.156 8.836 1 96.69 196 TYR B C 1
ATOM 4121 O O . TYR B 1 196 ? -1.577 33.656 7.719 1 96.69 196 TYR B O 1
ATOM 4129 N N . GLN B 1 197 ? -0.469 33.438 9.633 1 97.06 197 GLN B N 1
ATOM 4130 C CA . GLN B 1 197 ? 0.558 34.406 9.234 1 97.06 197 GLN B CA 1
ATOM 4131 C C . GLN B 1 197 ? 1.32 33.906 8.008 1 97.06 197 GLN B C 1
ATOM 4133 O O . GLN B 1 197 ? 1.627 34.719 7.109 1 97.06 197 GLN B O 1
ATOM 4138 N N . ALA B 1 198 ? 1.682 32.656 8 1 96.25 198 ALA B N 1
ATOM 4139 C CA . ALA B 1 198 ? 2.373 32.062 6.852 1 96.25 198 ALA B CA 1
ATOM 4140 C C . ALA B 1 198 ? 1.536 32.219 5.582 1 96.25 198 ALA B C 1
ATOM 4142 O O . ALA B 1 198 ? 2.055 32.562 4.523 1 96.25 198 ALA B O 1
ATOM 4143 N N . GLN B 1 199 ? 0.288 31.859 5.672 1 95.31 199 GLN B N 1
ATOM 4144 C CA . GLN B 1 199 ? -0.623 31.969 4.539 1 95.31 199 GLN B CA 1
ATOM 4145 C C . GLN B 1 199 ? -0.752 33.406 4.074 1 95.31 199 GLN B C 1
ATOM 4147 O O . GLN B 1 199 ? -0.674 33.688 2.877 1 95.31 199 GLN B O 1
ATOM 4152 N N . LYS B 1 200 ? -0.916 34.312 5.012 1 94.56 200 LYS B N 1
ATOM 4153 C CA . LYS B 1 200 ? -1.086 35.719 4.723 1 94.56 200 LYS B CA 1
ATOM 4154 C C . LYS B 1 200 ? 0.159 36.312 4.059 1 94.56 200 LYS B C 1
ATOM 4156 O O . LYS B 1 200 ? 0.056 37.156 3.166 1 94.56 200 LYS B O 1
ATOM 4161 N N . ASN B 1 201 ? 1.309 35.844 4.496 1 95.81 201 ASN B N 1
ATOM 4162 C CA . ASN B 1 201 ? 2.57 36.344 3.977 1 95.81 201 ASN B CA 1
ATOM 4163 C C . ASN B 1 201 ? 2.984 35.656 2.691 1 95.81 201 ASN B C 1
ATOM 4165 O O . ASN B 1 201 ? 4.078 35.875 2.176 1 95.81 201 ASN B O 1
ATOM 4169 N N . GLY B 1 202 ? 2.246 34.719 2.23 1 94.38 202 GLY B N 1
ATOM 4170 C CA . GLY B 1 202 ? 2.479 34.062 0.95 1 94.38 202 GLY B CA 1
ATOM 4171 C C . GLY B 1 202 ? 3.475 32.938 1.032 1 94.38 202 GLY B C 1
ATOM 4172 O O . GLY B 1 202 ? 3.918 32.406 0.006 1 94.38 202 GLY B O 1
ATOM 4173 N N . ARG B 1 203 ? 3.828 32.531 2.189 1 94.62 203 ARG B N 1
ATOM 4174 C CA . ARG B 1 203 ? 4.801 31.469 2.352 1 94.62 203 ARG B CA 1
ATOM 4175 C C . ARG B 1 203 ? 4.25 30.141 1.821 1 94.62 203 ARG B C 1
ATOM 4177 O O . ARG B 1 203 ? 4.98 29.359 1.216 1 94.62 203 ARG B O 1
ATOM 4184 N N . LEU B 1 204 ? 2.994 29.875 1.988 1 95.94 204 LEU B N 1
ATOM 4185 C CA . LEU B 1 204 ? 2.381 28.609 1.594 1 95.94 204 LEU B CA 1
ATOM 4186 C C . LEU B 1 204 ? 2.105 28.578 0.094 1 95.94 204 LEU B C 1
ATOM 4188 O O . LEU B 1 204 ? 1.943 27.516 -0.493 1 95.94 204 LEU B O 1
ATOM 4192 N N . ASP B 1 205 ? 2.104 29.75 -0.517 1 94.88 205 ASP B N 1
ATOM 4193 C CA . ASP B 1 205 ? 1.814 29.859 -1.944 1 94.88 205 ASP B CA 1
ATOM 4194 C C . ASP B 1 205 ? 2.893 29.172 -2.773 1 94.88 205 ASP B C 1
ATOM 4196 O O . ASP B 1 205 ? 2.615 28.656 -3.859 1 94.88 205 ASP B O 1
ATOM 4200 N N . GLN B 1 206 ? 4.02 29.125 -2.232 1 93.31 206 GLN B N 1
ATOM 4201 C CA . GLN B 1 206 ? 5.133 28.531 -2.955 1 93.31 206 GLN B CA 1
ATOM 4202 C C . GLN B 1 206 ? 4.957 27.016 -3.068 1 93.31 206 GLN B C 1
ATOM 4204 O O . GLN B 1 206 ? 5.469 26.391 -4.004 1 93.31 206 GLN B O 1
ATOM 4209 N N . GLU B 1 207 ? 4.219 26.469 -2.146 1 96.62 207 GLU B N 1
ATOM 4210 C CA . GLU B 1 207 ? 4.062 25.016 -2.115 1 96.62 207 GLU B CA 1
ATOM 4211 C C . GLU B 1 207 ? 2.764 24.578 -2.787 1 96.62 207 GLU B C 1
ATOM 4213 O O . GLU B 1 207 ? 2.652 23.453 -3.273 1 96.62 207 GLU B O 1
ATOM 4218 N N . ILE B 1 208 ? 1.783 25.484 -2.859 1 98.38 208 ILE B N 1
ATOM 4219 C CA . ILE B 1 208 ? 0.42 25.109 -3.217 1 98.38 208 ILE B CA 1
ATOM 4220 C C . ILE B 1 208 ? 0.21 25.297 -4.719 1 98.38 208 ILE B C 1
ATOM 4222 O O . ILE B 1 208 ? 0.626 26.297 -5.289 1 98.38 208 ILE B O 1
ATOM 4226 N N . VAL B 1 209 ? -0.335 24.297 -5.359 1 98.25 209 VAL B N 1
ATOM 4227 C CA . VAL B 1 209 ? -0.821 24.406 -6.73 1 98.25 209 VAL B CA 1
ATOM 4228 C C . VAL B 1 209 ? -2.324 24.688 -6.723 1 98.25 209 VAL B C 1
ATOM 4230 O O . VAL B 1 209 ? -3.096 23.938 -6.117 1 98.25 209 VAL B O 1
ATOM 4233 N N . PRO B 1 210 ? -2.75 25.719 -7.34 1 96.81 210 PRO B N 1
ATOM 4234 C CA . PRO B 1 210 ? -4.18 26.047 -7.371 1 96.81 210 PRO B CA 1
ATOM 4235 C C . PRO B 1 210 ? -5 25 -8.117 1 96.81 210 PRO B C 1
ATOM 4237 O O . PRO B 1 210 ? -4.535 24.438 -9.109 1 96.81 210 PRO B O 1
ATOM 4240 N N . ILE B 1 211 ? -6.133 24.75 -7.625 1 97.06 211 ILE B N 1
ATOM 4241 C CA . ILE B 1 211 ? -7.086 23.828 -8.242 1 97.06 211 ILE B CA 1
ATOM 4242 C C . ILE B 1 211 ? -8.312 24.609 -8.711 1 97.06 211 ILE B C 1
ATOM 4244 O O . ILE B 1 211 ? -8.906 25.375 -7.941 1 97.06 211 ILE B O 1
ATOM 4248 N N . SER B 1 212 ? -8.672 24.391 -9.93 1 95.44 212 SER B N 1
ATOM 4249 C CA . SER B 1 212 ? -9.93 24.953 -10.43 1 95.44 212 SER B CA 1
ATOM 4250 C C . SER B 1 212 ? -11.109 24.047 -10.078 1 95.44 212 SER B C 1
ATOM 4252 O O . SER B 1 212 ? -11.109 22.859 -10.406 1 95.44 212 SER B O 1
ATOM 4254 N N . ILE B 1 213 ? -12.008 24.609 -9.406 1 94.06 213 ILE B N 1
ATOM 4255 C CA . ILE B 1 213 ? -13.188 23.844 -9 1 94.06 213 ILE B CA 1
ATOM 4256 C C . ILE B 1 213 ? -14.422 24.406 -9.695 1 94.06 213 ILE B C 1
ATOM 4258 O O . ILE B 1 213 ? -14.641 25.609 -9.711 1 94.06 213 ILE B O 1
ATOM 4262 N N . ALA B 1 214 ? -15.188 23.531 -10.273 1 88.94 214 ALA B N 1
ATOM 4263 C CA . ALA B 1 214 ? -16.438 23.922 -10.922 1 88.94 214 ALA B CA 1
ATOM 4264 C C . ALA B 1 214 ? -17.641 23.609 -10.039 1 88.94 214 ALA B C 1
ATOM 4266 O O . ALA B 1 214 ? -17.703 22.562 -9.414 1 88.94 214 ALA B O 1
ATOM 4267 N N . ASP B 1 215 ? -18.562 24.609 -9.977 1 80.94 215 ASP B N 1
ATOM 4268 C CA . ASP B 1 215 ? -19.797 24.344 -9.234 1 80.94 215 ASP B CA 1
ATOM 4269 C C . ASP B 1 215 ? -20.859 23.75 -10.148 1 80.94 215 ASP B C 1
ATOM 4271 O O . ASP B 1 215 ? -20.594 23.453 -11.312 1 80.94 215 ASP B O 1
ATOM 4275 N N . ASN B 1 216 ? -22.016 23.375 -9.5 1 76.12 216 ASN B N 1
ATOM 4276 C CA . ASN B 1 216 ? -23.094 22.719 -10.227 1 76.12 216 ASN B CA 1
ATOM 4277 C C . ASN B 1 216 ? -23.625 23.594 -11.367 1 76.12 216 ASN B C 1
ATOM 4279 O O . ASN B 1 216 ? -24.266 23.094 -12.289 1 76.12 216 ASN B O 1
ATOM 4283 N N . LYS B 1 217 ? -23.406 24.984 -11.383 1 82.88 217 LYS B N 1
ATOM 4284 C CA . LYS B 1 217 ? -23.875 25.906 -12.414 1 82.88 217 LYS B CA 1
ATOM 4285 C C . LYS B 1 217 ? -22.797 26.141 -13.477 1 82.88 217 LYS B C 1
ATOM 4287 O O . LYS B 1 217 ? -23 26.922 -14.406 1 82.88 217 LYS B O 1
ATOM 4292 N N . GLY B 1 218 ? -21.625 25.453 -13.242 1 82.88 218 GLY B N 1
ATOM 4293 C CA . GLY B 1 218 ? -20.547 25.578 -14.203 1 82.88 218 GLY B CA 1
ATOM 4294 C C . GLY B 1 218 ? -19.578 26.703 -13.867 1 82.88 218 GLY B C 1
ATOM 4295 O O . GLY B 1 218 ? -18.609 26.922 -14.586 1 82.88 218 GLY B O 1
ATOM 4296 N N . ASN B 1 219 ? -19.891 27.469 -12.836 1 89.06 219 ASN B N 1
ATOM 4297 C CA . ASN B 1 219 ? -18.953 28.516 -12.406 1 89.06 219 ASN B CA 1
ATOM 4298 C C . ASN B 1 219 ? -17.688 27.922 -11.805 1 89.06 219 ASN B C 1
ATOM 4300 O O . ASN B 1 219 ? -17.75 26.938 -11.062 1 89.06 219 ASN B O 1
ATOM 4304 N N . THR B 1 220 ? -16.578 28.484 -12.266 1 91.69 220 THR B N 1
ATOM 4305 C CA . THR B 1 220 ? -15.289 27.969 -11.812 1 91.69 220 THR B CA 1
ATOM 4306 C C . THR B 1 220 ? -14.672 28.891 -10.766 1 91.69 220 THR B C 1
ATOM 4308 O O . THR B 1 220 ? -14.75 30.109 -10.891 1 91.69 220 THR B O 1
ATOM 4311 N N . SER B 1 221 ? -14.242 28.375 -9.672 1 93.69 221 SER B N 1
ATOM 4312 C CA . SER B 1 221 ? -13.477 29.094 -8.648 1 93.69 221 SER B CA 1
ATOM 4313 C C . SER B 1 221 ? -12.117 28.438 -8.43 1 93.69 221 SER B C 1
ATOM 4315 O O . SER B 1 221 ? -11.906 27.281 -8.797 1 93.69 221 SER B O 1
ATOM 4317 N N . ILE B 1 222 ? -11.211 29.266 -7.926 1 96.5 222 ILE B N 1
ATOM 4318 C CA . ILE B 1 222 ? -9.859 28.766 -7.688 1 96.5 222 ILE B CA 1
ATOM 4319 C C . ILE B 1 222 ? -9.68 28.453 -6.203 1 96.5 222 ILE B C 1
ATOM 4321 O O . ILE B 1 222 ? -9.945 29.312 -5.348 1 96.5 222 ILE B O 1
ATOM 4325 N N . PHE B 1 223 ? -9.344 27.281 -5.945 1 97.31 223 PHE B N 1
ATOM 4326 C CA . PHE B 1 223 ? -9.016 26.859 -4.59 1 97.31 223 PHE B CA 1
ATOM 4327 C C . PHE B 1 223 ? -7.508 26.812 -4.383 1 97.31 223 PHE B C 1
ATOM 4329 O O . PHE B 1 223 ? -6.82 25.969 -4.953 1 97.31 223 PHE B O 1
ATOM 4336 N N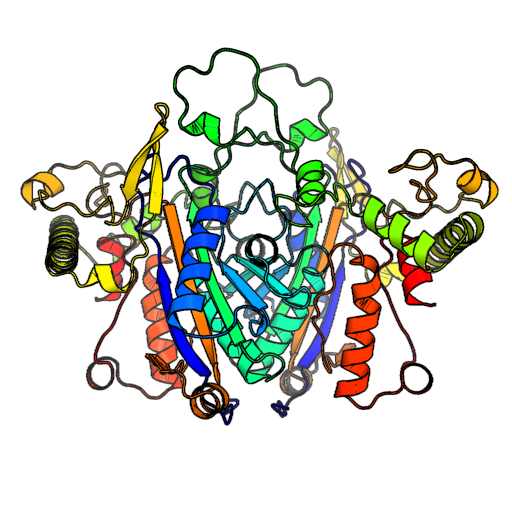 . ASN B 1 224 ? -6.984 27.75 -3.566 1 97.25 224 ASN B N 1
ATOM 4337 C CA . ASN B 1 224 ? -5.531 27.828 -3.447 1 97.25 224 ASN B CA 1
ATOM 4338 C C . ASN B 1 224 ? -5.102 28.188 -2.025 1 97.25 224 ASN B C 1
ATOM 4340 O O . ASN B 1 224 ? -3.963 28.594 -1.8 1 97.25 224 ASN B O 1
ATOM 4344 N N . LYS B 1 225 ? -5.98 28.062 -1.133 1 96.56 225 LYS B N 1
ATOM 4345 C CA . LYS B 1 225 ? -5.676 28.281 0.277 1 96.56 225 LYS B CA 1
ATOM 4346 C C . LYS B 1 225 ? -6.18 27.125 1.14 1 96.56 225 LYS B C 1
ATOM 4348 O O . LYS B 1 225 ? -7.266 26.594 0.898 1 96.56 225 LYS B O 1
ATOM 4353 N N . ASP B 1 226 ? -5.359 26.766 2.102 1 96.94 226 ASP B N 1
ATOM 4354 C CA . ASP B 1 226 ? -5.809 25.75 3.041 1 96.94 226 ASP B CA 1
ATOM 4355 C C . ASP B 1 226 ? -7.086 26.172 3.76 1 96.94 226 ASP B C 1
ATOM 4357 O O . ASP B 1 226 ? -7.172 27.297 4.258 1 96.94 226 ASP B O 1
ATOM 4361 N N . GLU B 1 227 ? -7.984 25.312 3.852 1 95.31 227 GLU B N 1
ATOM 4362 C CA . GLU B 1 227 ? -9.359 25.641 4.219 1 95.31 227 GLU B CA 1
ATOM 4363 C C . GLU B 1 227 ? -9.531 25.656 5.734 1 95.31 227 GLU B C 1
ATOM 4365 O O . GLU B 1 227 ? -10.484 26.25 6.246 1 95.31 227 GLU B O 1
ATOM 4370 N N . GLN B 1 228 ? -8.664 25.047 6.473 1 93.56 228 GLN B N 1
ATOM 4371 C CA . GLN B 1 228 ? -8.984 24.828 7.879 1 93.56 228 GLN B CA 1
ATOM 4372 C C . GLN B 1 228 ? -8.156 25.734 8.789 1 93.56 228 GLN B C 1
ATOM 4374 O O . GLN B 1 228 ? -8.172 25.578 10.008 1 93.56 228 GLN B O 1
ATOM 4379 N N . ILE B 1 229 ? -7.41 26.609 8.227 1 95.12 229 ILE B N 1
ATOM 4380 C CA . ILE B 1 229 ? -6.707 27.594 9.047 1 95.12 229 ILE B CA 1
ATOM 4381 C C . ILE B 1 229 ? -7.707 28.609 9.594 1 95.12 229 ILE B C 1
ATOM 4383 O O . ILE B 1 229 ? -8.398 29.297 8.836 1 95.12 229 ILE B O 1
ATOM 4387 N N . ARG B 1 230 ? -7.75 28.719 10.906 1 94 230 ARG B N 1
ATOM 4388 C CA . ARG B 1 230 ? -8.703 29.625 11.547 1 94 230 ARG B CA 1
ATOM 4389 C C . ARG B 1 230 ? -8.016 30.906 12.008 1 94 230 ARG B C 1
ATOM 4391 O O . ARG B 1 230 ? -7.242 30.891 12.969 1 94 230 ARG B O 1
ATOM 4398 N N . ASP B 1 231 ? -8.383 31.938 11.398 1 92.38 231 ASP B N 1
ATOM 4399 C CA . ASP B 1 231 ? -7.785 33.219 11.758 1 92.38 231 ASP B CA 1
ATOM 4400 C C . ASP B 1 231 ? -8.594 33.906 12.852 1 92.38 231 ASP B C 1
ATOM 4402 O O . ASP B 1 231 ? -8.148 34.906 13.43 1 92.38 231 ASP B O 1
ATOM 4406 N N . ASP B 1 232 ? -9.727 33.375 13.18 1 94.12 232 ASP B N 1
ATOM 4407 C CA . ASP B 1 232 ? -10.609 34 14.148 1 94.12 232 ASP B CA 1
ATOM 4408 C C . ASP B 1 232 ? -10.703 33.188 15.438 1 94.12 232 ASP B C 1
ATOM 4410 O O . ASP B 1 232 ? -11.578 33.438 16.266 1 94.12 232 ASP B O 1
ATOM 4414 N N . THR B 1 233 ? -9.891 32.219 15.531 1 94.81 233 THR B N 1
ATOM 4415 C CA . THR B 1 233 ? -9.914 31.438 16.75 1 94.81 233 THR B CA 1
ATOM 4416 C C . THR B 1 233 ? -9.312 32.219 17.922 1 94.81 233 THR B C 1
ATOM 4418 O O . THR B 1 233 ? -8.672 33.25 17.703 1 94.81 233 THR B O 1
ATOM 4421 N N . SER B 1 234 ? -9.688 31.859 19.156 1 97 234 SER B N 1
ATOM 4422 C CA . SER B 1 234 ? -9.18 32.469 20.375 1 97 234 SER B CA 1
ATOM 4423 C C . SER B 1 234 ? -9.109 31.438 21.5 1 97 234 SER B C 1
ATOM 4425 O O . SER B 1 234 ? -9.75 30.375 21.438 1 97 234 SER B O 1
ATOM 4427 N N . ILE B 1 235 ? -8.273 31.766 22.469 1 97.06 235 ILE B N 1
ATOM 4428 C CA . ILE B 1 235 ? -8.156 30.891 23.641 1 97.06 235 ILE B CA 1
ATOM 4429 C C . ILE B 1 235 ? -9.531 30.734 24.281 1 97.06 235 ILE B C 1
ATOM 4431 O O . ILE B 1 235 ? -9.891 29.625 24.719 1 97.06 235 ILE B O 1
ATOM 4435 N N . GLU B 1 236 ? -10.297 31.797 24.344 1 97.44 236 GLU B N 1
ATOM 4436 C CA . GLU B 1 236 ? -11.633 31.766 24.938 1 97.44 236 GLU B CA 1
ATOM 4437 C C . GLU B 1 236 ? -12.547 30.812 24.172 1 97.44 236 GLU B C 1
ATOM 4439 O O . GLU B 1 236 ? -13.25 30 24.781 1 97.44 236 GLU B O 1
ATOM 4444 N N . LYS B 1 237 ? -12.609 30.922 22.891 1 97.19 237 LYS B N 1
ATOM 4445 C CA . LYS B 1 237 ? -13.43 30.047 22.062 1 97.19 237 LYS B CA 1
ATOM 4446 C C . LYS B 1 237 ? -13.023 28.578 22.234 1 97.19 237 LYS B C 1
ATOM 4448 O O . LYS B 1 237 ? -13.875 27.703 22.375 1 97.19 237 LYS B O 1
ATOM 4453 N N . LEU B 1 238 ? -11.719 28.359 22.219 1 97.69 238 LEU B N 1
ATOM 4454 C CA . LEU B 1 238 ? -11.188 27.016 22.344 1 97.69 238 LEU B CA 1
ATOM 4455 C C . LEU B 1 238 ? -11.547 26.406 23.703 1 97.69 238 LEU B C 1
ATOM 4457 O O . LEU B 1 238 ? -11.875 25.219 23.781 1 97.69 238 LEU B O 1
ATOM 4461 N N . SER B 1 239 ? -11.492 27.219 24.734 1 96.19 239 SER B N 1
ATOM 4462 C CA . SER B 1 239 ? -11.719 26.734 26.094 1 96.19 239 SER B CA 1
ATOM 4463 C C . SER B 1 239 ? -13.164 26.297 26.297 1 96.19 239 SER B C 1
ATOM 4465 O O . SER B 1 239 ? -13.469 25.547 27.219 1 96.19 239 SER B O 1
ATOM 4467 N N . LYS B 1 240 ? -14.055 26.719 25.453 1 96.38 240 LYS B N 1
ATOM 4468 C CA . LYS B 1 240 ? -15.477 26.422 25.594 1 96.38 240 LYS B CA 1
ATOM 4469 C C . LYS B 1 240 ? -15.844 25.125 24.891 1 96.38 240 LYS B C 1
ATOM 4471 O O . LYS B 1 240 ? -16.938 24.594 25.078 1 96.38 240 LYS B O 1
ATOM 4476 N N . LEU B 1 241 ? -14.961 24.625 24.156 1 96.19 241 LEU B N 1
ATOM 4477 C CA . LEU B 1 241 ? -15.258 23.422 23.391 1 96.19 241 LEU B CA 1
ATOM 4478 C C . LEU B 1 241 ? -15.32 22.203 24.312 1 96.19 241 LEU B C 1
ATOM 4480 O O . LEU B 1 241 ? -14.555 22.094 25.266 1 96.19 241 LEU B O 1
ATOM 4484 N N . THR B 1 242 ? -16.141 21.219 23.938 1 95.81 242 THR B N 1
ATOM 4485 C CA . THR B 1 242 ? -16.328 20.016 24.734 1 95.81 242 THR B CA 1
ATOM 4486 C C . THR B 1 242 ? -15.359 18.922 24.281 1 95.81 242 THR B C 1
ATOM 4488 O O . THR B 1 242 ? -15.023 18.828 23.109 1 95.81 242 THR B O 1
ATOM 4491 N N . PRO B 1 243 ? -14.969 18.078 25.25 1 94.5 243 PRO B N 1
ATOM 4492 C CA . PRO B 1 243 ? -14.109 16.938 24.891 1 94.5 243 PRO B CA 1
ATOM 4493 C C . PRO B 1 243 ? -14.773 16 23.891 1 94.5 243 PRO B C 1
ATOM 4495 O O . PRO B 1 243 ? -15.977 15.742 23.984 1 94.5 243 PRO B O 1
ATOM 4498 N N . CYS B 1 244 ? -13.992 15.414 23 1 90.31 244 CYS B N 1
ATOM 4499 C CA . CYS B 1 244 ? -14.523 14.625 21.891 1 90.31 244 CYS B CA 1
ATOM 4500 C C . CYS B 1 244 ? -14.531 13.141 22.234 1 90.31 244 CYS B C 1
ATOM 4502 O O . CYS B 1 244 ? -15.359 12.383 21.719 1 90.31 244 CYS B O 1
ATOM 4504 N N . PHE B 1 245 ? -13.688 12.641 23.141 1 86.31 245 PHE B N 1
ATOM 4505 C CA . PHE B 1 245 ? -13.445 11.203 23.172 1 86.31 245 PHE B CA 1
ATOM 4506 C C . PHE B 1 245 ? -13.836 10.625 24.531 1 86.31 245 PHE B C 1
ATOM 4508 O O . PHE B 1 245 ? -14.344 9.5 24.609 1 86.31 245 PHE B O 1
ATOM 4515 N N . ILE B 1 246 ? -13.492 11.367 25.594 1 87.88 246 ILE B N 1
ATOM 4516 C CA . ILE B 1 246 ? -13.938 10.938 26.906 1 87.88 246 ILE B CA 1
ATOM 4517 C C . ILE B 1 246 ? -14.586 12.117 27.641 1 87.88 246 ILE B C 1
ATOM 4519 O O . ILE B 1 246 ? -14.203 13.266 27.438 1 87.88 246 ILE B O 1
ATOM 4523 N N . SER B 1 247 ? -15.602 11.844 28.391 1 88.44 247 SER B N 1
ATOM 4524 C CA . SER B 1 247 ? -16.391 12.867 29.062 1 88.44 247 SER B CA 1
ATOM 4525 C C . SER B 1 247 ? -15.516 13.82 29.859 1 88.44 247 SER B C 1
ATOM 4527 O O . SER B 1 247 ? -15.711 15.039 29.828 1 88.44 247 SER B O 1
ATOM 4529 N N . ASN B 1 248 ? -14.609 13.391 30.609 1 89.06 248 ASN B N 1
ATOM 4530 C CA . ASN B 1 248 ? -13.711 14.242 31.391 1 89.06 248 ASN B CA 1
ATOM 4531 C C . ASN B 1 248 ? -12.336 14.344 30.734 1 89.06 248 ASN B C 1
ATOM 4533 O O . ASN B 1 248 ? -11.328 14.492 31.422 1 89.06 248 ASN B O 1
ATOM 4537 N N . GLY B 1 249 ? -12.477 14.398 29.406 1 94 249 GLY B N 1
ATOM 4538 C CA . GLY B 1 249 ? -11.219 14.469 28.672 1 94 249 GLY B CA 1
ATOM 4539 C C . GLY B 1 249 ? -10.797 15.898 28.359 1 94 249 GLY B C 1
ATOM 4540 O O . GLY B 1 249 ? -11.375 16.844 28.891 1 94 249 GLY B O 1
ATOM 4541 N N . THR B 1 250 ? -9.656 16.031 27.641 1 95.88 250 THR B N 1
ATOM 4542 C CA . THR B 1 250 ? -9.117 17.344 27.375 1 95.88 250 THR B CA 1
ATOM 4543 C C . THR B 1 250 ? -8.984 17.578 25.875 1 95.88 250 THR B C 1
ATOM 4545 O O . THR B 1 250 ? -8.758 18.703 25.422 1 95.88 250 THR B O 1
ATOM 4548 N N . ILE B 1 251 ? -9.133 16.547 25.094 1 95.44 251 ILE B N 1
ATOM 4549 C CA . ILE B 1 251 ? -8.992 16.656 23.656 1 95.44 251 ILE B CA 1
ATOM 4550 C C . ILE B 1 251 ? -10.32 17.109 23.047 1 95.44 251 ILE B C 1
ATOM 4552 O O . ILE B 1 251 ? -11.359 16.484 23.266 1 95.44 251 ILE B O 1
ATOM 4556 N N . THR B 1 252 ? -10.258 18.156 22.312 1 96 252 THR B N 1
ATOM 4557 C CA . THR B 1 252 ? -11.438 18.734 21.672 1 96 252 THR B CA 1
ATOM 4558 C C . THR B 1 252 ? -11.211 18.875 20.156 1 96 252 THR B C 1
ATOM 4560 O O . THR B 1 252 ? -10.109 18.641 19.672 1 96 252 THR B O 1
ATOM 4563 N N . ALA B 1 253 ? -12.273 19.281 19.469 1 93.94 253 ALA B N 1
ATOM 4564 C CA . ALA B 1 253 ? -12.156 19.547 18.031 1 93.94 253 ALA B CA 1
ATOM 4565 C C . ALA B 1 253 ? -11.195 20.719 17.766 1 93.94 253 ALA B C 1
ATOM 4567 O O . ALA B 1 253 ? -10.609 20.812 16.688 1 93.94 253 ALA B O 1
ATOM 4568 N N . GLY B 1 254 ? -11.016 21.562 18.75 1 95.25 254 GLY B N 1
ATOM 4569 C CA . GLY B 1 254 ? -10.195 22.75 18.578 1 95.25 254 GLY B CA 1
ATOM 4570 C C . GLY B 1 254 ? -8.711 22.469 18.719 1 95.25 254 GLY B C 1
ATOM 4571 O O . GLY B 1 254 ? -7.879 23.234 18.203 1 95.25 254 GLY B O 1
ATOM 4572 N N . ASN B 1 255 ? -8.383 21.453 19.469 1 96.56 255 ASN B N 1
ATOM 4573 C CA . ASN B 1 255 ? -6.973 21.141 19.656 1 96.56 255 ASN B CA 1
ATOM 4574 C C . ASN B 1 255 ? -6.602 19.812 19 1 96.56 255 ASN B C 1
ATOM 4576 O O . ASN B 1 255 ? -5.672 19.141 19.453 1 96.56 255 ASN B O 1
ATOM 4580 N N . SER B 1 256 ? -7.398 19.406 18.016 1 94.44 256 SER B N 1
ATOM 4581 C CA . SER B 1 256 ? -7.18 18.188 17.234 1 94.44 256 SER B CA 1
ATOM 4582 C C . SER B 1 256 ? -7.176 18.5 15.734 1 94.44 256 SER B C 1
ATOM 4584 O O . SER B 1 256 ? -7.777 19.484 15.305 1 94.44 256 SER B O 1
ATOM 4586 N N . SER B 1 257 ? -6.461 17.641 15.047 1 91.38 257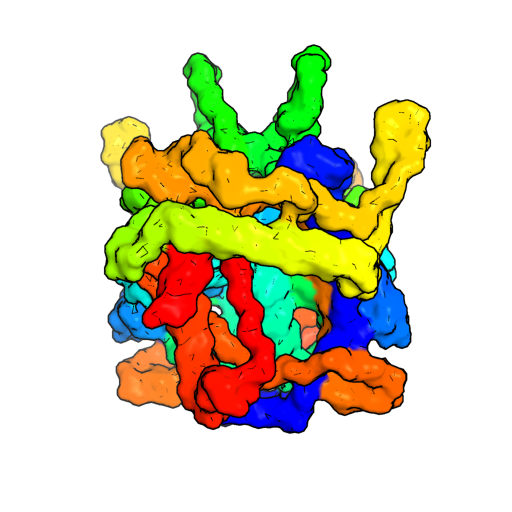 SER B N 1
ATOM 4587 C CA . SER B 1 257 ? -6.508 17.766 13.602 1 91.38 257 SER B CA 1
ATOM 4588 C C . SER B 1 257 ? -7.891 17.422 13.055 1 91.38 257 SER B C 1
ATOM 4590 O O . SER B 1 257 ? -8.633 16.656 13.68 1 91.38 257 SER B O 1
ATOM 4592 N N . SER B 1 258 ? -8.242 17.922 11.953 1 91 258 SER B N 1
ATOM 4593 C CA . SER B 1 258 ? -9.516 17.656 11.281 1 91 258 SER B CA 1
ATOM 4594 C C . SER B 1 258 ? -9.352 16.609 10.188 1 91 258 SER B C 1
ATOM 4596 O O . SER B 1 258 ? -8.242 16.109 9.953 1 91 258 SER B O 1
ATOM 4598 N N . LEU B 1 259 ? -10.484 16.094 9.648 1 92.81 259 LEU B N 1
ATOM 4599 C CA . LEU B 1 259 ? -10.484 15.289 8.43 1 92.81 259 LEU B CA 1
ATOM 4600 C C . LEU B 1 259 ? -10.258 16.156 7.199 1 92.81 259 LEU B C 1
ATOM 4602 O O . LEU B 1 259 ? -10.805 17.25 7.102 1 92.81 259 LEU B O 1
ATOM 4606 N N . ASN B 1 260 ? -9.422 15.656 6.359 1 96.19 260 ASN B N 1
ATOM 4607 C CA . ASN B 1 260 ? -8.969 16.547 5.297 1 96.19 260 ASN B CA 1
ATOM 4608 C C . ASN B 1 260 ? -8.844 15.812 3.967 1 96.19 260 ASN B C 1
ATOM 4610 O O . ASN B 1 260 ? -8.867 14.586 3.926 1 96.19 260 ASN B O 1
ATOM 4614 N N . ASP B 1 261 ? -8.781 16.562 2.889 1 97.06 261 ASP B N 1
ATOM 4615 C CA . ASP B 1 261 ? -8.531 16.109 1.521 1 97.06 261 ASP B CA 1
ATOM 4616 C C . ASP B 1 261 ? -7.32 16.844 0.928 1 97.06 261 ASP B C 1
ATOM 4618 O O . ASP B 1 261 ? -7.16 18.047 1.111 1 97.06 261 ASP B O 1
ATOM 4622 N N . GLY B 1 262 ? -6.418 16.094 0.279 1 97.81 262 GLY B N 1
ATOM 4623 C CA . GLY B 1 262 ? -5.281 16.75 -0.35 1 97.81 262 GLY B CA 1
ATOM 4624 C C . GLY B 1 262 ? -4.277 15.773 -0.933 1 97.81 262 GLY B C 1
ATOM 4625 O O . GLY B 1 262 ? -4.48 14.562 -0.877 1 97.81 262 GLY B O 1
ATOM 4626 N N . ALA B 1 263 ? -3.277 16.297 -1.607 1 98.44 263 ALA B N 1
ATOM 4627 C CA . ALA B 1 263 ? -2.199 15.516 -2.199 1 98.44 263 ALA B CA 1
ATOM 4628 C C . ALA B 1 263 ? -0.902 16.312 -2.258 1 98.44 263 ALA B C 1
ATOM 4630 O O . ALA B 1 263 ? -0.926 17.547 -2.244 1 98.44 263 ALA B O 1
ATOM 4631 N N . SER B 1 264 ? 0.182 15.648 -2.252 1 98.69 264 SER B N 1
ATOM 4632 C CA . SER B 1 264 ? 1.511 16.234 -2.404 1 98.69 264 SER B CA 1
ATOM 4633 C C . SER B 1 264 ? 2.457 15.281 -3.121 1 98.69 264 SER B C 1
ATOM 4635 O O . SER B 1 264 ? 2.326 14.062 -2.996 1 98.69 264 SER B O 1
ATOM 4637 N N . PHE B 1 265 ? 3.383 15.844 -3.906 1 98.88 265 PHE B N 1
ATOM 4638 C CA . PHE B 1 265 ? 4.395 15.047 -4.59 1 98.88 265 PHE B CA 1
ATOM 4639 C C . PHE B 1 265 ? 5.738 15.766 -4.598 1 98.88 265 PHE B C 1
ATOM 4641 O O . PHE B 1 265 ? 5.785 17 -4.613 1 98.88 265 PHE B O 1
ATOM 4648 N N . GLN B 1 266 ? 6.785 15.031 -4.613 1 98.88 266 GLN B N 1
ATOM 4649 C CA . GLN B 1 266 ? 8.164 15.453 -4.82 1 98.88 266 GLN B CA 1
ATOM 4650 C C . GLN B 1 266 ? 8.844 14.609 -5.895 1 98.88 266 GLN B C 1
ATOM 4652 O O . GLN B 1 266 ? 8.484 13.445 -6.094 1 98.88 266 GLN B O 1
ATOM 4657 N N . ILE B 1 267 ? 9.75 15.203 -6.574 1 98.94 267 ILE B N 1
ATOM 4658 C CA . ILE B 1 267 ? 10.586 14.469 -7.516 1 98.94 267 ILE B CA 1
ATOM 4659 C C . ILE B 1 267 ? 11.969 14.25 -6.922 1 98.94 267 ILE B C 1
ATOM 4661 O O . ILE B 1 267 ? 12.594 15.188 -6.414 1 98.94 267 ILE B O 1
ATOM 4665 N N . MET B 1 268 ? 12.438 13 -6.953 1 98.88 268 MET B N 1
ATOM 4666 C CA . MET B 1 268 ? 13.734 12.625 -6.398 1 98.88 268 MET B CA 1
ATOM 4667 C C . MET B 1 268 ? 14.656 12.078 -7.484 1 98.88 268 MET B C 1
ATOM 4669 O O . MET B 1 268 ? 14.188 11.461 -8.445 1 98.88 268 MET B O 1
ATOM 4673 N N . THR B 1 269 ? 15.883 12.273 -7.324 1 98.69 269 THR B N 1
ATOM 4674 C CA . THR B 1 269 ? 16.938 11.711 -8.156 1 98.69 269 THR B CA 1
ATOM 4675 C C . THR B 1 269 ? 18.266 11.688 -7.402 1 98.69 269 THR B C 1
ATOM 4677 O O . THR B 1 269 ? 18.297 11.836 -6.18 1 98.69 269 THR B O 1
ATOM 4680 N N . THR B 1 270 ? 19.359 11.352 -8.094 1 97.81 270 THR B N 1
ATOM 4681 C CA . THR B 1 270 ? 20.688 11.414 -7.48 1 97.81 270 THR B CA 1
ATOM 4682 C C . THR B 1 270 ? 21.328 12.773 -7.734 1 97.81 270 THR B C 1
ATOM 4684 O O . THR B 1 270 ? 21.016 13.445 -8.719 1 97.81 270 THR B O 1
ATOM 4687 N N . ARG B 1 271 ? 22.172 13.164 -6.789 1 97.56 271 ARG B N 1
ATOM 4688 C CA . ARG B 1 271 ? 22.906 14.406 -6.984 1 97.56 271 ARG B CA 1
ATOM 4689 C C . ARG B 1 271 ? 23.656 14.406 -8.312 1 97.56 271 ARG B C 1
ATOM 4691 O O . ARG B 1 271 ? 23.719 15.422 -9 1 97.56 271 ARG B O 1
ATOM 4698 N N . GLU B 1 272 ? 24.188 13.312 -8.688 1 96.69 272 GLU B N 1
ATOM 4699 C CA . GLU B 1 272 ? 24.922 13.164 -9.945 1 96.69 272 GLU B CA 1
ATOM 4700 C C . GLU B 1 272 ? 24.031 13.516 -11.141 1 96.69 272 GLU B C 1
ATOM 4702 O O . GLU B 1 272 ? 24.422 14.305 -12 1 96.69 272 GLU B O 1
ATOM 4707 N N . ILE B 1 273 ? 22.875 12.969 -11.172 1 97.31 273 ILE B N 1
ATOM 4708 C CA . ILE B 1 273 ? 21.953 13.203 -12.273 1 97.31 273 ILE B CA 1
ATOM 4709 C C . ILE B 1 273 ? 21.484 14.656 -12.258 1 97.31 273 ILE B C 1
ATOM 4711 O O . ILE B 1 273 ? 21.406 15.305 -13.297 1 97.31 273 ILE B O 1
ATOM 4715 N N . ALA B 1 274 ? 21.125 15.164 -11.07 1 98.25 274 ALA B N 1
ATOM 4716 C CA . ALA B 1 274 ? 20.688 16.547 -10.945 1 98.25 274 ALA B CA 1
ATOM 4717 C C . ALA B 1 274 ? 21.75 17.516 -11.477 1 98.25 274 ALA B C 1
ATOM 4719 O O . ALA B 1 274 ? 21.422 18.469 -12.195 1 98.25 274 ALA B O 1
ATOM 4720 N N . ASN B 1 275 ? 22.969 17.25 -11.125 1 97.94 275 ASN B N 1
ATOM 4721 C CA . ASN B 1 275 ? 24.062 18.094 -11.586 1 97.94 275 ASN B CA 1
ATOM 4722 C C . ASN B 1 275 ? 24.266 17.984 -13.094 1 97.94 275 ASN B C 1
ATOM 4724 O O . ASN B 1 275 ? 24.422 18.984 -13.781 1 97.94 275 ASN B O 1
ATOM 4728 N N . ALA B 1 276 ? 24.266 16.812 -13.57 1 97.69 276 ALA B N 1
ATOM 4729 C CA . ALA B 1 276 ? 24.453 16.562 -15 1 97.69 276 ALA B CA 1
ATOM 4730 C C . ALA B 1 276 ? 23.375 17.266 -15.82 1 97.69 276 ALA B C 1
ATOM 4732 O O . ALA B 1 276 ? 23.656 17.797 -16.906 1 97.69 276 ALA B O 1
ATOM 4733 N N . ASP B 1 277 ? 22.188 17.266 -15.289 1 97.81 277 ASP B N 1
ATOM 4734 C CA . ASP B 1 277 ? 21.047 17.844 -16.016 1 97.81 277 ASP B CA 1
ATOM 4735 C C . ASP B 1 277 ? 20.812 19.281 -15.578 1 97.81 277 ASP B C 1
ATOM 4737 O O . ASP B 1 277 ? 19.812 19.891 -15.984 1 97.81 277 ASP B O 1
ATOM 4741 N N . GLN B 1 278 ? 21.656 19.781 -14.711 1 98.38 278 GLN B N 1
ATOM 4742 C CA . GLN B 1 278 ? 21.609 21.172 -14.227 1 98.38 278 GLN B CA 1
ATOM 4743 C C . GLN B 1 278 ? 20.266 21.469 -13.57 1 98.38 278 GLN B C 1
ATOM 4745 O O . GLN B 1 278 ? 19.641 22.484 -13.852 1 98.38 278 GLN B O 1
ATOM 4750 N N . LEU B 1 279 ? 19.812 20.531 -12.805 1 98.62 279 LEU B N 1
ATOM 4751 C CA . LEU B 1 279 ? 18.562 20.688 -12.055 1 98.62 279 LEU B CA 1
ATOM 4752 C C . LEU B 1 279 ? 18.844 21.297 -10.68 1 98.62 279 LEU B C 1
ATOM 4754 O O . LEU B 1 279 ? 19.875 21.031 -10.07 1 98.62 279 LEU B O 1
ATOM 4758 N N . GLU B 1 280 ? 17.953 22.109 -10.258 1 98.31 280 GLU B N 1
ATOM 4759 C CA . GLU B 1 280 ? 18.078 22.719 -8.938 1 98.31 280 GLU B CA 1
ATOM 4760 C C . GLU B 1 280 ? 17.828 21.703 -7.828 1 98.31 280 GLU B C 1
ATOM 4762 O O . GLU B 1 280 ? 16.781 21.031 -7.82 1 98.31 280 GLU B O 1
ATOM 4767 N N . ILE B 1 281 ? 18.734 21.594 -6.887 1 98.62 281 ILE B N 1
ATOM 4768 C CA . ILE B 1 281 ? 18.594 20.703 -5.742 1 98.62 281 ILE B CA 1
ATOM 4769 C C . ILE B 1 281 ? 17.953 21.453 -4.574 1 98.62 281 ILE B C 1
ATOM 4771 O O . ILE B 1 281 ? 18.469 22.484 -4.141 1 98.62 281 ILE B O 1
ATOM 4775 N N . MET B 1 282 ? 16.859 21 -4.102 1 98.25 282 MET B N 1
ATOM 4776 C CA . MET B 1 282 ? 16.125 21.641 -3.01 1 98.25 282 MET B CA 1
ATOM 4777 C C . MET B 1 282 ? 16.594 21.109 -1.657 1 98.25 282 MET B C 1
ATOM 4779 O O . MET B 1 282 ? 16.641 21.859 -0.676 1 98.25 282 MET B O 1
ATOM 4783 N N . ALA B 1 283 ? 16.891 19.859 -1.594 1 98.12 283 ALA B N 1
ATOM 4784 C CA . ALA B 1 283 ? 17.25 19.219 -0.336 1 98.12 283 ALA B CA 1
ATOM 4785 C C . ALA B 1 283 ? 17.984 17.891 -0.587 1 98.12 283 ALA B C 1
ATOM 4787 O O . ALA B 1 283 ? 17.828 17.297 -1.652 1 98.12 283 ALA B O 1
ATOM 4788 N N . ILE B 1 284 ? 18.797 17.516 0.353 1 98.12 284 ILE B N 1
ATOM 4789 C CA . ILE B 1 284 ? 19.453 16.203 0.366 1 98.12 284 ILE B CA 1
ATOM 4790 C C . ILE B 1 284 ? 18.766 15.297 1.384 1 98.12 284 ILE B C 1
ATOM 4792 O O . ILE B 1 284 ? 18.547 15.695 2.529 1 98.12 284 ILE B O 1
ATOM 4796 N N . PHE B 1 285 ? 18.281 14.164 0.986 1 97.62 285 PHE B N 1
ATOM 4797 C CA . PHE B 1 285 ? 17.781 13.148 1.906 1 97.62 285 PHE B CA 1
ATOM 4798 C C . PHE B 1 285 ? 18.938 12.422 2.582 1 97.62 285 PHE B C 1
ATOM 4800 O O . PHE B 1 285 ? 19.703 11.695 1.927 1 97.62 285 PHE B O 1
ATOM 4807 N N . LYS B 1 286 ? 19.094 12.539 3.854 1 95.25 286 LYS B N 1
ATOM 4808 C CA . LYS B 1 286 ? 20.297 12.055 4.543 1 95.25 286 LYS B CA 1
ATOM 4809 C C . LYS B 1 286 ? 20.031 10.695 5.191 1 95.25 286 LYS B C 1
ATOM 4811 O O . LYS B 1 286 ? 20.875 9.797 5.098 1 95.25 286 LYS B O 1
ATOM 4816 N N . ASP B 1 287 ? 18.953 10.602 5.934 1 95.5 287 ASP B N 1
ATOM 4817 C CA . ASP B 1 287 ? 18.656 9.367 6.668 1 95.5 287 ASP B CA 1
ATOM 4818 C C . ASP B 1 287 ? 17.203 9.32 7.102 1 95.5 287 ASP B C 1
ATOM 4820 O O . ASP B 1 287 ? 16.453 10.273 6.887 1 95.5 287 ASP B O 1
ATOM 4824 N N . TYR B 1 288 ? 16.797 8.234 7.566 1 96.25 288 TYR B N 1
ATOM 4825 C CA . TYR B 1 288 ? 15.43 8.031 8.039 1 96.25 288 TYR B CA 1
ATOM 4826 C C . TYR B 1 288 ? 15.398 7.012 9.172 1 96.25 288 TYR B C 1
ATOM 4828 O O . TYR B 1 288 ? 16.344 6.242 9.359 1 96.25 288 TYR B O 1
ATOM 4836 N N . SER B 1 289 ? 14.352 7.086 9.977 1 95.69 289 SER B N 1
ATOM 4837 C CA . SER B 1 289 ? 14.062 6.117 11.023 1 95.69 289 SER B CA 1
ATOM 4838 C C . SER B 1 289 ? 12.578 5.762 11.055 1 95.69 289 SER B C 1
ATOM 4840 O O . SER B 1 289 ? 11.719 6.637 10.898 1 95.69 289 SER B O 1
ATOM 4842 N N . ILE B 1 290 ? 12.281 4.508 11.086 1 95.31 290 ILE B N 1
ATOM 4843 C CA . ILE B 1 290 ? 10.93 3.975 11.234 1 95.31 290 ILE B CA 1
ATOM 4844 C C . ILE B 1 290 ? 10.859 3.092 12.477 1 95.31 290 ILE B C 1
ATOM 4846 O O . ILE B 1 290 ? 11.531 2.061 12.555 1 95.31 290 ILE B O 1
ATOM 4850 N N . VAL B 1 291 ? 10.016 3.447 13.391 1 94.31 291 VAL B N 1
ATOM 4851 C CA . VAL B 1 291 ? 10.008 2.75 14.672 1 94.31 291 VAL B CA 1
ATOM 4852 C C . VAL B 1 291 ? 8.57 2.42 15.07 1 94.31 291 VAL B C 1
ATOM 4854 O O . VAL B 1 291 ? 7.625 3.062 14.609 1 94.31 291 VAL B O 1
ATOM 4857 N N . GLY B 1 292 ? 8.438 1.349 15.852 1 92.12 292 GLY B N 1
ATOM 4858 C CA . GLY B 1 292 ? 7.172 1.02 16.5 1 92.12 292 GLY B CA 1
ATOM 4859 C C . GLY B 1 292 ? 7.152 1.341 17.969 1 92.12 292 GLY B C 1
ATOM 4860 O O . GLY B 1 292 ? 8.188 1.272 18.641 1 92.12 292 GLY B O 1
ATOM 4861 N N . VAL B 1 293 ? 6.02 1.739 18.422 1 91.31 293 VAL B N 1
ATOM 4862 C CA . VAL B 1 293 ? 5.789 1.979 19.844 1 91.31 293 VAL B CA 1
ATOM 4863 C C . VAL B 1 293 ? 4.504 1.281 20.281 1 91.31 293 VAL B C 1
ATOM 4865 O O . VAL B 1 293 ? 3.686 0.889 19.453 1 91.31 293 VAL B O 1
ATOM 4868 N N . PRO B 1 294 ? 4.363 1.084 21.625 1 88.38 294 PRO B N 1
ATOM 4869 C CA . PRO B 1 294 ? 3.08 0.533 22.062 1 88.38 294 PRO B CA 1
ATOM 4870 C C . PRO B 1 294 ? 1.891 1.373 21.609 1 88.38 294 PRO B C 1
ATOM 4872 O O . PRO B 1 294 ? 1.958 2.605 21.609 1 88.38 294 PRO B O 1
ATOM 4875 N N . ALA B 1 295 ? 0.845 0.691 21.188 1 84.06 295 ALA B N 1
ATOM 4876 C CA . ALA B 1 295 ? -0.329 1.353 20.625 1 84.06 295 ALA B CA 1
ATOM 4877 C C . ALA B 1 295 ? -0.895 2.385 21.594 1 84.06 295 ALA B C 1
ATOM 4879 O O . ALA B 1 295 ? -1.353 3.453 21.188 1 84.06 295 ALA B O 1
ATOM 4880 N N . ILE B 1 296 ? -0.805 2.131 22.797 1 82.94 296 ILE B N 1
ATOM 4881 C CA . ILE B 1 296 ? -1.377 2.998 23.828 1 82.94 296 ILE B CA 1
ATOM 4882 C C . ILE B 1 296 ? -0.594 4.309 23.891 1 82.94 296 ILE B C 1
ATOM 4884 O O . ILE B 1 296 ? -1.112 5.328 24.344 1 82.94 296 ILE B O 1
ATOM 4888 N N . ASP B 1 297 ? 0.649 4.254 23.359 1 85.62 297 ASP B N 1
ATOM 4889 C CA . ASP B 1 297 ? 1.531 5.418 23.391 1 85.62 297 ASP B CA 1
ATOM 4890 C C . ASP B 1 297 ? 1.839 5.922 21.984 1 85.62 297 ASP B C 1
ATOM 4892 O O . ASP B 1 297 ? 2.896 6.508 21.75 1 85.62 297 ASP B O 1
ATOM 4896 N N . MET B 1 298 ? 0.981 5.609 21.078 1 84 298 MET B N 1
ATOM 4897 C CA . MET B 1 298 ? 1.267 5.852 19.656 1 84 298 MET B CA 1
ATOM 4898 C C . MET B 1 298 ? 1.712 7.293 19.438 1 84 298 MET B C 1
ATOM 4900 O O . MET B 1 298 ? 2.576 7.559 18.594 1 84 298 MET B O 1
ATOM 4904 N N . GLY B 1 299 ? 1.28 8.242 20.203 1 86.94 299 GLY B N 1
ATOM 4905 C CA . GLY B 1 299 ? 1.57 9.656 20.016 1 86.94 299 GLY B CA 1
ATOM 4906 C C . GLY B 1 299 ? 3.023 10.008 20.266 1 86.94 299 GLY B C 1
ATOM 4907 O O . GLY B 1 299 ? 3.484 11.086 19.891 1 86.94 299 GLY B O 1
ATOM 4908 N N . ILE B 1 300 ? 3.82 9.078 20.844 1 91.25 300 ILE B N 1
ATOM 4909 C CA . ILE B 1 300 ? 5.207 9.375 21.188 1 91.25 300 ILE B CA 1
ATOM 4910 C C . ILE B 1 300 ? 6.133 8.852 20.094 1 91.25 300 ILE B C 1
ATOM 4912 O O . ILE B 1 300 ? 7.352 9.016 20.188 1 91.25 300 ILE B O 1
ATOM 4916 N N . GLY B 1 301 ? 5.602 8.273 19.047 1 92.62 301 GLY B N 1
ATOM 4917 C CA . GLY B 1 301 ? 6.371 7.711 17.953 1 92.62 301 GLY B CA 1
ATOM 4918 C C . GLY B 1 301 ? 7.457 8.641 17.438 1 92.62 301 GLY B C 1
ATOM 4919 O O . GLY B 1 301 ? 8.617 8.234 17.312 1 92.62 301 GLY B O 1
ATOM 4920 N N . PRO B 1 302 ? 7.117 9.906 17.25 1 94.69 302 PRO B N 1
ATOM 4921 C CA . PRO B 1 302 ? 8.125 10.844 16.75 1 94.69 302 PRO B CA 1
ATOM 4922 C C . PRO B 1 302 ? 9.336 10.953 17.672 1 94.69 302 PRO B C 1
ATOM 4924 O O . PRO B 1 302 ? 10.469 11.07 17.188 1 94.69 302 PRO B O 1
ATOM 4927 N N . VAL B 1 303 ? 9.125 10.898 18.969 1 96 303 VAL B N 1
ATOM 4928 C CA . VAL B 1 303 ? 10.227 11 19.922 1 96 303 VAL B CA 1
ATOM 4929 C C . VAL B 1 303 ? 11.203 9.844 19.703 1 96 303 VAL B C 1
ATOM 4931 O O . VAL B 1 303 ? 12.414 10.055 19.609 1 96 303 VAL B O 1
ATOM 4934 N N . CYS B 1 304 ? 10.68 8.664 19.609 1 95.56 304 CYS B N 1
ATOM 4935 C CA . CYS B 1 304 ? 11.508 7.473 19.438 1 95.56 304 CYS B CA 1
ATOM 4936 C C . CYS B 1 304 ? 12.242 7.496 18.109 1 95.56 304 CYS B C 1
ATOM 4938 O O . CYS B 1 304 ? 13.422 7.16 18.031 1 95.56 304 CYS B O 1
ATOM 4940 N N . ALA B 1 305 ? 11.562 7.91 17.047 1 96 305 ALA B N 1
ATOM 4941 C CA . ALA B 1 305 ? 12.172 7.98 15.719 1 96 305 ALA B CA 1
ATOM 4942 C C . ALA B 1 305 ? 13.289 9.023 15.68 1 96 305 ALA B C 1
ATOM 4944 O O . ALA B 1 305 ? 14.367 8.773 15.141 1 96 305 ALA B O 1
ATOM 4945 N N . ILE B 1 306 ? 13.023 10.203 16.25 1 96.69 306 ILE B N 1
ATOM 4946 C CA . ILE B 1 306 ? 13.992 11.289 16.281 1 96.69 306 ILE B CA 1
ATOM 4947 C C . ILE B 1 306 ? 15.227 10.859 17.078 1 96.69 306 ILE B C 1
ATOM 4949 O O . ILE B 1 306 ? 16.359 11.07 16.641 1 96.69 306 ILE B O 1
ATOM 4953 N N . LYS B 1 307 ? 15.023 10.227 18.234 1 96.19 307 LYS B N 1
ATOM 4954 C CA . LYS B 1 307 ? 16.125 9.773 19.062 1 96.19 307 LYS B CA 1
ATOM 4955 C C . LYS B 1 307 ? 17 8.766 18.312 1 96.19 307 LYS B C 1
ATOM 4957 O O . LYS B 1 307 ? 18.234 8.859 18.328 1 96.19 307 LYS B O 1
ATOM 4962 N N . GLU B 1 308 ? 16.344 7.836 17.688 1 95.62 308 GLU B N 1
ATOM 4963 C CA . GLU B 1 308 ? 17.078 6.836 16.922 1 95.62 308 GLU B CA 1
ATOM 4964 C C . GLU B 1 308 ? 17.906 7.48 15.812 1 95.62 308 GLU B C 1
ATOM 4966 O O . GLU B 1 308 ? 19.062 7.117 15.594 1 95.62 308 GLU B O 1
ATOM 4971 N N . LEU B 1 309 ? 17.266 8.398 15.094 1 95.38 309 LEU B N 1
ATOM 4972 C CA . LEU B 1 309 ? 17.953 9.086 14 1 95.38 309 LEU B CA 1
ATOM 4973 C C . LEU B 1 309 ? 19.156 9.859 14.523 1 95.38 309 LEU B C 1
ATOM 4975 O O . LEU B 1 309 ? 20.234 9.844 13.898 1 95.38 309 LEU B O 1
ATOM 4979 N N . CYS B 1 310 ? 18.969 10.555 15.594 1 96.5 310 CYS B N 1
ATOM 4980 C CA . CYS B 1 310 ? 20.062 11.312 16.203 1 96.5 310 CYS B CA 1
ATOM 4981 C C . CYS B 1 310 ? 21.188 10.383 16.625 1 96.5 310 CYS B C 1
ATOM 4983 O O . CYS B 1 310 ? 22.359 10.656 16.359 1 96.5 310 CYS B O 1
ATOM 4985 N N . GLU B 1 311 ? 20.844 9.312 17.266 1 95.62 311 GLU B N 1
ATOM 4986 C CA . GLU B 1 311 ? 21.844 8.352 17.734 1 95.62 311 GLU B CA 1
ATOM 4987 C C . GLU B 1 311 ? 22.609 7.73 16.562 1 95.62 311 GLU B C 1
ATOM 4989 O O . GLU B 1 311 ? 23.844 7.684 16.578 1 95.62 311 GLU B O 1
ATOM 4994 N N . ASN B 1 312 ? 21.891 7.316 15.555 1 93.44 312 ASN B N 1
ATOM 4995 C CA . ASN B 1 312 ? 22.484 6.648 14.406 1 93.44 312 ASN B CA 1
ATOM 4996 C C . ASN B 1 312 ? 23.438 7.574 13.648 1 93.44 312 ASN B C 1
ATOM 4998 O O . ASN B 1 312 ? 24.359 7.109 12.969 1 93.44 312 ASN B O 1
ATOM 5002 N N . ASN B 1 313 ? 23.188 8.883 13.734 1 95.19 313 ASN B N 1
ATOM 5003 C CA . ASN B 1 313 ? 23.969 9.828 12.938 1 95.19 313 ASN B CA 1
ATOM 5004 C C . ASN B 1 313 ? 24.875 10.695 13.812 1 95.19 313 ASN B C 1
ATOM 5006 O O . ASN B 1 313 ? 25.484 11.648 13.328 1 95.19 313 ASN B O 1
ATOM 5010 N N . ASN B 1 314 ? 24.844 10.414 15.078 1 96.69 314 ASN B N 1
ATOM 5011 C CA . ASN B 1 314 ? 25.641 11.18 16.031 1 96.69 314 ASN B CA 1
ATOM 5012 C C . ASN B 1 314 ? 25.344 12.672 15.938 1 96.69 314 ASN B C 1
ATOM 5014 O O . ASN B 1 314 ? 26.266 13.484 15.789 1 96.69 314 ASN B O 1
ATOM 5018 N N . ILE B 1 315 ? 24.109 12.992 15.93 1 96.5 315 ILE B N 1
ATOM 5019 C CA . ILE B 1 315 ? 23.609 14.359 15.859 1 96.5 315 ILE B CA 1
ATOM 5020 C C . ILE B 1 315 ? 22.969 14.75 17.188 1 96.5 315 ILE B C 1
ATOM 5022 O O . ILE B 1 315 ? 22.266 13.953 17.797 1 96.5 315 ILE B O 1
ATOM 5026 N N . ASP B 1 316 ? 23.281 15.922 17.609 1 97.19 316 ASP B N 1
ATOM 5027 C CA . ASP B 1 316 ? 22.625 16.516 18.766 1 97.19 316 ASP B CA 1
ATOM 5028 C C . ASP B 1 316 ? 21.391 17.312 18.344 1 97.19 316 ASP B C 1
ATOM 5030 O O . ASP B 1 316 ? 21.5 18.25 17.547 1 97.19 316 ASP B O 1
ATOM 5034 N N . LEU B 1 317 ? 20.297 16.969 18.922 1 95.62 317 LEU B N 1
ATOM 5035 C CA . LEU B 1 317 ? 19.031 17.562 18.5 1 95.62 317 LEU B CA 1
ATOM 5036 C C . LEU B 1 317 ? 19.062 19.078 18.688 1 95.62 317 LEU B C 1
ATOM 5038 O O . LEU B 1 317 ? 18.625 19.812 17.797 1 95.62 317 LEU B O 1
ATOM 5042 N N . ILE B 1 318 ? 19.562 19.562 19.75 1 94.69 318 ILE B N 1
ATOM 5043 C CA . ILE B 1 318 ? 19.516 20.969 20.125 1 94.69 318 ILE B CA 1
ATOM 5044 C C . ILE B 1 318 ? 20.562 21.75 19.344 1 94.69 318 ILE B C 1
ATOM 5046 O O . ILE B 1 318 ? 20.281 22.812 18.781 1 94.69 318 ILE B O 1
ATOM 5050 N N . ASN B 1 319 ? 21.672 21.172 19.141 1 96.81 319 ASN B N 1
ATOM 5051 C CA . ASN B 1 319 ? 22.797 21.938 18.594 1 96.81 319 ASN B CA 1
ATOM 5052 C C . ASN B 1 319 ? 22.922 21.75 17.094 1 96.81 319 ASN B C 1
ATOM 5054 O O . ASN B 1 319 ? 23.469 22.609 16.406 1 96.81 319 ASN B O 1
ATOM 5058 N N . ASP B 1 320 ? 22.422 20.672 16.625 1 96.94 320 ASP B N 1
ATOM 5059 C CA . ASP B 1 320 ? 22.75 20.344 15.242 1 96.94 320 ASP B CA 1
ATOM 5060 C C . ASP B 1 320 ? 21.516 20.484 14.344 1 96.94 320 ASP B C 1
ATOM 5062 O O . ASP B 1 320 ? 21.625 20.5 13.117 1 96.94 320 ASP B O 1
ATOM 5066 N N . ILE B 1 321 ? 20.328 20.578 14.914 1 96.75 321 ILE B N 1
ATOM 5067 C CA . ILE B 1 321 ? 19.109 20.656 14.125 1 96.75 321 ILE B CA 1
ATOM 5068 C C . ILE B 1 321 ? 18.562 22.094 14.164 1 96.75 321 ILE B C 1
ATOM 5070 O O . ILE B 1 321 ? 18.25 22.609 15.242 1 96.75 321 ILE B O 1
ATOM 5074 N N . ASP B 1 322 ? 18.484 22.688 13 1 96.62 322 ASP B N 1
ATOM 5075 C CA . ASP B 1 322 ? 18 24.062 12.914 1 96.62 322 ASP B CA 1
ATOM 5076 C C . ASP B 1 322 ? 16.469 24.109 13.023 1 96.62 322 ASP B C 1
ATOM 5078 O O . ASP B 1 322 ? 15.922 25.031 13.625 1 96.62 322 ASP B O 1
ATOM 5082 N N . ILE B 1 323 ? 15.805 23.125 12.391 1 95.5 323 ILE B N 1
ATOM 5083 C CA . ILE B 1 323 ? 14.352 23.109 12.375 1 95.5 323 ILE B CA 1
ATOM 5084 C C . ILE B 1 323 ? 13.844 21.688 12.648 1 95.5 323 ILE B C 1
ATOM 5086 O O . ILE B 1 323 ? 14.328 20.734 12.047 1 95.5 323 ILE B O 1
ATOM 5090 N N . LEU B 1 324 ? 12.969 21.594 13.562 1 94.56 324 LEU B N 1
ATOM 5091 C CA . LEU B 1 324 ? 12.25 20.359 13.859 1 94.56 324 LEU B CA 1
ATOM 5092 C C . LEU B 1 324 ? 10.766 20.5 13.562 1 94.56 324 LEU B C 1
ATOM 5094 O O . LEU B 1 324 ? 10.094 21.391 14.109 1 94.56 324 LEU B O 1
ATOM 5098 N N . GLU B 1 325 ? 10.32 19.703 12.656 1 93.75 325 GLU B N 1
ATOM 5099 C CA . GLU B 1 325 ? 8.891 19.688 12.336 1 93.75 325 GLU B CA 1
ATOM 5100 C C . GLU B 1 325 ? 8.242 18.375 12.75 1 93.75 325 GLU B C 1
ATOM 5102 O O . GLU B 1 325 ? 8.711 17.297 12.367 1 93.75 325 GLU B O 1
ATOM 5107 N N . ILE B 1 326 ? 7.227 18.453 13.594 1 94.38 326 ILE B N 1
ATOM 5108 C CA . ILE B 1 326 ? 6.434 17.297 14 1 94.38 326 ILE B CA 1
ATOM 5109 C C . ILE B 1 326 ? 4.988 17.484 13.539 1 94.38 326 ILE B C 1
ATOM 5111 O O . ILE B 1 326 ? 4.395 18.547 13.75 1 94.38 326 ILE B O 1
ATOM 5115 N N . ASN B 1 327 ? 4.492 16.438 12.852 1 92.69 327 ASN B N 1
ATOM 5116 C CA . ASN B 1 327 ? 3.088 16.484 12.461 1 92.69 327 ASN B CA 1
ATOM 5117 C C . ASN B 1 327 ? 2.174 16.656 13.672 1 92.69 327 ASN B C 1
ATOM 5119 O O . ASN B 1 327 ? 2.225 15.852 14.609 1 92.69 327 ASN B O 1
ATOM 5123 N N . GLU B 1 328 ? 1.389 17.625 13.594 1 92.88 328 GLU B N 1
ATOM 5124 C CA . GLU B 1 328 ? 0.471 17.922 14.688 1 92.88 328 GLU B CA 1
ATOM 5125 C C . GLU B 1 328 ? -0.896 17.297 14.453 1 92.88 328 GLU B C 1
ATOM 5127 O O . GLU B 1 328 ? -1.788 17.922 13.875 1 92.88 328 GLU B O 1
ATOM 5132 N N . ALA B 1 329 ? -1.065 16.125 14.992 1 91.56 329 ALA B N 1
ATOM 5133 C CA . ALA B 1 329 ? -2.398 15.523 14.984 1 91.56 329 ALA B CA 1
ATOM 5134 C C . ALA B 1 329 ? -3.248 16.062 16.141 1 91.56 329 ALA B C 1
ATOM 5136 O O . ALA B 1 329 ? -4.453 16.281 15.984 1 91.56 329 ALA B O 1
ATOM 5137 N N . PHE B 1 330 ? -2.627 16.203 17.266 1 95.12 330 PHE B N 1
ATOM 5138 C CA . PHE B 1 330 ? -3.191 16.781 18.484 1 95.12 330 PHE B CA 1
ATOM 5139 C C . PHE B 1 330 ? -2.166 17.672 19.188 1 95.12 330 PHE B C 1
ATOM 5141 O O . PHE B 1 330 ? -0.987 17.312 19.266 1 95.12 330 PHE B O 1
ATOM 5148 N N . SER B 1 331 ? -2.709 18.75 19.719 1 97 331 SER B N 1
ATOM 5149 C CA . SER B 1 331 ? -1.82 19.578 20.531 1 97 331 SER B CA 1
ATOM 5150 C C . SER B 1 331 ? -1.208 18.766 21.672 1 97 331 SER B C 1
ATOM 5152 O O . SER B 1 331 ? -0.018 18.906 21.969 1 97 331 SER B O 1
ATOM 5154 N N . GLY B 1 332 ? -2.104 17.969 22.281 1 95.81 332 GLY B N 1
ATOM 5155 C CA . GLY B 1 332 ? -1.639 17.141 23.375 1 95.81 332 GLY B CA 1
ATOM 5156 C C . GLY B 1 332 ? -0.502 16.203 22.969 1 95.81 332 GLY B C 1
ATOM 5157 O O . GLY B 1 332 ? 0.438 16.016 23.75 1 95.81 332 GLY B O 1
ATOM 5158 N N . GLN B 1 333 ? -0.578 15.664 21.781 1 95.81 333 GLN B N 1
ATOM 5159 C CA . GLN B 1 333 ? 0.456 14.766 21.266 1 95.81 333 GLN B CA 1
ATOM 5160 C C . GLN B 1 333 ? 1.774 15.508 21.062 1 95.81 333 GLN B C 1
ATOM 5162 O O . GLN B 1 333 ? 2.836 15.016 21.453 1 95.81 333 GLN B O 1
ATOM 5167 N N . ILE B 1 334 ? 1.759 16.688 20.516 1 96.69 334 ILE B N 1
ATOM 5168 C CA . ILE B 1 334 ? 2.969 17.469 20.25 1 96.69 334 ILE B CA 1
ATOM 5169 C C . ILE B 1 334 ? 3.617 17.859 21.578 1 96.69 334 ILE B C 1
ATOM 5171 O O . ILE B 1 334 ? 4.828 17.703 21.75 1 96.69 334 ILE B O 1
ATOM 5175 N N . LEU B 1 335 ? 2.789 18.328 22.5 1 97.44 335 LEU B N 1
ATOM 5176 C CA . LEU B 1 335 ? 3.303 18.75 23.797 1 97.44 335 LEU B CA 1
ATOM 5177 C C . LEU B 1 335 ? 3.902 17.578 24.562 1 97.44 335 LEU B C 1
ATOM 5179 O O . LEU B 1 335 ? 4.887 17.734 25.281 1 97.44 335 LEU B O 1
ATOM 5183 N N . SER B 1 336 ? 3.307 16.422 24.375 1 95.94 336 SER B N 1
ATOM 5184 C CA . SER B 1 336 ? 3.871 15.227 24.984 1 95.94 336 SER B CA 1
ATOM 5185 C C . SER B 1 336 ? 5.242 14.898 24.391 1 95.94 336 SER B C 1
ATOM 5187 O O . SER B 1 336 ? 6.141 14.461 25.109 1 95.94 336 SER B O 1
ATOM 5189 N N . CYS B 1 337 ? 5.402 15.102 23.109 1 95.31 337 CYS B N 1
ATOM 5190 C CA . CYS B 1 337 ? 6.668 14.828 22.438 1 95.31 337 CYS B CA 1
ATOM 5191 C C . CYS B 1 337 ? 7.75 15.805 22.891 1 95.31 337 CYS B C 1
ATOM 5193 O O . CYS B 1 337 ? 8.922 15.438 22.969 1 95.31 337 CYS B O 1
ATOM 5195 N N . LEU B 1 338 ? 7.379 17.047 23.141 1 93.31 338 LEU B N 1
ATOM 5196 C CA . LEU B 1 338 ? 8.328 18.094 23.5 1 93.31 338 LEU B CA 1
ATOM 5197 C C . LEU B 1 338 ? 8.766 17.953 24.953 1 93.31 338 LEU B C 1
ATOM 5199 O O . LEU B 1 338 ? 9.828 18.438 25.344 1 93.31 338 LEU B O 1
ATOM 5203 N N . ASN B 1 339 ? 7.977 17.344 25.797 1 85 339 ASN B N 1
ATOM 5204 C CA . ASN B 1 339 ? 8.297 17.141 27.219 1 85 339 ASN B CA 1
ATOM 5205 C C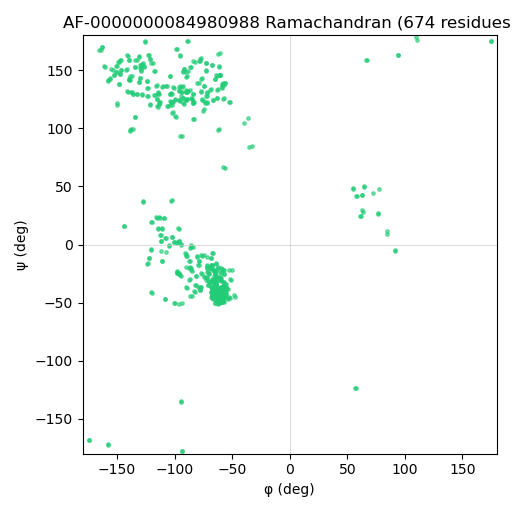 . ASN B 1 339 ? 9.273 15.984 27.391 1 85 339 ASN B C 1
ATOM 5207 O O . ASN B 1 339 ? 10.047 15.969 28.359 1 85 339 ASN B O 1
#

Solvent-accessible surface area (backbone atoms only — not comparable to full-atom values): 35477 Å² total; per-residue (Å²): 112,75,71,52,89,61,53,36,26,31,38,29,57,19,19,40,34,40,20,36,58,67,39,88,46,45,85,55,54,48,61,55,43,34,36,54,11,41,56,49,10,39,57,67,40,71,54,66,64,63,59,39,38,31,28,30,26,10,38,51,88,63,57,74,55,31,43,33,62,25,38,28,36,40,50,68,71,62,37,41,49,50,36,34,37,33,23,30,16,41,53,95,47,11,36,61,47,20,45,52,48,46,48,54,48,45,55,53,59,79,48,64,25,33,36,22,16,26,34,43,38,58,37,47,45,44,38,28,45,57,42,59,64,71,72,51,77,80,80,76,78,91,79,71,76,40,48,31,77,57,29,34,38,31,23,68,51,10,91,79,34,85,46,57,35,68,64,54,28,32,51,48,43,21,61,74,65,67,54,49,54,65,58,22,34,48,47,29,45,50,54,26,50,52,51,38,49,36,51,74,71,46,60,50,54,74,41,35,45,70,41,82,43,67,48,100,88,65,52,72,47,78,46,61,58,57,58,74,63,46,81,80,70,46,61,70,64,45,69,68,54,60,44,72,78,41,91,90,46,66,54,23,75,68,28,35,56,78,60,42,26,37,15,33,18,29,33,33,33,36,45,64,57,32,57,75,68,68,41,63,73,76,45,74,66,82,82,81,60,86,71,33,48,49,65,65,48,50,60,42,41,63,47,58,23,50,51,49,43,24,62,78,64,73,45,48,69,80,82,66,46,92,76,85,87,74,88,66,56,27,32,43,28,49,55,51,49,74,104,111,74,70,53,89,60,54,37,24,31,36,29,57,18,18,40,33,40,22,37,56,67,40,87,47,44,84,55,54,46,61,56,42,35,38,54,11,40,55,48,9,40,55,67,38,70,54,66,64,65,59,39,37,32,30,30,26,10,38,51,86,62,55,71,54,30,42,33,63,24,38,27,36,40,50,68,69,61,37,43,48,49,35,34,38,32,23,30,16,42,52,95,47,10,36,62,46,19,44,52,51,46,49,54,46,44,56,58,59,78,48,64,26,33,36,23,16,24,34,43,38,58,35,46,44,45,38,27,46,57,42,60,64,72,71,53,76,81,80,78,77,89,78,72,77,42,50,33,78,56,29,35,37,31,22,67,49,9,90,79,34,88,47,55,36,69,64,52,27,31,53,49,43,20,59,75,65,67,54,50,56,65,57,23,35,48,47,31,45,50,52,26,50,53,50,38,49,36,53,74,70,46,60,49,56,75,40,38,47,70,41,80,43,68,47,100,86,64,52,71,46,76,46,61,59,58,58,73,64,46,82,80,69,45,62,70,63,44,68,68,54,60,44,72,75,41,91,90,46,66,53,22,77,69,29,33,58,77,60,42,26,38,13,32,19,30,32,34,34,38,45,64,56,31,55,76,68,68,39,63,74,76,44,72,66,85,79,83,60,88,68,32,48,49,64,66,47,47,62,42,41,63,48,58,25,51,51,50,42,25,62,76,63,74,46,48,70,81,83,68,44,92,76,87,86,74,88,66,57,26,31,43,29,48,54,51,49,74,102

Radius of gyration: 25.58 Å; Cα contacts (8 Å, |Δi|>4): 1415; chains: 2; bounding box: 62×73×66 Å

Nearest PDB structures (foldseek):
  6pcc-assembly1_A  TM=9.259E-01  e=3.212E-31  Pseudomonas putida KT2440
  6pca-assembly1_C  TM=9.234E-01  e=3.874E-31  Pseudomonas putida KT2440
  5cbq-assembly2_E-2  TM=9.534E-01  e=1.547E-29  Mycolicibacterium smegmatis MC2 155
  5bz4-assembly2_G  TM=9.530E-01  e=3.274E-29  Mycolicibacterium smegmatis MC2 155
  5zrv-assembly1_B  TM=8.909E-01  e=6.897E-23  Homo sapiens

InterPro domains:
  IPR002155 Thiolase [TIGR01930] (11-338)
  IPR002155 Thiolase [cd00751] (9-339)
  IPR016039 Thiolase-like [G3DSA:3.40.47.10] (9-285)
  IPR016039 Thiolase-like [G3DSA:3.40.47.10] (130-338)
  IPR016039 Thiolase-like [SSF53901] (7-275)
  IPR016039 Thiolase-like [SSF53901] (281-338)
  IPR020616 Thiolase, N-terminal [PF00108] (8-271)
  IPR020617 Thiolase, C-terminal [PF02803] (280-338)

Organism: NCBI:txid883114